Protein AF-A0A2E0XZ74-F1 (afdb_monomer)

Sequence (639 aa):
MSSKITFITVASTMIATASTYGLASNCGIVLTEYNAVGSDKWLANPNGSAYEGPGGENAVDPVTGEVVDNADTYFGRVQGNGGDWFEFVITVDNLDVRGWQIYWAELDETDANGVDYFWDGIGSGYGVDASIPHGIITFSESAAWSNLRAGTVLTISENPLDIAATDLSFDPCNGDWWINGNTLDSEYFTTVTNVTNDGEGPGNFDCGNDSMIIAVFDADGNMCMSWTGEGSDDWGGGGVNSREIMRLEQDPDSNTAAFDFYDDGKQSSFGSANRWSDAFTDCRTYGSIESVRADVIDECGCTAIILNEYNAVGNEDFLNGGDGVADEDGEFASDTYFGRQLANGGDWFEMVVIQDGLDMRGMILTWAESGEFSSTTGTIILSDDSSLANIPAGTIVTVIERPTAEGGLDSETDLTDGWINICTRDTSLVAETTSNDPDHVDFGDIKVNEDDWTLGISNWDGTPLMNPAGEGFVAYWRGGVSSENTCHLEMDIMGTHYSPNDAYDDSARGSTFGSVNRWRACPEDAWIEQTIDIDANCLAVVARGGCCIGSSCSLAIESACVSSGGSYLGDHTGCEDADCGPDCETGDVDCDGDADVDDLLLLLGAFGDCDDCSDCPTDFDGNCSTNVDDLLQLLSVYK

Nearest PDB structures (foldseek):
  4pb0-assembly1_H  TM=3.086E-01  e=6.483E-01  Mus musculus
  5ktz-assembly1_7  TM=3.548E-01  e=3.101E+00  Camelus dromedarius
  8tjt-assembly1_D  TM=2.833E-01  e=9.485E+00  Homo sapiens

Radius of gyration: 32.16 Å; Cα contacts (8 Å, |Δi|>4): 1604; chains: 1; bounding box: 58×80×130 Å

Foldseek 3Di:
DDDDDDDDDDPDPPPPPPDPDQFFLLVQKDWFKWQAADQQGKFPQPDPDDDDDAQDFQPANPVPRDTQLLAELFRRIDGSNFFTKTKMFRFDWQAAQAFKKKFKAQPQDPQLPDPQCADDDDDDPDSGDPPDGQKMKTFHPDPLRRTQGGGAMEMEEAGDPPDDQWASDADFLFLRRYTYHQQVPPVTIWMDHSGPPVPDDTRDDHTHQRLMWMWMAGNVRHTSAPTATNNDPQAPEDRAHNNWMKGAPEADHSRDHRHHRIYTGSHHHVRAWDWDADPVQSHIDTHDSCVRCVVVLQPADFQFKAWFKWQAADQAAWQQGDDQCAHPVRHFAAAPPLGIDGSNQFGKTKMFGQFFFDQQAQKKKFKDFALDLPDTFKIWTWHRDPLSTGQGGGAMEMEHLDDVVRRHHDWDSPCPVSYTYHHQPPCNTTVAMDGPPPVQGDRSGDHDHQRLMWIWMADNVRHTSHGIADRSHSSQRQRTAHNNWMWGFQEAAERTRGRCSVRIHTDSRYHHVRAFDWDADPPVRHIDTHHHHRDVSSHDDLAWEWWQDAQDTDTDRPVVSVVQVTDGPDGPHDPVPDPSAHRQPQQNLVNPPANEPVSLVVLVVQAFAAPDLSPDSQPRVSPRGSHPVSSVRNVVRHD

Solvent-accessible surface area (backbone atoms only — not comparable to full-atom values): 33911 Å² total; per-residue (Å²): 142,82,83,90,78,85,82,83,81,80,78,77,79,78,74,78,77,75,81,83,78,87,64,46,14,80,51,30,49,41,82,38,39,34,35,8,19,38,70,94,30,35,47,54,62,91,61,103,66,90,84,87,56,74,56,52,84,71,43,55,40,92,84,81,66,44,69,47,81,38,37,28,65,70,70,19,50,43,58,6,63,53,44,30,34,37,30,28,40,25,42,33,67,58,38,64,46,42,53,15,34,41,36,38,41,48,79,64,52,87,66,54,74,42,70,93,49,30,70,54,97,69,92,61,97,60,78,46,18,84,86,48,58,44,26,38,43,30,37,27,86,41,73,82,34,52,53,39,47,24,42,28,27,41,32,41,32,44,48,65,74,92,48,70,84,47,35,78,63,73,40,62,56,69,45,36,41,36,31,35,49,31,34,60,39,66,76,51,25,48,44,47,59,44,52,58,81,85,76,56,58,82,18,50,67,91,43,50,45,33,32,29,31,37,30,34,25,43,64,88,68,46,76,40,30,60,63,24,43,71,52,30,99,60,55,77,44,61,83,43,43,51,26,20,24,42,32,37,73,48,58,68,44,49,63,48,39,61,57,50,61,41,33,53,27,48,50,49,35,75,66,54,64,38,63,48,59,42,93,87,72,75,35,72,47,64,24,58,42,59,85,42,24,45,75,62,35,69,70,46,66,68,40,43,40,44,83,40,35,35,32,14,22,30,83,90,28,21,38,33,35,60,55,90,85,27,19,63,88,68,52,76,29,32,29,75,70,80,34,64,39,65,7,64,47,43,33,31,41,30,28,36,28,37,20,32,47,38,66,47,42,37,23,36,40,36,33,27,58,48,77,51,87,80,51,78,35,32,38,40,27,31,17,83,41,73,75,40,43,56,40,49,47,66,26,35,42,33,40,28,36,32,38,52,94,73,62,33,43,59,62,44,67,62,66,86,83,40,35,34,36,42,18,42,58,38,70,70,57,25,68,46,50,45,42,73,48,89,90,35,66,55,79,21,42,66,85,48,47,48,48,28,26,27,44,26,33,22,39,63,87,64,52,76,44,30,69,63,34,42,66,26,26,92,49,22,57,66,60,83,34,47,45,25,13,24,40,34,44,70,55,63,46,56,40,54,16,56,56,60,29,60,43,32,36,58,30,37,70,45,45,38,71,85,52,70,41,69,49,64,40,74,84,78,66,42,83,43,70,45,46,78,50,62,32,72,76,25,58,57,58,73,52,41,12,15,15,22,47,63,53,46,61,43,82,33,30,57,69,59,16,50,74,65,75,18,51,57,70,42,69,79,34,56,54,90,79,55,82,41,56,74,70,58,53,84,39,25,68,81,57,84,83,63,24,37,72,69,27,51,51,51,41,63,71,56,56,38,74,44,96,41,71,90,73,37,89,50,32,75,83,70,81,43,40,21,45,70,70,28,53,52,48,27,63,73,56,49,107

Structure (mmCIF, N/CA/C/O backbone):
data_AF-A0A2E0XZ74-F1
#
_entry.id   AF-A0A2E0XZ74-F1
#
loop_
_atom_site.group_PDB
_atom_site.id
_atom_site.type_symbol
_atom_site.label_atom_id
_atom_site.label_alt_id
_atom_site.label_comp_id
_atom_site.label_asym_id
_atom_site.label_entity_id
_atom_site.label_seq_id
_atom_site.pdbx_PDB_ins_code
_atom_site.Cartn_x
_atom_site.Cartn_y
_atom_site.Cartn_z
_atom_site.occupancy
_atom_site.B_iso_or_equiv
_atom_site.auth_seq_id
_atom_site.auth_comp_id
_atom_site.auth_asym_id
_atom_site.auth_atom_id
_atom_site.pdbx_PDB_model_num
ATOM 1 N N . MET A 1 1 ? 15.123 -49.744 -77.951 1.00 43.78 1 MET A N 1
ATOM 2 C CA . MET A 1 1 ? 15.818 -48.514 -77.521 1.00 43.78 1 MET A CA 1
ATOM 3 C C . MET A 1 1 ? 14.783 -47.560 -76.958 1.00 43.78 1 MET A C 1
ATOM 5 O O . MET A 1 1 ? 14.021 -47.004 -77.729 1.00 43.78 1 MET A O 1
ATOM 9 N N . SER A 1 2 ? 14.711 -47.429 -75.638 1.00 30.22 2 SER A N 1
ATOM 10 C CA . SER A 1 2 ? 14.367 -46.164 -74.984 1.00 30.22 2 SER A CA 1
ATOM 11 C C . SER A 1 2 ? 14.763 -46.310 -73.520 1.00 30.22 2 SER A C 1
ATOM 13 O O . SER A 1 2 ? 14.334 -47.249 -72.850 1.00 30.22 2 SER A O 1
ATOM 15 N N . SER A 1 3 ? 15.703 -45.472 -73.100 1.00 30.86 3 SER A N 1
ATOM 16 C CA . SER A 1 3 ? 16.341 -45.504 -71.789 1.00 30.86 3 SER A CA 1
ATOM 17 C C . SER A 1 3 ? 15.393 -44.936 -70.735 1.00 30.86 3 SER A C 1
ATOM 19 O O . SER A 1 3 ? 14.753 -43.915 -70.973 1.00 30.86 3 SER A O 1
ATOM 21 N N . LYS A 1 4 ? 15.310 -45.586 -69.571 1.00 30.27 4 LYS A N 1
ATOM 22 C CA . LYS A 1 4 ? 14.664 -45.028 -68.378 1.00 30.27 4 LYS A CA 1
ATOM 23 C C . LYS A 1 4 ? 15.595 -43.969 -67.779 1.00 30.27 4 LYS A C 1
ATOM 25 O O . LYS A 1 4 ? 16.722 -44.298 -67.422 1.00 30.27 4 LYS A O 1
ATOM 30 N N . ILE A 1 5 ? 15.119 -42.732 -67.661 1.00 30.50 5 ILE A N 1
ATOM 31 C CA . ILE A 1 5 ? 15.717 -41.690 -66.819 1.00 30.50 5 ILE A CA 1
ATOM 32 C C . ILE A 1 5 ? 14.722 -41.426 -65.690 1.00 30.50 5 ILE A C 1
ATOM 34 O O . ILE A 1 5 ? 13.576 -41.058 -65.938 1.00 30.50 5 ILE A O 1
ATOM 38 N N . THR A 1 6 ? 15.162 -41.683 -64.463 1.00 27.75 6 THR A N 1
ATOM 39 C CA . THR A 1 6 ? 14.443 -41.399 -63.220 1.00 27.75 6 THR A CA 1
ATOM 40 C C . THR A 1 6 ? 14.658 -39.926 -62.872 1.00 27.75 6 THR A C 1
ATOM 42 O O . THR A 1 6 ? 15.800 -39.516 -62.684 1.00 27.75 6 THR A O 1
ATOM 45 N N . PHE A 1 7 ? 13.588 -39.132 -62.796 1.00 27.78 7 PHE A N 1
ATOM 46 C CA . PHE A 1 7 ? 13.625 -37.791 -62.207 1.00 27.78 7 PHE A CA 1
ATOM 47 C C . PHE A 1 7 ? 13.365 -37.907 -60.701 1.00 27.78 7 PHE A C 1
ATOM 49 O O . PHE A 1 7 ? 12.350 -38.464 -60.288 1.00 27.78 7 PHE A O 1
ATOM 56 N N . ILE A 1 8 ? 14.305 -37.411 -59.896 1.00 29.05 8 ILE A N 1
ATOM 57 C CA . ILE A 1 8 ? 14.131 -37.172 -58.462 1.00 29.05 8 ILE A CA 1
ATOM 58 C C . ILE A 1 8 ? 13.397 -35.836 -58.333 1.00 29.05 8 ILE A C 1
ATOM 60 O O . ILE A 1 8 ? 13.936 -34.798 -58.714 1.00 29.05 8 ILE A O 1
ATOM 64 N N . THR A 1 9 ? 12.166 -35.864 -57.831 1.00 28.08 9 THR A N 1
ATOM 65 C CA . THR A 1 9 ? 11.427 -34.661 -57.440 1.00 28.08 9 THR A CA 1
ATOM 66 C C . THR A 1 9 ? 11.911 -34.255 -56.052 1.00 28.08 9 THR A C 1
ATOM 68 O O . THR A 1 9 ? 11.579 -34.916 -55.071 1.00 28.08 9 THR A O 1
ATOM 71 N N . VAL A 1 10 ? 12.722 -33.201 -55.959 1.00 30.86 10 VAL A N 1
ATOM 72 C CA . VAL A 1 10 ? 12.962 -32.512 -54.685 1.00 30.86 10 VAL A CA 1
ATOM 73 C C . VAL A 1 10 ? 11.744 -31.622 -54.459 1.00 30.86 10 VAL A C 1
ATOM 75 O O . VAL A 1 10 ? 11.538 -30.655 -55.189 1.00 30.86 10 VAL A O 1
ATOM 78 N N . ALA A 1 11 ? 10.888 -32.004 -53.515 1.00 28.03 11 ALA A N 1
ATOM 79 C CA . ALA A 1 11 ? 9.840 -31.130 -53.016 1.00 28.03 11 ALA A CA 1
ATOM 80 C C . ALA A 1 11 ? 10.516 -30.073 -52.137 1.00 28.03 11 ALA A C 1
ATOM 82 O O . ALA A 1 11 ? 10.949 -30.374 -51.029 1.00 28.03 11 ALA A O 1
ATOM 83 N N . SER A 1 12 ? 10.667 -28.858 -52.660 1.00 30.94 12 SER A N 1
ATOM 84 C CA . SER A 1 12 ? 11.005 -27.699 -51.841 1.00 30.94 12 SER A CA 1
ATOM 85 C C . SER A 1 12 ? 9.804 -27.403 -50.951 1.00 30.94 12 SER A C 1
ATOM 87 O O . SER A 1 12 ? 8.775 -26.928 -51.431 1.00 30.94 12 SER A O 1
ATOM 89 N N . THR A 1 13 ? 9.912 -27.733 -49.670 1.00 29.02 13 THR A N 1
ATOM 90 C CA . THR A 1 13 ? 8.972 -27.293 -48.642 1.00 29.02 13 THR A CA 1
ATOM 91 C C . THR A 1 13 ? 9.111 -25.776 -48.535 1.00 29.02 13 THR A C 1
ATOM 93 O O . THR A 1 13 ? 10.061 -25.281 -47.937 1.00 29.02 13 THR A O 1
ATOM 96 N N . MET A 1 14 ? 8.212 -25.021 -49.167 1.00 25.94 14 MET A N 1
ATOM 97 C CA . MET A 1 14 ? 7.979 -23.644 -48.746 1.00 25.94 14 MET A CA 1
ATOM 98 C C . MET A 1 14 ? 7.278 -23.729 -47.394 1.00 25.94 14 MET A C 1
ATOM 100 O O . MET A 1 14 ? 6.084 -24.014 -47.327 1.00 25.94 14 MET A O 1
ATOM 104 N N . ILE A 1 15 ? 8.049 -23.563 -46.323 1.00 29.41 15 ILE A N 1
ATOM 105 C CA . ILE A 1 15 ? 7.499 -23.180 -45.028 1.00 29.41 15 ILE A CA 1
ATOM 106 C C . ILE A 1 15 ? 7.040 -21.741 -45.232 1.00 29.41 15 ILE A C 1
ATOM 108 O O . ILE A 1 15 ? 7.859 -20.847 -45.422 1.00 29.41 15 ILE A O 1
ATOM 112 N N . ALA A 1 16 ? 5.727 -21.539 -45.306 1.00 27.50 16 ALA A N 1
ATOM 113 C CA . ALA A 1 16 ? 5.163 -20.217 -45.123 1.00 27.50 16 ALA A CA 1
ATOM 114 C C . ALA A 1 16 ? 5.455 -19.835 -43.669 1.00 27.50 16 ALA A C 1
ATOM 116 O O . ALA A 1 16 ? 4.819 -20.353 -42.755 1.00 27.50 16 ALA A O 1
ATOM 117 N N . THR A 1 17 ? 6.472 -19.006 -43.457 1.00 31.69 17 THR A N 1
ATOM 118 C CA . THR A 1 17 ? 6.654 -18.277 -42.207 1.00 31.69 17 THR A CA 1
ATOM 119 C C . THR A 1 17 ? 5.506 -17.280 -42.133 1.00 31.69 17 THR A C 1
ATOM 121 O O . THR A 1 17 ? 5.538 -16.236 -42.782 1.00 31.69 17 THR A O 1
ATOM 124 N N . ALA A 1 18 ? 4.436 -17.661 -41.438 1.00 29.11 18 ALA A N 1
ATOM 125 C CA . ALA A 1 18 ? 3.495 -16.685 -40.924 1.00 29.11 18 ALA A CA 1
ATOM 126 C C . ALA A 1 18 ? 4.281 -15.837 -39.922 1.00 29.11 18 ALA A C 1
ATOM 128 O O . ALA A 1 18 ? 4.832 -16.366 -38.961 1.00 29.11 18 ALA A O 1
ATOM 129 N N . SER A 1 19 ? 4.410 -14.555 -40.222 1.00 34.59 19 SER A N 1
ATOM 130 C CA . SER A 1 19 ? 4.908 -13.550 -39.303 1.00 34.59 19 SER A CA 1
ATOM 131 C C . SER A 1 19 ? 3.952 -13.455 -38.115 1.00 34.59 19 SER A C 1
ATOM 133 O O . SER A 1 19 ? 2.790 -13.089 -38.288 1.00 34.59 19 SER A O 1
ATOM 135 N N . THR A 1 20 ? 4.423 -13.847 -36.938 1.00 32.44 20 THR A N 1
ATOM 136 C CA . THR A 1 20 ? 3.738 -13.665 -35.658 1.00 32.44 20 THR A CA 1
ATOM 137 C C . THR A 1 20 ? 4.103 -12.282 -35.128 1.00 32.44 20 THR A C 1
ATOM 139 O O . THR A 1 20 ? 5.076 -12.147 -34.398 1.00 32.44 20 THR A O 1
ATOM 142 N N . TYR A 1 21 ? 3.378 -11.255 -35.565 1.00 39.06 21 TYR A N 1
ATOM 143 C CA . TYR A 1 21 ? 3.407 -9.932 -34.939 1.00 39.06 21 TYR A CA 1
ATOM 144 C C . TYR A 1 21 ? 2.223 -9.875 -33.967 1.00 39.06 21 TYR A C 1
ATOM 146 O O . TYR A 1 21 ? 1.112 -10.240 -34.361 1.00 39.06 21 TYR A O 1
ATOM 154 N N . GLY A 1 22 ? 2.484 -9.528 -32.705 1.00 45.59 22 GLY A N 1
ATOM 155 C CA . GLY A 1 22 ? 1.489 -9.506 -31.625 1.00 45.59 22 GLY A CA 1
ATOM 156 C C . GLY A 1 22 ? 1.336 -10.833 -30.873 1.00 45.59 22 GLY A C 1
ATOM 157 O O . GLY A 1 22 ? 0.233 -11.369 -30.788 1.00 45.59 22 GLY A O 1
ATOM 158 N N . LEU A 1 23 ? 2.430 -11.406 -30.363 1.00 45.72 23 LEU A N 1
ATOM 159 C CA . LEU A 1 23 ? 2.323 -12.419 -29.310 1.00 45.72 23 LEU A CA 1
ATOM 160 C C . LEU A 1 23 ? 2.395 -11.699 -27.961 1.00 45.72 23 LEU A C 1
ATOM 162 O O . LEU A 1 23 ? 3.275 -10.863 -27.779 1.00 45.72 23 LEU A O 1
ATOM 166 N N . ALA A 1 24 ? 1.470 -12.036 -27.061 1.00 49.72 24 ALA A N 1
ATOM 167 C CA . ALA A 1 24 ? 1.536 -11.740 -25.633 1.00 49.72 24 ALA A CA 1
ATOM 168 C C . ALA A 1 24 ? 2.969 -11.846 -25.083 1.00 49.72 24 ALA A C 1
ATOM 170 O O . ALA A 1 24 ? 3.711 -12.757 -25.485 1.00 49.72 24 ALA A O 1
ATOM 171 N N . SER A 1 25 ? 3.333 -10.962 -24.149 1.00 53.97 25 SER A N 1
ATOM 172 C CA . SER A 1 25 ? 4.570 -11.066 -23.375 1.00 53.97 25 SER A CA 1
ATOM 173 C C . SER A 1 25 ? 4.534 -12.327 -22.507 1.00 53.97 25 SER A C 1
ATOM 175 O O . SER A 1 25 ? 4.215 -12.303 -21.325 1.00 53.97 25 SER A O 1
ATOM 177 N N . ASN A 1 26 ? 4.951 -13.466 -23.059 1.00 62.97 26 ASN A N 1
ATOM 178 C CA . ASN A 1 26 ? 5.259 -14.645 -22.245 1.00 62.97 26 ASN A CA 1
ATOM 179 C C . ASN A 1 26 ? 6.627 -14.494 -21.538 1.00 62.97 26 ASN A C 1
ATOM 181 O O . ASN A 1 26 ? 7.275 -15.496 -21.239 1.00 62.97 26 ASN A O 1
ATOM 185 N N . CYS A 1 27 ? 7.105 -13.253 -21.355 1.00 75.94 27 CYS A N 1
ATOM 186 C CA . CYS A 1 27 ? 8.378 -12.939 -20.714 1.00 75.94 27 CYS A CA 1
ATOM 187 C C . CYS A 1 27 ? 8.262 -12.886 -19.183 1.00 75.94 27 CYS A C 1
ATOM 189 O O . CYS A 1 27 ? 9.272 -12.878 -18.493 1.00 75.94 27 CYS A O 1
ATOM 191 N N . GLY A 1 28 ? 7.047 -12.855 -18.628 1.00 90.31 28 GLY A N 1
ATOM 192 C CA . GLY A 1 28 ? 6.866 -12.676 -17.186 1.00 90.31 28 GLY A CA 1
ATOM 193 C C . GLY A 1 28 ? 7.231 -11.272 -16.694 1.00 90.31 28 GLY A C 1
ATOM 194 O O . GLY A 1 28 ? 7.284 -11.056 -15.492 1.00 90.31 28 GLY A O 1
ATOM 195 N N . ILE A 1 29 ? 7.479 -10.330 -17.608 1.00 92.06 29 ILE A N 1
ATOM 196 C CA . ILE A 1 29 ? 7.742 -8.916 -17.340 1.00 92.06 29 ILE A CA 1
ATOM 197 C C . ILE A 1 29 ? 7.029 -8.072 -18.401 1.00 92.06 29 ILE A C 1
ATOM 199 O O . ILE A 1 29 ? 6.978 -8.448 -19.581 1.00 92.06 29 ILE A O 1
ATOM 203 N N . VAL A 1 30 ? 6.447 -6.956 -17.977 1.00 92.69 30 VAL A N 1
ATOM 204 C CA . VAL A 1 30 ? 5.654 -6.049 -18.815 1.00 92.69 30 VAL A CA 1
ATOM 205 C C . VAL A 1 30 ? 6.081 -4.625 -18.513 1.00 92.69 30 VAL A C 1
ATOM 207 O O . VAL A 1 30 ? 6.052 -4.246 -17.351 1.00 92.69 30 VAL A O 1
ATOM 210 N N . LEU A 1 31 ? 6.466 -3.849 -19.532 1.00 93.69 31 LEU A N 1
ATOM 211 C CA . LEU A 1 31 ? 6.710 -2.412 -19.375 1.00 93.69 31 LEU A CA 1
ATOM 212 C C . LEU A 1 31 ? 5.389 -1.733 -19.018 1.00 93.69 31 LEU A C 1
ATOM 214 O O . LEU A 1 31 ? 4.409 -1.911 -19.742 1.00 93.69 31 LEU A O 1
ATOM 218 N N . THR A 1 32 ? 5.360 -0.963 -17.941 1.00 92.88 32 THR A N 1
ATOM 219 C CA . THR A 1 32 ? 4.158 -0.252 -17.504 1.00 92.88 32 THR A CA 1
ATOM 220 C C . THR A 1 32 ? 4.306 1.245 -17.645 1.00 92.88 32 THR A C 1
ATOM 222 O O . THR A 1 32 ? 3.355 1.866 -18.103 1.00 92.88 32 THR A O 1
ATOM 225 N N . GLU A 1 33 ? 5.463 1.823 -17.336 1.00 92.81 33 GLU A N 1
ATOM 226 C CA . GLU A 1 33 ? 5.630 3.278 -17.332 1.00 92.81 33 GLU A CA 1
ATOM 227 C C . GLU A 1 33 ? 7.045 3.694 -17.770 1.00 92.81 33 GLU A C 1
ATOM 229 O O . GLU A 1 33 ? 8.000 2.947 -17.556 1.00 92.81 33 GLU A O 1
ATOM 234 N N . TYR A 1 34 ? 7.198 4.863 -18.398 1.00 93.06 34 TYR A N 1
ATOM 235 C CA . TYR A 1 34 ? 8.497 5.545 -18.503 1.00 93.06 34 TYR A CA 1
ATOM 236 C C . TYR A 1 34 ? 8.353 7.061 -18.413 1.00 93.06 34 TYR A C 1
ATOM 238 O O . TYR A 1 34 ? 7.355 7.639 -18.858 1.00 93.06 34 TYR A O 1
ATOM 246 N N . ASN A 1 35 ? 9.388 7.709 -17.885 1.00 91.06 35 ASN A N 1
ATOM 247 C CA . ASN A 1 35 ? 9.448 9.157 -17.787 1.00 91.06 35 ASN A CA 1
ATOM 248 C C . ASN A 1 35 ? 9.849 9.809 -19.113 1.00 91.06 35 ASN A C 1
ATOM 250 O O . ASN A 1 35 ? 10.852 9.426 -19.696 1.00 91.06 35 ASN A O 1
ATOM 254 N N . ALA A 1 36 ? 9.123 10.835 -19.555 1.00 90.62 36 ALA A N 1
ATOM 255 C CA . ALA A 1 36 ? 9.559 11.697 -20.657 1.00 90.62 36 ALA A CA 1
ATOM 256 C C . ALA A 1 36 ? 9.679 13.169 -20.229 1.00 90.62 36 ALA A C 1
ATOM 258 O O . ALA A 1 36 ? 9.796 14.079 -21.056 1.00 90.62 36 ALA A O 1
ATOM 259 N N . VAL A 1 37 ? 9.611 13.460 -18.927 1.00 86.12 37 VAL A N 1
ATOM 260 C CA . VAL A 1 37 ? 9.684 14.827 -18.413 1.00 86.12 37 VAL A CA 1
ATOM 261 C C . VAL A 1 37 ? 11.121 15.324 -18.499 1.00 86.12 37 VAL A C 1
ATOM 263 O O . VAL A 1 37 ? 11.975 14.948 -17.708 1.00 86.12 37 VAL A O 1
ATOM 266 N N . GLY A 1 38 ? 11.378 16.268 -19.407 1.00 82.75 38 GLY A N 1
ATOM 267 C CA . GLY A 1 38 ? 12.727 16.816 -19.564 1.00 82.75 38 GLY A CA 1
ATOM 268 C C . GLY A 1 38 ? 13.255 17.467 -18.277 1.00 82.75 38 GLY A C 1
ATOM 269 O O . GLY A 1 38 ? 12.498 18.099 -17.540 1.00 82.75 38 GLY A O 1
ATOM 270 N N . SER A 1 39 ? 14.567 17.394 -18.052 1.00 80.62 39 SER A N 1
ATOM 271 C CA . SER A 1 39 ? 15.257 17.792 -16.807 1.00 80.62 39 SER A CA 1
ATOM 272 C C . SER A 1 39 ? 14.911 19.182 -16.238 1.00 80.62 39 SER A C 1
ATOM 274 O O . SER A 1 39 ? 14.812 19.356 -15.027 1.00 80.62 39 SER A O 1
ATOM 276 N N . ASP A 1 40 ? 14.663 20.180 -17.092 1.00 77.06 40 ASP A N 1
ATOM 277 C CA . ASP A 1 40 ? 14.274 21.544 -16.681 1.00 77.06 40 ASP A CA 1
ATOM 278 C C . ASP A 1 40 ? 12.742 21.761 -16.603 1.00 77.06 40 ASP A C 1
ATOM 280 O O . ASP A 1 40 ? 12.258 22.883 -16.391 1.00 77.06 40 ASP A O 1
ATOM 284 N N . LYS A 1 41 ? 11.950 20.712 -16.834 1.00 77.38 41 LYS A N 1
ATOM 285 C CA . LYS A 1 41 ? 10.484 20.740 -16.941 1.00 77.38 41 LYS A CA 1
ATOM 286 C C . LYS A 1 41 ? 9.841 20.028 -15.754 1.00 77.38 41 LYS A C 1
ATOM 288 O O . LYS A 1 41 ? 10.506 19.531 -14.857 1.00 77.38 41 LYS A O 1
ATOM 293 N N . TRP A 1 42 ? 8.517 20.075 -15.734 1.00 78.25 42 TRP A N 1
ATOM 294 C CA . TRP A 1 42 ? 7.681 19.497 -14.693 1.00 78.25 42 TRP A CA 1
ATOM 295 C C . TRP A 1 42 ? 6.574 18.702 -15.369 1.00 78.25 42 TRP A C 1
ATOM 297 O O . TRP A 1 42 ? 6.075 19.147 -16.416 1.00 78.25 42 TRP A O 1
ATOM 307 N N . LEU A 1 43 ? 6.171 17.601 -14.739 1.00 79.25 43 LEU A N 1
ATOM 308 C CA . LEU A 1 43 ? 5.038 16.795 -15.169 1.00 79.25 43 LEU A CA 1
ATOM 309 C C . LEU A 1 43 ? 3.788 17.676 -15.355 1.00 79.25 43 LEU A C 1
ATOM 311 O O . LEU A 1 43 ? 3.516 18.601 -14.575 1.00 79.25 43 LEU A O 1
ATOM 315 N N . ALA A 1 44 ? 3.102 17.449 -16.474 1.00 74.25 44 ALA A N 1
ATOM 316 C CA . ALA A 1 44 ? 1.865 18.088 -16.908 1.00 74.25 44 ALA A CA 1
ATOM 317 C C . ALA A 1 44 ? 1.848 19.628 -16.945 1.00 74.25 44 ALA A C 1
ATOM 319 O O . ALA A 1 44 ? 0.774 20.226 -16.942 1.00 74.25 44 ALA A O 1
ATOM 320 N N . ASN A 1 45 ? 2.999 20.313 -16.972 1.00 68.06 45 ASN A N 1
ATOM 321 C CA . ASN A 1 45 ? 3.040 21.774 -16.831 1.00 68.06 45 ASN A CA 1
ATOM 322 C C . ASN A 1 45 ? 2.726 22.546 -18.137 1.00 68.06 45 ASN A C 1
ATOM 324 O O . ASN A 1 45 ? 3.577 22.610 -19.032 1.00 68.06 45 ASN A O 1
ATOM 328 N N . PRO A 1 46 ? 1.599 23.274 -18.236 1.00 52.81 46 PRO A N 1
ATOM 329 C CA . PRO A 1 46 ? 1.218 23.941 -19.476 1.00 52.81 46 PRO A CA 1
ATOM 330 C C . PRO A 1 46 ? 1.971 25.256 -19.758 1.00 52.81 46 PRO A C 1
ATOM 332 O O . PRO A 1 46 ? 1.963 25.697 -20.908 1.00 52.81 46 PRO A O 1
ATOM 335 N N . ASN A 1 47 ? 2.650 25.900 -18.789 1.00 50.94 47 ASN A N 1
ATOM 336 C CA . ASN A 1 47 ? 3.344 27.184 -19.008 1.00 50.94 47 ASN A CA 1
ATOM 337 C C . ASN A 1 47 ? 4.587 27.386 -18.113 1.00 50.94 47 ASN A C 1
ATOM 339 O O . ASN A 1 47 ? 4.557 27.160 -16.913 1.00 50.94 47 ASN A O 1
ATOM 343 N N . GLY A 1 48 ? 5.683 27.889 -18.699 1.00 47.31 48 GLY A N 1
ATOM 344 C CA . GLY A 1 48 ? 7.035 27.983 -18.112 1.00 47.31 48 GLY A CA 1
ATOM 345 C C . GLY A 1 48 ? 7.264 28.935 -16.923 1.00 47.31 48 GLY A C 1
ATOM 346 O O . GLY A 1 48 ? 8.252 29.671 -16.927 1.00 47.31 48 GLY A O 1
ATOM 347 N N . SER A 1 49 ? 6.403 28.930 -15.907 1.00 50.16 49 SER A N 1
ATOM 348 C CA . SER A 1 49 ? 6.719 29.432 -14.565 1.00 50.16 49 SER A CA 1
ATOM 349 C C . SER A 1 49 ? 6.770 28.275 -13.568 1.00 50.16 49 SER A C 1
ATOM 351 O O . SER A 1 49 ? 5.885 27.425 -13.557 1.00 50.16 49 SER A O 1
ATOM 353 N N . ALA A 1 50 ? 7.834 28.248 -12.765 1.00 48.38 50 ALA A N 1
ATOM 354 C CA . ALA A 1 50 ? 8.068 27.264 -11.718 1.00 48.38 50 ALA A CA 1
ATOM 355 C C . ALA A 1 50 ? 7.011 27.377 -10.609 1.00 48.38 50 ALA A C 1
ATOM 357 O O . ALA A 1 50 ? 6.766 28.472 -10.098 1.00 48.38 50 ALA A O 1
ATOM 358 N N . TYR A 1 51 ? 6.428 26.241 -10.239 1.00 51.19 51 TYR A N 1
ATOM 359 C CA . TYR A 1 51 ? 5.771 26.046 -8.951 1.00 51.19 51 TYR A CA 1
ATOM 360 C C . TYR A 1 51 ? 6.732 25.178 -8.143 1.00 51.19 51 TYR A C 1
ATOM 362 O O . TYR A 1 51 ? 6.944 24.031 -8.522 1.00 51.19 51 TYR A O 1
ATOM 370 N N . GLU A 1 52 ? 7.382 25.751 -7.130 1.00 43.22 52 GLU A N 1
ATOM 371 C CA . GLU A 1 52 ? 8.250 25.019 -6.198 1.00 43.22 52 GLU A CA 1
ATOM 372 C C . GLU A 1 52 ? 7.454 24.720 -4.915 1.00 43.22 52 GLU A C 1
ATOM 374 O O . GLU A 1 52 ? 6.877 25.646 -4.338 1.00 43.22 52 GLU A O 1
ATOM 379 N N . GLY A 1 53 ? 7.438 23.459 -4.473 1.00 42.78 53 GLY A N 1
ATOM 380 C CA . GLY A 1 53 ? 6.859 23.004 -3.202 1.00 42.78 53 GLY A CA 1
ATOM 381 C C . GLY A 1 53 ? 6.755 21.469 -3.139 1.00 42.78 53 GLY A C 1
ATOM 382 O O . GLY A 1 53 ? 6.726 20.858 -4.208 1.00 42.78 53 GLY A O 1
ATOM 383 N N . PRO A 1 54 ? 6.717 20.852 -1.935 1.00 38.81 54 PRO A N 1
ATOM 384 C CA . PRO A 1 54 ? 6.306 19.454 -1.791 1.00 38.81 54 PRO A CA 1
ATOM 385 C C . PRO A 1 54 ? 4.940 19.262 -2.455 1.00 38.81 54 PRO A C 1
ATOM 387 O O . PRO A 1 54 ? 4.166 20.223 -2.517 1.00 38.81 54 PRO A O 1
ATOM 390 N N . GLY A 1 55 ? 4.694 18.066 -3.001 1.00 39.03 55 GLY A N 1
ATOM 391 C CA . GLY A 1 55 ? 3.414 17.703 -3.611 1.00 39.03 55 GLY A CA 1
ATOM 392 C C . GLY A 1 55 ? 2.281 18.156 -2.703 1.00 39.03 55 GLY A C 1
ATOM 393 O O . GLY A 1 55 ? 2.194 17.739 -1.560 1.00 39.03 55 GLY A O 1
ATOM 394 N N . GLY A 1 56 ? 1.521 19.127 -3.187 1.00 37.88 56 GLY A N 1
ATOM 395 C CA . GLY A 1 56 ? 0.438 19.741 -2.457 1.00 37.88 56 GLY A CA 1
ATOM 396 C C . GLY A 1 56 ? -0.713 19.839 -3.424 1.00 37.88 56 GLY A C 1
ATOM 397 O O . GLY A 1 56 ? -0.635 20.536 -4.444 1.00 37.88 56 GLY A O 1
ATOM 398 N N . GLU A 1 57 ? -1.757 19.106 -3.094 1.00 44.34 57 GLU A N 1
ATOM 399 C CA . GLU A 1 57 ? -3.108 19.278 -3.588 1.00 44.34 57 GLU A CA 1
ATOM 400 C C . GLU A 1 57 ? -3.417 20.784 -3.650 1.00 44.34 57 GLU A C 1
ATOM 402 O O . GLU A 1 57 ? -3.010 21.554 -2.773 1.00 44.34 57 GLU A O 1
ATOM 407 N N . ASN A 1 58 ? -4.118 21.237 -4.694 1.00 42.56 58 ASN A N 1
ATOM 408 C CA . ASN A 1 58 ? -4.466 22.649 -4.951 1.00 42.56 58 ASN A CA 1
ATOM 409 C C . ASN A 1 58 ? -3.434 23.519 -5.698 1.00 42.56 58 ASN A C 1
ATOM 411 O O . ASN A 1 58 ? -3.550 24.752 -5.695 1.00 42.56 58 ASN A O 1
ATOM 415 N N . ALA A 1 59 ? -2.463 22.945 -6.415 1.00 46.66 59 ALA A N 1
ATOM 416 C CA . ALA A 1 59 ? -1.680 23.727 -7.375 1.00 46.66 59 ALA A CA 1
ATOM 417 C C . ALA A 1 59 ? -2.594 24.224 -8.508 1.00 46.66 59 ALA A C 1
ATOM 419 O O . ALA A 1 59 ? -2.918 23.477 -9.410 1.00 46.66 59 ALA A O 1
ATOM 420 N N . VAL A 1 60 ? -3.045 25.477 -8.490 1.00 49.09 60 VAL A N 1
ATOM 421 C CA . VAL A 1 60 ? -3.955 25.985 -9.530 1.00 49.09 60 VAL A CA 1
ATOM 422 C C . VAL A 1 60 ? -3.172 26.490 -10.748 1.00 49.09 60 VAL A C 1
ATOM 424 O O . VAL A 1 60 ? -2.317 27.375 -10.618 1.00 49.09 60 VAL A O 1
ATOM 427 N N . ASP A 1 61 ? -3.491 25.988 -11.946 1.00 49.53 61 ASP A N 1
ATOM 428 C CA . ASP A 1 61 ? -2.983 26.530 -13.210 1.00 49.53 61 ASP A CA 1
ATOM 429 C C . ASP A 1 61 ? -3.357 28.026 -13.276 1.00 49.53 61 ASP A C 1
ATOM 431 O O . ASP A 1 61 ? -4.529 28.399 -13.207 1.00 49.53 61 ASP A O 1
ATOM 435 N N . PRO A 1 62 ? -2.388 28.940 -13.426 1.00 41.34 62 PRO A N 1
ATOM 436 C CA . PRO A 1 62 ? -2.621 30.379 -13.317 1.00 41.34 62 PRO A CA 1
ATOM 437 C C . PRO A 1 62 ? -3.321 30.957 -14.560 1.00 41.34 62 PRO A C 1
ATOM 439 O O . PRO A 1 62 ? -3.700 32.132 -14.575 1.00 41.34 62 PRO A O 1
ATOM 442 N N . VAL A 1 63 ? -3.412 30.170 -15.633 1.00 45.44 63 VAL A N 1
ATOM 443 C CA . VAL A 1 63 ? -4.014 30.490 -16.926 1.00 45.44 63 VAL A CA 1
ATOM 444 C C . VAL A 1 63 ? -5.403 29.871 -17.040 1.00 45.44 63 VAL A C 1
ATOM 446 O O . VAL A 1 63 ? -6.320 30.582 -17.461 1.00 45.44 63 VAL A O 1
ATOM 449 N N . THR A 1 64 ? -5.569 28.591 -16.695 1.00 48.16 64 THR A N 1
ATOM 450 C CA . THR A 1 64 ? -6.866 27.892 -16.793 1.00 48.16 64 THR A CA 1
ATOM 451 C C . THR A 1 64 ? -7.689 27.991 -15.510 1.00 48.16 64 THR A C 1
ATOM 453 O O . THR A 1 64 ? -8.915 28.035 -15.590 1.00 48.16 64 THR A O 1
ATOM 456 N N . GLY A 1 65 ? -7.043 28.139 -14.351 1.00 44.84 65 GLY A N 1
ATOM 457 C CA . GLY A 1 65 ? -7.697 28.128 -13.044 1.00 44.84 65 GLY A CA 1
ATOM 458 C C . GLY A 1 65 ? -8.047 26.725 -12.543 1.00 44.84 65 GLY A C 1
ATOM 459 O O . GLY A 1 65 ? -8.778 26.622 -11.564 1.00 44.84 65 GLY A O 1
ATOM 460 N N . GLU A 1 66 ? -7.566 25.672 -13.207 1.00 50.34 66 GLU A N 1
ATOM 461 C CA . GLU A 1 66 ? -7.801 24.274 -12.830 1.00 50.34 66 GLU A CA 1
ATOM 462 C C . GLU A 1 66 ? -6.864 23.852 -11.697 1.00 50.34 66 GLU A C 1
ATOM 464 O O . GLU A 1 66 ? -5.693 24.234 -11.697 1.00 50.34 66 GLU A O 1
ATOM 469 N N . VAL A 1 67 ? -7.368 23.064 -10.745 1.00 47.84 67 VAL A N 1
ATOM 470 C CA . VAL A 1 67 ? -6.527 22.368 -9.765 1.00 47.84 67 VAL A CA 1
ATOM 471 C C . VAL A 1 67 ? -5.702 21.325 -10.517 1.00 47.84 67 VAL A C 1
ATOM 473 O O . VAL A 1 67 ? -6.235 20.461 -11.205 1.00 47.84 67 VAL A O 1
ATOM 476 N N . VAL A 1 68 ? -4.386 21.460 -10.437 1.00 51.09 68 VAL A N 1
ATOM 477 C CA . VAL A 1 68 ? -3.392 20.613 -11.085 1.00 51.09 68 VAL A CA 1
ATOM 478 C C . VAL A 1 68 ? -2.988 19.547 -10.074 1.00 51.09 68 VAL A C 1
ATOM 480 O O . VAL A 1 68 ? -1.987 19.687 -9.378 1.00 51.09 68 VAL A O 1
ATOM 483 N N . ASP A 1 69 ? -3.773 18.477 -10.014 1.00 51.47 69 ASP A N 1
ATOM 484 C CA . ASP A 1 69 ? -3.474 17.245 -9.270 1.00 51.47 69 ASP A CA 1
ATOM 485 C C . ASP A 1 69 ? -2.468 16.353 -10.035 1.00 51.47 69 ASP A C 1
ATOM 487 O O . ASP A 1 69 ? -2.639 15.152 -10.218 1.00 51.47 69 ASP A O 1
ATOM 491 N N . ASN A 1 70 ? -1.439 16.984 -10.610 1.00 58.06 70 ASN A N 1
ATOM 492 C CA . ASN A 1 70 ? -0.439 16.329 -11.461 1.00 58.06 70 ASN A CA 1
ATOM 493 C C . ASN A 1 70 ? 0.908 16.262 -10.736 1.00 58.06 70 ASN A C 1
ATOM 495 O O . ASN A 1 70 ? 1.931 16.751 -11.234 1.00 58.06 70 ASN A O 1
ATOM 499 N N . ALA A 1 71 ? 0.860 15.748 -9.510 1.00 55.75 71 ALA A N 1
ATOM 500 C CA . ALA A 1 71 ? 2.020 15.315 -8.753 1.00 55.75 71 ALA A CA 1
ATOM 501 C C . ALA A 1 71 ? 2.276 13.822 -9.018 1.00 55.75 71 ALA A C 1
ATOM 503 O O . ALA A 1 71 ? 1.384 13.088 -9.440 1.00 55.75 71 ALA A O 1
ATOM 504 N N . ASP A 1 72 ? 3.517 13.409 -8.816 1.00 60.28 72 ASP A N 1
ATOM 505 C CA . ASP A 1 72 ? 3.917 12.015 -8.702 1.00 60.28 72 ASP A CA 1
ATOM 506 C C . ASP A 1 72 ? 3.627 11.540 -7.270 1.00 60.28 72 ASP A C 1
ATOM 508 O O . ASP A 1 72 ? 3.880 12.282 -6.317 1.00 60.28 72 ASP A O 1
ATOM 512 N N . THR A 1 73 ? 3.072 10.339 -7.108 1.00 58.72 73 THR A N 1
ATOM 513 C CA . THR A 1 73 ? 2.661 9.806 -5.794 1.00 58.72 73 THR A CA 1
ATOM 514 C C . THR A 1 73 ? 3.831 9.559 -4.844 1.00 58.72 73 THR A C 1
ATOM 516 O O . THR A 1 73 ? 3.630 9.519 -3.636 1.00 58.72 73 THR A O 1
ATOM 519 N N . TYR A 1 74 ? 5.051 9.427 -5.369 1.00 70.50 74 TYR A N 1
ATOM 520 C CA . TYR A 1 74 ? 6.266 9.225 -4.589 1.00 70.50 74 TYR A CA 1
ATOM 521 C C . TYR A 1 74 ? 7.046 10.535 -4.404 1.00 70.50 74 TYR A C 1
ATOM 523 O O . TYR A 1 74 ? 7.386 10.922 -3.286 1.00 70.50 74 TYR A O 1
ATOM 531 N N . PHE A 1 75 ? 7.329 11.260 -5.491 1.00 63.56 75 PHE A N 1
ATOM 532 C CA . PHE A 1 75 ? 8.144 12.484 -5.434 1.00 63.56 75 PHE A CA 1
ATOM 533 C C . PHE A 1 75 ? 7.362 13.746 -5.070 1.00 63.56 75 PHE A C 1
ATOM 535 O O . PHE A 1 75 ? 7.953 14.816 -4.869 1.00 63.56 75 PHE A O 1
ATOM 542 N N . GLY A 1 76 ? 6.033 13.683 -5.081 1.00 64.81 76 GLY A N 1
ATOM 543 C CA . GLY A 1 76 ? 5.219 14.877 -5.198 1.00 64.81 76 GLY A CA 1
ATOM 544 C C . GLY A 1 76 ? 5.543 15.595 -6.511 1.00 64.81 76 GLY A C 1
ATOM 545 O O . GLY A 1 76 ? 5.497 15.027 -7.598 1.00 64.81 76 GLY A O 1
ATOM 546 N N . ARG A 1 77 ? 5.887 16.882 -6.448 1.00 68.25 77 ARG A N 1
ATOM 547 C CA . ARG A 1 77 ? 6.243 17.655 -7.643 1.00 68.25 77 ARG A CA 1
ATOM 548 C C . ARG A 1 77 ? 7.751 17.869 -7.704 1.00 68.25 77 ARG A C 1
ATOM 550 O O . ARG A 1 77 ? 8.283 18.673 -6.941 1.00 68.25 77 ARG A O 1
ATOM 557 N N . VAL A 1 78 ? 8.426 17.236 -8.666 1.00 73.19 78 VAL A N 1
ATOM 558 C CA . VAL A 1 78 ? 9.878 17.383 -8.882 1.00 73.19 78 VAL A CA 1
ATOM 559 C C . VAL A 1 78 ? 10.223 17.711 -10.346 1.00 73.19 78 VAL A C 1
ATOM 561 O O . VAL A 1 78 ? 9.487 17.374 -11.277 1.00 73.19 78 VAL A O 1
ATOM 564 N N . GLN A 1 79 ? 11.321 18.446 -10.566 1.00 76.88 79 GLN A N 1
ATOM 565 C CA . GLN A 1 79 ? 11.812 18.749 -11.918 1.00 76.88 79 GLN A CA 1
ATOM 566 C C . GLN A 1 79 ? 12.380 17.500 -12.588 1.00 76.88 79 GLN A C 1
ATOM 568 O O . GLN A 1 79 ? 12.995 16.668 -11.925 1.00 76.88 79 GLN A O 1
ATOM 573 N N . GLY A 1 80 ? 12.158 17.376 -13.897 1.00 80.81 80 GLY A N 1
ATOM 574 C CA . GLY A 1 80 ? 12.542 16.189 -14.664 1.00 80.81 80 GLY A CA 1
ATOM 575 C C . GLY A 1 80 ? 11.837 14.905 -14.216 1.00 80.81 80 GLY A C 1
ATOM 576 O O . GLY A 1 80 ? 12.316 13.833 -14.533 1.00 80.81 80 GLY A O 1
ATOM 577 N N . ASN A 1 81 ? 10.784 15.022 -13.395 1.00 72.81 81 ASN A N 1
ATOM 578 C CA . ASN A 1 81 ? 10.144 13.973 -12.589 1.00 72.81 81 ASN A CA 1
ATOM 579 C C . ASN A 1 81 ? 11.070 12.883 -12.003 1.00 72.81 81 ASN A C 1
ATOM 581 O O . ASN A 1 81 ? 10.717 11.710 -11.976 1.00 72.81 81 ASN A O 1
ATOM 585 N N . GLY A 1 82 ? 12.251 13.280 -11.523 1.00 80.38 82 GLY A N 1
ATOM 586 C CA . GLY A 1 82 ? 13.187 12.384 -10.836 1.00 80.38 82 GLY A CA 1
ATOM 587 C C . GLY A 1 82 ? 14.396 11.955 -11.673 1.00 80.38 82 GLY A C 1
ATOM 588 O O . GLY A 1 82 ? 15.295 11.326 -11.128 1.00 80.38 82 GLY A O 1
ATOM 589 N N . GLY A 1 83 ? 14.483 12.360 -12.945 1.00 84.75 83 GLY A N 1
ATOM 590 C CA . GLY A 1 83 ? 15.526 11.909 -13.881 1.00 84.75 83 GLY A CA 1
ATOM 591 C C . GLY A 1 83 ? 15.050 10.717 -14.709 1.00 84.75 83 GLY A C 1
ATOM 592 O O . GLY A 1 83 ? 13.844 10.506 -14.813 1.00 84.75 83 GLY A O 1
ATOM 593 N N . ASP A 1 84 ? 15.963 9.938 -15.285 1.00 87.62 84 ASP A N 1
ATOM 594 C CA . ASP A 1 84 ? 15.557 8.869 -16.204 1.00 87.62 84 ASP A CA 1
ATOM 595 C C . ASP A 1 84 ? 15.194 7.582 -15.461 1.00 87.62 84 ASP A C 1
ATOM 597 O O . ASP A 1 84 ? 15.939 7.072 -14.608 1.00 87.62 84 ASP A O 1
ATOM 601 N N . TRP A 1 85 ? 13.995 7.084 -15.765 1.00 91.19 85 TRP A N 1
ATOM 602 C CA . TRP A 1 85 ? 13.450 5.858 -15.204 1.00 91.19 85 TRP A CA 1
ATOM 603 C C . TRP A 1 85 ? 12.348 5.255 -16.079 1.00 91.19 85 TRP A C 1
ATOM 605 O O . TRP A 1 85 ? 11.639 5.948 -16.815 1.00 91.19 85 TRP A O 1
ATOM 615 N N . PHE A 1 86 ? 12.193 3.939 -15.955 1.00 93.44 86 PHE A N 1
ATOM 616 C CA . PHE A 1 86 ? 11.070 3.176 -16.492 1.00 93.44 86 PHE A CA 1
ATOM 617 C C . PHE A 1 86 ? 10.733 1.997 -15.578 1.00 93.44 86 PHE A C 1
ATOM 619 O O . PHE A 1 86 ? 11.566 1.541 -14.787 1.00 93.44 86 PHE A O 1
ATOM 626 N N . GLU A 1 87 ? 9.510 1.495 -15.702 1.00 94.31 87 GLU A N 1
ATOM 627 C CA . GLU A 1 87 ? 8.927 0.529 -14.775 1.00 94.31 87 GLU A CA 1
ATOM 628 C C . GLU A 1 87 ? 8.362 -0.690 -15.465 1.00 94.31 87 GLU A C 1
ATOM 630 O O . GLU A 1 87 ? 7.844 -0.634 -16.585 1.00 94.31 87 GLU A O 1
ATOM 635 N N . PHE A 1 88 ? 8.425 -1.800 -14.741 1.00 95.38 88 PHE A N 1
ATOM 636 C CA . PHE A 1 88 ? 7.809 -3.040 -15.148 1.00 95.38 88 PHE A CA 1
ATOM 637 C C . PHE A 1 88 ? 6.966 -3.649 -14.042 1.00 95.38 88 PHE A C 1
ATOM 639 O O . PHE A 1 88 ? 7.296 -3.544 -12.864 1.00 95.38 88 PHE A O 1
ATOM 646 N N . VAL A 1 89 ? 5.968 -4.429 -14.445 1.00 94.88 89 VAL A N 1
ATOM 647 C CA . VAL A 1 89 ? 5.303 -5.395 -13.569 1.00 94.88 89 VAL A CA 1
ATOM 648 C C . VAL A 1 89 ? 5.780 -6.802 -13.903 1.00 94.88 89 VAL A C 1
ATOM 650 O O . VAL A 1 89 ? 5.802 -7.217 -15.068 1.00 94.88 89 VAL A O 1
ATOM 653 N N . ILE A 1 90 ? 6.158 -7.547 -12.865 1.00 95.62 90 ILE A N 1
ATOM 654 C CA . ILE A 1 90 ? 6.477 -8.972 -12.964 1.00 95.62 90 ILE A CA 1
ATOM 655 C C . ILE A 1 90 ? 5.169 -9.765 -13.001 1.00 95.62 90 ILE A C 1
ATOM 657 O O . ILE A 1 90 ? 4.370 -9.696 -12.076 1.00 95.62 90 ILE A O 1
ATOM 661 N N . THR A 1 91 ? 4.934 -10.535 -14.061 1.00 93.31 91 THR A N 1
ATOM 662 C CA . THR A 1 91 ? 3.661 -11.245 -14.303 1.00 93.31 91 THR A CA 1
ATOM 663 C C . THR A 1 91 ? 3.738 -12.756 -14.095 1.00 93.31 91 THR A C 1
ATOM 665 O O . THR A 1 91 ? 2.741 -13.459 -14.260 1.00 93.31 91 THR A O 1
ATOM 668 N N . VAL A 1 92 ? 4.914 -13.276 -13.729 1.00 92.06 92 VAL A N 1
ATOM 669 C CA . VAL A 1 92 ? 5.149 -14.697 -13.436 1.00 92.06 92 VAL A CA 1
ATOM 670 C C . VAL A 1 92 ? 5.928 -14.829 -12.137 1.00 92.06 92 VAL A C 1
ATOM 672 O O . VAL A 1 92 ? 6.919 -14.133 -11.933 1.00 92.06 92 VAL A O 1
ATOM 675 N N . ASP A 1 93 ? 5.502 -15.753 -11.277 1.00 94.19 93 ASP A N 1
ATOM 676 C CA . ASP A 1 93 ? 6.138 -15.942 -9.980 1.00 94.19 93 ASP A CA 1
ATOM 677 C C . ASP A 1 93 ? 7.495 -16.651 -10.090 1.00 94.19 93 ASP A C 1
ATOM 679 O O . ASP A 1 93 ? 7.681 -17.555 -10.912 1.00 94.19 93 ASP A O 1
ATOM 683 N N . ASN A 1 94 ? 8.425 -16.277 -9.210 1.00 94.50 94 ASN A N 1
ATOM 684 C CA . ASN A 1 94 ? 9.800 -16.783 -9.159 1.00 94.50 94 ASN A CA 1
ATOM 685 C C . ASN A 1 94 ? 10.568 -16.585 -10.483 1.00 94.50 94 ASN A C 1
ATOM 687 O O . ASN A 1 94 ? 11.270 -17.487 -10.955 1.00 94.50 94 ASN A O 1
ATOM 691 N N . LEU A 1 95 ? 10.426 -15.409 -11.101 1.00 95.31 95 LEU A N 1
ATOM 692 C CA . LEU A 1 95 ? 11.121 -15.059 -12.335 1.00 95.31 95 LEU A CA 1
ATOM 693 C C . LEU A 1 95 ? 12.621 -14.835 -12.079 1.00 95.31 95 LEU A C 1
ATOM 695 O O . LEU A 1 95 ? 13.019 -14.061 -11.208 1.00 95.31 95 LEU A O 1
ATOM 699 N N . ASP A 1 96 ? 13.456 -15.501 -12.877 1.00 96.81 96 ASP A N 1
ATOM 700 C CA . ASP A 1 96 ? 14.913 -15.353 -12.862 1.00 96.81 96 ASP A CA 1
ATOM 701 C C . ASP A 1 96 ? 15.363 -14.512 -14.059 1.00 96.81 96 ASP A C 1
ATOM 703 O O . ASP A 1 96 ? 15.334 -14.977 -15.203 1.00 96.81 96 ASP A O 1
ATOM 707 N N . VAL A 1 97 ? 15.785 -13.279 -13.779 1.00 97.25 97 VAL A N 1
ATOM 708 C CA . VAL A 1 97 ? 16.209 -12.295 -14.785 1.00 97.25 97 VAL A CA 1
ATOM 709 C C . VAL A 1 97 ? 17.726 -12.109 -14.831 1.00 97.25 97 VAL A C 1
ATOM 711 O O . VAL A 1 97 ? 18.230 -11.188 -15.472 1.00 97.25 97 VAL A O 1
ATOM 714 N N . ARG A 1 98 ? 18.505 -12.981 -14.180 1.00 98.19 98 ARG A N 1
ATOM 715 C CA . ARG A 1 98 ? 19.974 -12.893 -14.236 1.00 98.19 98 ARG A CA 1
ATOM 716 C C . ARG A 1 98 ? 20.475 -13.003 -15.672 1.00 98.19 98 ARG A C 1
ATOM 718 O O . ARG A 1 98 ? 20.102 -13.917 -16.407 1.00 98.19 98 ARG A O 1
ATOM 725 N N . GLY A 1 99 ? 21.333 -12.064 -16.067 1.00 96.38 99 GLY A N 1
ATOM 726 C CA . GLY A 1 99 ? 21.882 -11.992 -17.420 1.00 96.38 99 GLY A CA 1
ATOM 727 C C . GLY A 1 99 ? 20.892 -11.522 -18.490 1.00 96.38 99 GLY A C 1
ATOM 728 O O . GLY A 1 99 ? 21.278 -11.448 -19.657 1.00 96.38 99 GLY A O 1
ATOM 729 N N . TRP A 1 100 ? 19.649 -11.191 -18.123 1.00 96.56 100 TRP A N 1
ATOM 730 C CA . TRP A 1 100 ? 18.702 -10.562 -19.038 1.00 96.56 100 TRP A CA 1
ATOM 731 C C . TRP A 1 100 ? 19.152 -9.147 -19.376 1.00 96.56 100 TRP A C 1
ATOM 733 O O . TRP A 1 100 ? 19.941 -8.521 -18.656 1.00 96.56 100 TRP A O 1
ATOM 743 N N . GLN A 1 101 ? 18.642 -8.642 -20.492 1.00 94.19 101 GLN A N 1
ATOM 744 C CA . GLN A 1 101 ? 19.032 -7.352 -21.027 1.00 94.19 101 GLN A CA 1
ATOM 745 C C . GLN A 1 101 ? 17.813 -6.518 -21.401 1.00 94.19 101 GLN A C 1
ATOM 747 O O . GLN A 1 101 ? 16.943 -6.975 -22.141 1.00 94.19 101 GLN A O 1
ATOM 752 N N . ILE A 1 102 ? 17.807 -5.272 -20.944 1.00 93.38 102 ILE A N 1
ATOM 753 C CA . ILE A 1 102 ? 16.888 -4.227 -21.383 1.00 93.38 102 ILE A CA 1
ATOM 754 C C . ILE A 1 102 ? 17.610 -3.400 -22.441 1.00 93.38 102 ILE A C 1
ATOM 756 O O . ILE A 1 102 ? 18.723 -2.922 -22.218 1.00 93.38 102 ILE A O 1
ATOM 760 N N . TYR A 1 103 ? 16.983 -3.267 -23.600 1.00 90.38 103 TYR A N 1
ATOM 761 C CA . TYR A 1 103 ? 17.446 -2.446 -24.709 1.00 90.38 103 TYR A CA 1
ATOM 762 C C . TYR A 1 103 ? 16.542 -1.220 -24.779 1.00 90.38 103 TYR A C 1
ATOM 764 O O . TYR A 1 103 ? 15.324 -1.385 -24.775 1.00 90.38 103 TYR A O 1
ATOM 772 N N . TRP A 1 104 ? 17.125 -0.030 -24.891 1.00 87.94 104 TRP A N 1
ATOM 773 C CA . TRP A 1 104 ? 16.388 1.225 -25.055 1.00 87.94 104 TRP A CA 1
ATOM 774 C C . TRP A 1 104 ? 16.942 2.035 -26.235 1.00 87.94 104 TRP A C 1
ATOM 776 O O . TRP A 1 104 ? 18.116 1.887 -26.608 1.00 87.94 104 TRP A O 1
ATOM 786 N N . ALA A 1 105 ? 16.076 2.836 -26.858 1.00 83.19 105 ALA A N 1
ATOM 787 C CA . ALA A 1 105 ? 16.429 3.787 -27.910 1.00 83.19 105 ALA A CA 1
ATOM 788 C C . ALA A 1 105 ? 15.384 4.900 -28.049 1.00 83.19 105 ALA A C 1
ATOM 790 O O . ALA A 1 105 ? 14.197 4.645 -27.852 1.00 83.19 105 ALA A O 1
ATOM 791 N N . GLU A 1 106 ? 15.823 6.075 -28.492 1.00 80.12 106 GLU A N 1
ATOM 792 C CA . GLU A 1 106 ? 14.981 7.211 -28.880 1.00 80.12 106 GLU A CA 1
ATOM 793 C C . GLU A 1 106 ? 15.119 7.472 -30.385 1.00 80.12 106 GLU A C 1
ATOM 795 O O . GLU A 1 106 ? 16.128 7.973 -30.878 1.00 80.12 106 GLU A O 1
ATOM 800 N N . LEU A 1 107 ? 14.131 7.053 -31.178 1.00 76.19 107 LEU A N 1
ATOM 801 C CA . LEU A 1 107 ? 14.297 6.974 -32.636 1.00 76.19 107 LEU A CA 1
ATOM 802 C C . LEU A 1 107 ? 14.394 8.330 -33.350 1.00 76.19 107 LEU A C 1
ATOM 804 O O . LEU A 1 107 ? 14.873 8.374 -34.488 1.00 76.19 107 LEU A O 1
ATOM 808 N N . ASP A 1 108 ? 13.902 9.401 -32.730 1.00 72.50 108 ASP A N 1
ATOM 809 C CA . ASP A 1 108 ? 13.891 10.750 -33.303 1.00 72.50 108 ASP A CA 1
ATOM 810 C C . ASP A 1 108 ? 14.923 11.691 -32.658 1.00 72.50 108 ASP A C 1
ATOM 812 O O . ASP A 1 108 ? 15.014 12.859 -33.062 1.00 72.50 108 ASP A O 1
ATOM 816 N N . GLU A 1 109 ? 15.735 11.194 -31.720 1.00 68.12 109 GLU A N 1
ATOM 817 C CA . GLU A 1 109 ? 16.734 11.996 -31.021 1.00 68.12 109 GLU A CA 1
ATOM 818 C C . GLU A 1 109 ? 17.814 12.487 -32.003 1.00 68.12 109 GLU A C 1
ATOM 820 O O . GLU A 1 109 ? 18.471 11.725 -32.720 1.00 68.12 109 GLU A O 1
ATOM 825 N N . THR A 1 110 ? 17.981 13.809 -32.107 1.00 56.72 110 THR A N 1
ATOM 826 C CA . THR A 1 110 ? 18.871 14.409 -33.127 1.00 56.72 110 THR A CA 1
ATOM 827 C C . THR A 1 110 ? 20.281 14.694 -32.626 1.00 56.72 110 THR A C 1
ATOM 829 O O . THR A 1 110 ? 21.150 15.109 -33.412 1.00 56.72 110 THR A O 1
ATOM 832 N N . ASP A 1 111 ? 20.498 14.524 -31.329 1.00 50.34 111 ASP A N 1
ATOM 833 C CA . ASP A 1 111 ? 21.720 14.828 -30.614 1.00 50.34 111 ASP A CA 1
ATOM 834 C C . ASP A 1 111 ? 22.411 13.591 -30.024 1.00 50.34 111 ASP A C 1
ATOM 836 O O . ASP A 1 111 ? 23.636 13.656 -29.857 1.00 50.34 111 ASP A O 1
ATOM 840 N N . ALA A 1 112 ? 21.760 12.426 -29.960 1.00 50.38 112 ALA A N 1
ATOM 841 C CA . ALA A 1 112 ? 22.433 11.128 -29.986 1.00 50.38 112 ALA A CA 1
ATOM 842 C C . ALA A 1 112 ? 23.555 11.120 -31.047 1.00 50.38 112 ALA A C 1
ATOM 844 O O . ALA A 1 112 ? 23.355 11.205 -32.261 1.00 50.38 112 ALA A O 1
ATOM 845 N N . ASN A 1 113 ? 24.809 11.077 -30.592 1.00 45.91 113 ASN A N 1
ATOM 846 C CA . ASN A 1 113 ? 25.976 11.003 -31.475 1.00 45.91 113 ASN A CA 1
ATOM 847 C C . ASN A 1 113 ? 26.396 9.554 -31.767 1.00 45.91 113 ASN A C 1
ATOM 849 O O . ASN A 1 113 ? 27.379 9.326 -32.493 1.00 45.91 113 ASN A O 1
ATOM 853 N N . GLY A 1 114 ? 25.648 8.599 -31.209 1.00 45.69 114 GLY A N 1
ATOM 854 C CA . GLY A 1 114 ? 25.560 7.233 -31.680 1.00 45.69 114 GLY A CA 1
ATOM 855 C C . GLY A 1 114 ? 25.163 7.216 -33.151 1.00 45.69 114 GLY A C 1
ATOM 856 O O . GLY A 1 114 ? 24.601 8.163 -33.696 1.00 45.69 114 GLY A O 1
ATOM 857 N N . VAL A 1 115 ? 25.541 6.156 -33.855 1.00 44.38 115 VAL A N 1
ATOM 858 C CA . VAL A 1 115 ? 24.912 5.937 -35.149 1.00 44.38 115 VAL A CA 1
ATOM 859 C C . VAL A 1 115 ? 23.641 5.172 -34.856 1.00 44.38 115 VAL A C 1
ATOM 861 O O . VAL A 1 115 ? 23.757 4.102 -34.260 1.00 44.38 115 VAL A O 1
ATOM 864 N N . ASP A 1 116 ? 22.498 5.667 -35.329 1.00 46.62 116 ASP A N 1
ATOM 865 C CA . ASP A 1 116 ? 21.249 4.904 -35.466 1.00 46.62 116 ASP A CA 1
ATOM 866 C C . ASP A 1 116 ? 21.468 3.784 -36.490 1.00 46.62 116 ASP A C 1
ATOM 868 O O . ASP A 1 116 ? 20.933 3.769 -37.605 1.00 46.62 116 ASP A O 1
ATOM 872 N N . TYR A 1 117 ? 22.408 2.886 -36.194 1.00 42.38 117 TYR A N 1
ATOM 873 C CA . TYR A 1 117 ? 22.634 1.722 -37.005 1.00 42.38 117 TYR A CA 1
ATOM 874 C C . TYR A 1 117 ? 21.667 0.720 -36.539 1.00 42.38 117 TYR A C 1
ATOM 876 O O . TYR A 1 117 ? 21.790 0.120 -35.476 1.00 42.38 117 TYR A O 1
ATOM 884 N N . PHE A 1 118 ? 20.720 0.571 -37.433 1.00 41.72 118 PHE A N 1
ATOM 885 C CA . PHE A 1 118 ? 19.646 -0.274 -37.182 1.00 41.72 118 PHE A CA 1
ATOM 886 C C . PHE A 1 118 ? 19.488 -1.121 -38.561 1.00 41.72 118 PHE A C 1
ATOM 888 O O . PHE A 1 118 ? 18.821 -0.725 -39.499 1.00 41.72 118 PHE A O 1
ATOM 895 N N . TRP A 1 119 ? 20.233 -2.235 -38.838 1.00 34.81 119 TRP A N 1
ATOM 896 C CA . TRP A 1 119 ? 19.858 -3.477 -39.574 1.00 34.81 119 TRP A CA 1
ATOM 897 C C . TRP A 1 119 ? 20.654 -4.796 -39.245 1.00 34.81 119 TRP A C 1
ATOM 899 O O . TRP A 1 119 ? 21.794 -4.951 -39.682 1.00 34.81 119 TRP A O 1
ATOM 909 N N . ASP A 1 120 ? 20.003 -5.822 -38.661 1.00 36.50 120 ASP A N 1
ATOM 910 C CA . ASP A 1 120 ? 20.438 -7.243 -38.637 1.00 36.50 120 ASP A CA 1
ATOM 911 C C . ASP A 1 120 ? 19.223 -8.181 -38.432 1.00 36.50 120 ASP A C 1
ATOM 913 O O . ASP A 1 120 ? 18.834 -8.550 -37.329 1.00 36.50 120 ASP A O 1
ATOM 917 N N . GLY A 1 121 ? 18.612 -8.595 -39.545 1.00 37.72 121 GLY A N 1
ATOM 918 C CA . GLY A 1 121 ? 18.284 -10.011 -39.754 1.00 37.72 121 GLY A CA 1
ATOM 919 C C . GLY A 1 121 ? 17.066 -10.647 -39.070 1.00 37.72 121 GLY A C 1
ATOM 920 O O . GLY A 1 121 ? 16.724 -11.765 -39.469 1.00 37.72 121 GLY A O 1
ATOM 921 N N . ILE A 1 122 ? 16.369 -9.990 -38.140 1.00 40.53 122 ILE A N 1
ATOM 922 C CA . ILE A 1 122 ? 15.109 -10.492 -37.555 1.00 40.53 122 ILE A CA 1
ATOM 923 C C . ILE A 1 122 ? 14.012 -9.456 -37.813 1.00 40.53 122 ILE A C 1
ATOM 925 O O . ILE A 1 122 ? 14.092 -8.321 -37.370 1.00 40.53 122 ILE A O 1
ATOM 929 N N . GLY A 1 123 ? 13.036 -9.818 -38.647 1.00 41.84 123 GLY A N 1
ATOM 930 C CA . GLY A 1 123 ? 12.127 -8.861 -39.272 1.00 41.84 123 GLY A CA 1
ATOM 931 C C . GLY A 1 123 ? 11.189 -8.134 -38.307 1.00 41.84 123 GLY A C 1
ATOM 932 O O . GLY A 1 123 ? 10.297 -8.752 -37.736 1.00 41.84 123 GLY A O 1
ATOM 933 N N . SER A 1 124 ? 11.285 -6.811 -38.297 1.00 40.00 124 SER A N 1
ATOM 934 C CA . SER A 1 124 ? 10.189 -5.848 -38.140 1.00 40.00 124 SER A CA 1
ATOM 935 C C . SER A 1 124 ? 10.363 -4.774 -39.227 1.00 40.00 124 SER A C 1
ATOM 937 O O . SER A 1 124 ? 11.408 -4.706 -39.877 1.00 40.00 124 SER A O 1
ATOM 939 N N . GLY A 1 125 ? 9.304 -4.029 -39.548 1.00 41.44 125 GLY A N 1
ATOM 940 C CA . GLY A 1 125 ? 9.259 -3.086 -40.675 1.00 41.44 125 GLY A CA 1
ATOM 941 C C . GLY A 1 125 ? 10.160 -1.865 -40.509 1.00 41.44 125 GLY A C 1
ATOM 942 O O . GLY A 1 125 ? 10.365 -1.123 -41.472 1.00 41.44 125 GLY A O 1
ATOM 943 N N . TYR A 1 126 ? 10.751 -1.709 -39.334 1.00 45.47 126 TYR A N 1
ATOM 944 C CA . TYR A 1 126 ? 11.780 -0.737 -39.048 1.00 45.47 126 TYR A CA 1
ATOM 945 C C . TYR A 1 126 ? 13.140 -1.245 -39.499 1.00 45.47 126 TYR A C 1
ATOM 947 O O . TYR A 1 126 ? 13.533 -2.378 -39.232 1.00 45.47 126 TYR A O 1
ATOM 955 N N . GLY A 1 127 ? 13.871 -0.424 -40.249 1.00 40.44 127 GLY A N 1
ATOM 956 C CA . GLY A 1 127 ? 15.259 -0.727 -40.561 1.00 40.44 127 GLY A CA 1
ATOM 957 C C . GLY A 1 127 ? 16.053 -0.633 -39.271 1.00 40.44 127 GLY A C 1
ATOM 958 O O . GLY A 1 127 ? 16.496 0.474 -38.989 1.00 40.44 127 GLY A O 1
ATOM 959 N N . VAL A 1 128 ? 16.155 -1.759 -38.526 1.00 41.59 128 VAL A N 1
ATOM 960 C CA . VAL A 1 128 ? 16.797 -1.887 -37.205 1.00 41.59 128 VAL A CA 1
ATOM 961 C C . VAL A 1 128 ? 17.819 -3.072 -37.010 1.00 41.59 128 VAL A C 1
ATOM 963 O O . VAL A 1 128 ? 17.608 -4.163 -37.520 1.00 41.59 128 VAL A O 1
ATOM 966 N N . ASP A 1 129 ? 18.993 -2.836 -36.378 1.00 41.19 129 ASP A N 1
ATOM 967 C CA . ASP A 1 129 ? 20.329 -3.529 -36.220 1.00 41.19 129 ASP A CA 1
ATOM 968 C C . ASP A 1 129 ? 20.368 -3.885 -34.771 1.00 41.19 129 ASP A C 1
ATOM 970 O O . ASP A 1 129 ? 20.609 -3.048 -33.907 1.00 41.19 129 ASP A O 1
ATOM 974 N N . ALA A 1 130 ? 20.175 -5.152 -34.489 1.00 40.50 130 ALA A N 1
ATOM 975 C CA . ALA A 1 130 ? 20.302 -5.613 -33.129 1.00 40.50 130 ALA A CA 1
ATOM 976 C C . ALA A 1 130 ? 21.742 -5.457 -32.579 1.00 40.50 130 ALA A C 1
ATOM 978 O O . ALA A 1 130 ? 21.974 -5.804 -31.426 1.00 40.50 130 ALA A O 1
ATOM 979 N N . SER A 1 131 ? 22.726 -4.971 -33.360 1.00 41.06 131 SER A N 1
ATOM 980 C CA . SER A 1 131 ? 24.122 -4.871 -32.920 1.00 41.06 131 SER A CA 1
ATOM 981 C C . SER A 1 131 ? 24.547 -3.564 -32.232 1.00 41.06 131 SER A C 1
ATOM 983 O O . SER A 1 131 ? 25.626 -3.585 -31.632 1.00 41.06 131 SER A O 1
ATOM 985 N N . ILE A 1 132 ? 23.763 -2.468 -32.258 1.00 50.88 132 ILE A N 1
ATOM 986 C CA . ILE A 1 132 ? 24.047 -1.244 -31.468 1.00 50.88 132 ILE A CA 1
ATOM 987 C C . ILE A 1 132 ? 22.747 -0.501 -31.063 1.00 50.88 132 ILE A C 1
ATOM 989 O O . ILE A 1 132 ? 22.377 0.473 -31.715 1.00 50.88 132 ILE A O 1
ATOM 993 N N . PRO A 1 133 ? 22.062 -0.909 -29.985 1.00 56.91 133 PRO A N 1
ATOM 994 C CA . PRO A 1 133 ? 21.078 -0.044 -29.319 1.00 56.91 133 PRO A CA 1
ATOM 995 C C . PRO A 1 133 ? 21.730 1.242 -28.778 1.00 56.91 133 PRO A C 1
ATOM 997 O O . PRO A 1 133 ? 22.950 1.264 -28.560 1.00 56.91 133 PRO A O 1
ATOM 1000 N N . HIS A 1 134 ? 20.928 2.297 -28.561 1.00 73.88 134 HIS A N 1
ATOM 1001 C CA . HIS A 1 134 ? 21.391 3.518 -27.883 1.00 73.88 134 HIS A CA 1
ATOM 1002 C C . HIS A 1 134 ? 21.949 3.172 -26.510 1.00 73.88 134 HIS A C 1
ATOM 1004 O O . HIS A 1 134 ? 23.099 3.512 -26.221 1.00 73.88 134 HIS A O 1
ATOM 1010 N N . GLY A 1 135 ? 21.236 2.318 -25.768 1.00 82.44 135 GLY A N 1
ATOM 1011 C CA . GLY A 1 135 ? 21.839 1.623 -24.647 1.00 82.44 135 GLY A CA 1
ATOM 1012 C C . GLY A 1 135 ? 21.276 0.246 -24.311 1.00 82.44 135 GLY A C 1
ATOM 1013 O O . GLY A 1 135 ? 20.238 -0.204 -24.796 1.00 82.44 135 GLY A O 1
ATOM 1014 N N . ILE A 1 136 ? 22.057 -0.459 -23.495 1.00 87.94 136 ILE A N 1
ATOM 1015 C CA . ILE A 1 136 ? 21.756 -1.772 -22.927 1.00 87.94 136 ILE A CA 1
ATOM 1016 C C . ILE A 1 136 ? 21.955 -1.673 -21.427 1.00 87.94 136 ILE A C 1
ATOM 1018 O O . ILE A 1 136 ? 23.034 -1.276 -20.985 1.00 87.94 136 ILE A O 1
ATOM 1022 N N . ILE A 1 137 ? 20.976 -2.130 -20.660 1.00 93.31 137 ILE A N 1
ATOM 1023 C CA . ILE A 1 137 ? 21.094 -2.389 -19.227 1.00 93.31 137 ILE A CA 1
ATOM 1024 C C . ILE A 1 137 ? 21.041 -3.905 -19.044 1.00 93.31 137 ILE A C 1
ATOM 1026 O O . ILE A 1 137 ? 20.109 -4.563 -19.491 1.00 93.31 137 ILE A O 1
ATOM 1030 N N . THR A 1 138 ? 22.080 -4.489 -18.452 1.00 95.50 138 THR A N 1
ATOM 1031 C CA . THR A 1 138 ? 22.178 -5.936 -18.210 1.00 95.50 138 THR A CA 1
ATOM 1032 C C . THR A 1 138 ? 22.103 -6.214 -16.715 1.00 95.50 138 THR A C 1
ATOM 1034 O O . THR A 1 138 ? 22.941 -5.706 -15.963 1.00 95.50 138 THR A O 1
ATOM 1037 N N . PHE A 1 139 ? 21.148 -7.053 -16.308 1.00 97.62 139 PHE A N 1
ATOM 1038 C CA . PHE A 1 139 ? 21.041 -7.563 -14.941 1.00 97.62 139 PHE A CA 1
ATOM 1039 C C . PHE A 1 139 ? 22.251 -8.443 -14.611 1.00 97.62 139 PHE A C 1
ATOM 1041 O O . PHE A 1 139 ? 22.643 -9.314 -15.394 1.00 97.62 139 PHE A O 1
ATOM 1048 N N . SER A 1 140 ? 22.861 -8.224 -13.449 1.00 97.75 140 SER A N 1
ATOM 1049 C CA . SER A 1 140 ? 24.011 -9.010 -13.003 1.00 97.75 140 SER A CA 1
ATOM 1050 C C . SER A 1 140 ? 23.617 -10.438 -12.594 1.00 97.75 140 SER A C 1
ATOM 1052 O O . SER A 1 140 ? 22.453 -10.827 -12.581 1.00 97.75 140 SER A O 1
ATOM 1054 N N . GLU A 1 141 ? 24.606 -11.239 -12.202 1.00 97.75 141 GLU A N 1
ATOM 1055 C CA . GLU A 1 141 ? 24.393 -12.582 -11.639 1.00 97.75 141 GLU A CA 1
ATOM 1056 C C . GLU A 1 141 ? 23.978 -12.556 -10.152 1.00 97.75 141 GLU A C 1
ATOM 1058 O O . GLU A 1 141 ? 24.042 -13.584 -9.468 1.00 97.75 141 GLU A O 1
ATOM 1063 N N . SER A 1 142 ? 23.611 -11.385 -9.620 1.00 97.50 142 SER A N 1
ATOM 1064 C CA . SER A 1 142 ? 23.183 -11.228 -8.229 1.00 97.50 142 SER A CA 1
ATOM 1065 C C . SER A 1 142 ? 21.993 -12.132 -7.904 1.00 97.50 142 SER A C 1
ATOM 1067 O O . SER A 1 142 ? 21.097 -12.346 -8.719 1.00 97.50 142 SER A O 1
ATOM 1069 N N . ALA A 1 143 ? 21.964 -12.656 -6.677 1.00 95.69 143 ALA A N 1
ATOM 1070 C CA . ALA A 1 143 ? 20.844 -13.464 -6.201 1.00 95.69 143 ALA A CA 1
ATOM 1071 C C . ALA A 1 143 ? 19.537 -12.655 -6.101 1.00 95.69 143 ALA A C 1
ATOM 1073 O O . ALA A 1 143 ? 18.467 -13.256 -6.183 1.00 95.69 143 ALA A O 1
ATOM 1074 N N . ALA A 1 144 ? 19.624 -11.322 -5.999 1.00 95.00 144 ALA A N 1
ATOM 1075 C CA . ALA A 1 144 ? 18.464 -10.430 -6.029 1.00 95.00 144 ALA A CA 1
ATOM 1076 C C . ALA A 1 144 ? 17.604 -10.622 -7.293 1.00 95.00 144 ALA A C 1
ATOM 1078 O O . ALA A 1 144 ? 16.387 -10.535 -7.235 1.00 95.00 144 ALA A O 1
ATOM 1079 N N . TRP A 1 145 ? 18.232 -10.991 -8.413 1.00 97.12 145 TRP A N 1
ATOM 1080 C CA . TRP A 1 145 ? 17.573 -11.177 -9.707 1.00 97.12 145 TRP A CA 1
ATOM 1081 C C . TRP A 1 145 ? 17.105 -12.606 -9.978 1.00 97.12 145 TRP A C 1
ATOM 1083 O O . TRP A 1 145 ? 16.626 -12.897 -11.068 1.00 97.12 145 TRP A O 1
ATOM 1093 N N . SER A 1 146 ? 17.268 -13.516 -9.016 1.00 96.12 146 SER A N 1
ATOM 1094 C CA . SER A 1 146 ? 17.018 -14.946 -9.236 1.00 96.12 146 SER A CA 1
ATOM 1095 C C . SER A 1 146 ? 15.605 -15.418 -8.898 1.00 96.12 146 SER A C 1
ATOM 1097 O O . SER A 1 146 ? 15.295 -16.577 -9.167 1.00 96.12 146 SER A O 1
ATOM 1099 N N . ASN A 1 147 ? 14.798 -14.566 -8.257 1.00 94.69 147 ASN A N 1
ATOM 1100 C CA . ASN A 1 147 ? 13.500 -14.951 -7.709 1.00 94.69 147 ASN A CA 1
ATOM 1101 C C . ASN A 1 147 ? 12.540 -13.760 -7.553 1.00 94.69 147 ASN A C 1
ATOM 1103 O O . ASN A 1 147 ? 12.025 -13.518 -6.459 1.00 94.69 147 ASN A O 1
ATOM 1107 N N . LEU A 1 148 ? 12.328 -12.997 -8.625 1.00 96.50 148 LEU A N 1
ATOM 1108 C CA . LEU A 1 148 ? 11.339 -11.919 -8.616 1.00 96.50 148 LEU A CA 1
ATOM 1109 C C . LEU A 1 148 ? 9.933 -12.516 -8.494 1.00 96.50 148 LEU A C 1
ATOM 1111 O O . LEU A 1 148 ? 9.608 -13.488 -9.181 1.00 96.50 148 LEU A O 1
ATOM 1115 N N . ARG A 1 149 ? 9.123 -11.979 -7.581 1.00 95.69 149 ARG A N 1
ATOM 1116 C CA . ARG A 1 149 ? 7.780 -12.497 -7.305 1.00 95.69 149 ARG A CA 1
ATOM 1117 C C . ARG A 1 149 ? 6.761 -11.880 -8.263 1.00 95.69 149 ARG A C 1
ATOM 1119 O O . ARG A 1 149 ? 6.960 -10.779 -8.771 1.00 95.69 149 ARG A O 1
ATOM 1126 N N . ALA A 1 150 ? 5.672 -12.595 -8.527 1.00 93.94 150 ALA A N 1
ATOM 1127 C CA . ALA A 1 150 ? 4.585 -12.056 -9.342 1.00 93.94 150 ALA A CA 1
ATOM 1128 C C . ALA A 1 150 ? 3.944 -10.841 -8.648 1.00 93.94 150 ALA A C 1
ATOM 1130 O O . ALA A 1 150 ? 3.716 -10.862 -7.443 1.00 93.94 150 ALA A O 1
ATOM 1131 N N . GLY A 1 151 ? 3.666 -9.783 -9.407 1.00 91.44 151 GLY A N 1
ATOM 1132 C CA . GLY A 1 151 ? 3.066 -8.542 -8.923 1.00 91.44 151 GLY A CA 1
ATOM 1133 C C . GLY A 1 151 ? 4.056 -7.540 -8.326 1.00 91.44 151 GLY A C 1
ATOM 1134 O O . GLY A 1 151 ? 3.624 -6.494 -7.836 1.00 91.44 151 GLY A O 1
ATOM 1135 N N . THR A 1 152 ? 5.362 -7.836 -8.373 1.00 94.38 152 THR A N 1
ATOM 1136 C CA . THR A 1 152 ? 6.420 -6.863 -8.075 1.00 94.38 152 THR A CA 1
ATOM 1137 C C . THR A 1 152 ? 6.417 -5.743 -9.118 1.00 94.38 152 THR A C 1
ATOM 1139 O O . THR A 1 152 ? 6.444 -6.027 -10.321 1.00 94.38 152 THR A O 1
ATOM 1142 N N . VAL A 1 153 ? 6.439 -4.490 -8.657 1.00 92.56 153 VAL A N 1
ATOM 1143 C CA . VAL A 1 153 ? 6.752 -3.313 -9.480 1.00 92.56 153 VAL A CA 1
ATOM 1144 C C . VAL A 1 153 ? 8.267 -3.117 -9.442 1.00 92.56 153 VAL A C 1
ATOM 1146 O O . VAL A 1 153 ? 8.844 -2.893 -8.381 1.00 92.56 153 VAL A O 1
ATOM 1149 N N . LEU A 1 154 ? 8.923 -3.276 -10.589 1.00 95.31 154 LEU A N 1
ATOM 1150 C CA . LEU A 1 154 ? 10.365 -3.110 -10.751 1.00 95.31 154 LEU A CA 1
ATOM 1151 C C . LEU A 1 154 ? 10.645 -1.796 -11.474 1.00 95.31 154 LEU A C 1
ATOM 1153 O O . LEU A 1 154 ? 10.426 -1.696 -12.682 1.00 95.31 154 LEU A O 1
ATOM 1157 N N . THR A 1 155 ? 11.210 -0.837 -10.752 1.00 93.75 155 THR A N 1
ATOM 1158 C CA . THR A 1 155 ? 11.708 0.419 -11.318 1.00 93.75 155 THR A CA 1
ATOM 1159 C C . THR A 1 155 ? 13.190 0.290 -11.644 1.00 93.75 155 THR A C 1
ATOM 1161 O O . THR A 1 155 ? 13.977 -0.231 -10.849 1.00 93.75 155 THR A O 1
ATOM 1164 N N . ILE A 1 156 ? 13.588 0.775 -12.817 1.00 94.06 156 ILE A N 1
ATOM 1165 C CA . ILE A 1 156 ? 14.988 0.935 -13.212 1.00 94.06 156 ILE A CA 1
ATOM 1166 C C . ILE A 1 156 ? 15.255 2.433 -13.330 1.00 94.06 156 ILE A C 1
ATOM 1168 O O . ILE A 1 156 ? 14.566 3.103 -14.091 1.00 94.06 156 ILE A O 1
ATOM 1172 N N . SER A 1 157 ? 16.231 2.955 -12.582 1.00 90.38 157 SER A N 1
ATOM 1173 C CA . SER A 1 157 ? 16.501 4.401 -12.487 1.00 90.38 157 SER A CA 1
ATOM 1174 C C . SER A 1 157 ? 17.991 4.735 -12.574 1.00 90.38 157 SER A C 1
ATOM 1176 O O . SER A 1 157 ? 18.830 3.942 -12.143 1.00 90.38 157 SER A O 1
ATOM 1178 N N . GLU A 1 158 ? 18.346 5.918 -13.087 1.00 81.06 158 GLU A N 1
ATOM 1179 C CA . GLU A 1 158 ? 19.743 6.390 -13.079 1.00 81.06 158 GLU A CA 1
ATOM 1180 C C . GLU A 1 158 ? 20.081 7.341 -11.921 1.00 81.06 158 GLU A C 1
ATOM 1182 O O . GLU A 1 158 ? 21.125 7.184 -11.283 1.00 81.06 158 GLU A O 1
ATOM 1187 N N . ASN A 1 159 ? 19.212 8.304 -11.602 1.00 69.25 159 ASN A N 1
ATOM 1188 C CA . ASN A 1 159 ? 19.547 9.465 -10.777 1.00 69.25 159 ASN A CA 1
ATOM 1189 C C . ASN A 1 159 ? 18.738 9.465 -9.472 1.00 69.25 159 ASN A C 1
ATOM 1191 O O . ASN A 1 159 ? 17.606 9.940 -9.447 1.00 69.25 159 ASN A O 1
ATOM 1195 N N . PRO A 1 160 ? 19.289 8.978 -8.348 1.00 56.94 160 PRO A N 1
ATOM 1196 C CA . PRO A 1 160 ? 18.574 9.026 -7.090 1.00 56.94 160 PRO A CA 1
ATOM 1197 C C . PRO A 1 160 ? 18.731 10.433 -6.503 1.00 56.94 160 PRO A C 1
ATOM 1199 O O . PRO A 1 160 ? 19.636 10.700 -5.706 1.00 56.94 160 PRO A O 1
ATOM 1202 N N . LEU A 1 161 ? 17.864 11.362 -6.902 1.00 53.03 161 LEU A N 1
ATOM 1203 C CA . LEU A 1 161 ? 17.514 12.468 -6.018 1.00 53.03 161 LEU A CA 1
ATOM 1204 C C . LEU A 1 161 ?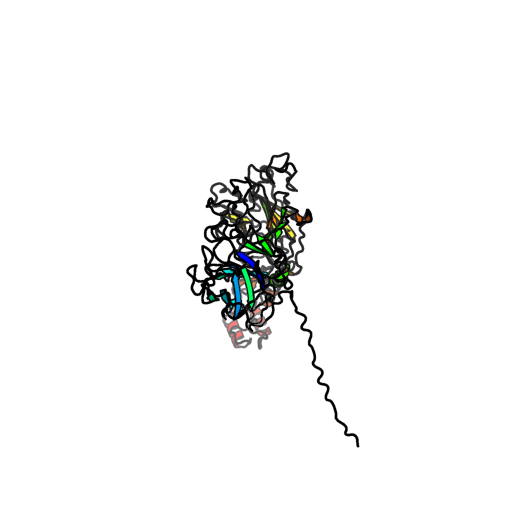 16.509 11.914 -5.002 1.00 53.03 161 LEU A C 1
ATOM 1206 O O . LEU A 1 161 ? 15.407 11.533 -5.367 1.00 53.03 161 LEU A O 1
ATOM 1210 N N . ASP A 1 162 ? 16.937 11.812 -3.744 1.00 52.84 162 ASP A N 1
ATOM 1211 C CA . ASP A 1 162 ? 16.136 11.430 -2.568 1.00 52.84 162 ASP A CA 1
ATOM 1212 C C . ASP A 1 162 ? 15.466 10.032 -2.554 1.00 52.84 162 ASP A C 1
ATOM 1214 O O . ASP A 1 162 ? 14.869 9.670 -1.544 1.00 52.84 162 ASP A O 1
ATOM 1218 N N . ILE A 1 163 ? 15.670 9.181 -3.567 1.00 57.69 163 ILE A N 1
ATOM 1219 C CA . ILE A 1 163 ? 15.362 7.735 -3.502 1.00 57.69 163 ILE A CA 1
ATOM 1220 C C . ILE A 1 163 ? 16.540 6.995 -2.850 1.00 57.69 163 ILE A C 1
ATOM 1222 O O . ILE A 1 163 ? 17.706 7.337 -3.085 1.00 57.69 163 ILE A O 1
ATOM 1226 N N . ALA A 1 164 ? 16.282 5.938 -2.073 1.00 55.50 164 ALA A N 1
ATOM 1227 C CA . ALA A 1 164 ? 17.336 5.001 -1.683 1.00 55.50 164 ALA A CA 1
ATOM 1228 C C . ALA A 1 164 ? 18.091 4.507 -2.941 1.00 55.50 164 ALA A C 1
ATOM 1230 O O . ALA A 1 164 ? 17.482 4.118 -3.935 1.00 55.50 164 ALA A O 1
ATOM 1231 N N . ALA A 1 165 ? 19.426 4.588 -2.927 1.00 72.38 165 ALA A N 1
ATOM 1232 C CA . ALA A 1 165 ? 20.305 4.405 -4.089 1.00 72.38 165 ALA A CA 1
ATOM 1233 C C . ALA A 1 165 ? 20.410 2.940 -4.581 1.00 72.38 165 ALA A C 1
ATOM 1235 O O . ALA A 1 165 ? 21.498 2.385 -4.654 1.00 72.38 165 ALA A O 1
ATOM 1236 N N . THR A 1 166 ? 19.293 2.345 -4.989 1.00 87.38 166 THR A N 1
ATOM 1237 C CA . THR A 1 166 ? 18.974 0.908 -5.028 1.00 87.38 166 THR A CA 1
ATOM 1238 C C . THR A 1 166 ? 18.223 0.502 -3.769 1.00 87.38 166 THR A C 1
ATOM 1240 O O . THR A 1 166 ? 18.789 0.486 -2.674 1.00 87.38 166 THR A O 1
ATOM 1243 N N . ASP A 1 167 ? 16.954 0.157 -3.961 1.00 88.25 167 ASP A N 1
ATOM 1244 C CA . ASP A 1 167 ? 16.094 -0.454 -2.964 1.00 88.25 167 ASP A CA 1
ATOM 1245 C C . ASP A 1 167 ? 15.660 -1.831 -3.456 1.00 88.25 167 ASP A C 1
ATOM 1247 O O . ASP A 1 167 ? 15.076 -1.978 -4.526 1.00 88.25 167 ASP A O 1
ATOM 1251 N N . LEU A 1 168 ? 16.011 -2.850 -2.685 1.00 91.06 168 LEU A N 1
ATOM 1252 C CA . LEU A 1 168 ? 15.642 -4.234 -2.955 1.00 91.06 168 LEU A CA 1
ATOM 1253 C C . LEU A 1 168 ? 14.898 -4.824 -1.754 1.00 91.06 168 LEU A C 1
ATOM 1255 O O . LEU A 1 168 ? 14.867 -6.052 -1.615 1.00 91.06 168 LEU A O 1
ATOM 1259 N N . SER A 1 169 ? 14.377 -3.980 -0.846 1.00 87.88 169 SER A N 1
ATOM 1260 C CA . SER A 1 169 ? 13.380 -4.453 0.107 1.00 87.88 169 SER A CA 1
ATOM 1261 C C . SER A 1 169 ? 12.181 -4.970 -0.667 1.00 87.88 169 SER A C 1
ATOM 1263 O O . SER A 1 169 ? 11.860 -4.493 -1.746 1.00 87.88 169 SER A O 1
ATOM 1265 N N . PHE A 1 170 ? 11.608 -6.050 -0.169 1.00 88.12 170 PHE A N 1
ATOM 1266 C CA . PHE A 1 170 ? 10.437 -6.646 -0.773 1.00 88.12 170 PHE A CA 1
ATOM 1267 C C . PHE A 1 170 ? 9.740 -7.438 0.322 1.00 88.12 170 PHE A C 1
ATOM 1269 O O . PHE A 1 170 ? 10.298 -8.411 0.846 1.00 88.12 170 PHE A O 1
ATOM 1276 N N . ASP A 1 171 ? 8.552 -6.989 0.700 1.00 83.19 171 ASP A N 1
ATOM 1277 C CA . ASP A 1 171 ? 7.766 -7.550 1.793 1.00 83.19 171 ASP A CA 1
ATOM 1278 C C . ASP A 1 171 ? 6.267 -7.496 1.444 1.00 83.19 171 ASP A C 1
ATOM 1280 O O . ASP A 1 171 ? 5.513 -6.658 1.957 1.00 83.19 171 ASP A O 1
ATOM 1284 N N . PRO A 1 172 ? 5.816 -8.387 0.540 1.00 81.88 172 PRO A N 1
ATOM 1285 C CA . PRO A 1 172 ? 4.477 -8.333 -0.044 1.00 81.88 172 PRO A CA 1
ATOM 1286 C C . PRO A 1 172 ? 3.379 -8.545 0.998 1.00 81.88 172 PRO A C 1
ATOM 1288 O O . PRO A 1 172 ? 2.302 -7.963 0.890 1.00 81.88 172 PRO A O 1
ATOM 1291 N N . CYS A 1 173 ? 3.668 -9.314 2.054 1.00 76.38 173 CYS A N 1
ATOM 1292 C CA . CYS A 1 173 ? 2.748 -9.531 3.170 1.00 76.38 173 CYS A CA 1
ATOM 1293 C C . CYS A 1 173 ? 2.462 -8.243 3.959 1.00 76.38 173 CYS A C 1
ATOM 1295 O O . CYS A 1 173 ? 1.509 -8.184 4.731 1.00 76.38 173 CYS A O 1
ATOM 1297 N N . ASN A 1 174 ? 3.297 -7.221 3.777 1.00 71.81 174 ASN A N 1
ATOM 1298 C CA . ASN A 1 174 ? 3.331 -6.009 4.579 1.00 71.81 174 ASN A CA 1
ATOM 1299 C C . ASN A 1 174 ? 3.133 -4.726 3.764 1.00 71.81 174 ASN A C 1
ATOM 1301 O O . ASN A 1 174 ? 3.326 -3.646 4.321 1.00 71.81 174 ASN A O 1
ATOM 1305 N N . GLY A 1 175 ? 2.737 -4.813 2.491 1.00 73.56 175 GLY A N 1
ATOM 1306 C CA . GLY A 1 175 ? 2.536 -3.621 1.657 1.00 73.56 175 GLY A CA 1
ATOM 1307 C C . GLY A 1 175 ? 3.601 -3.410 0.587 1.00 73.56 175 GLY A C 1
ATOM 1308 O O . GLY A 1 175 ? 3.320 -2.756 -0.413 1.00 73.56 175 GLY A O 1
ATOM 1309 N N . ASP A 1 176 ? 4.804 -3.949 0.792 1.00 79.06 176 ASP A N 1
ATOM 1310 C CA . ASP A 1 176 ? 5.980 -3.618 -0.010 1.00 79.06 176 ASP A CA 1
ATOM 1311 C C . ASP A 1 176 ? 6.115 -4.553 -1.216 1.00 79.06 176 ASP A C 1
ATOM 1313 O O . ASP A 1 176 ? 6.639 -5.668 -1.131 1.00 79.06 176 ASP A O 1
ATOM 1317 N N . TRP A 1 177 ? 5.610 -4.075 -2.349 1.00 87.56 177 TRP A N 1
ATOM 1318 C CA . TRP A 1 177 ? 5.662 -4.758 -3.639 1.00 87.56 177 TRP A CA 1
ATOM 1319 C C . TRP A 1 177 ? 6.658 -4.132 -4.612 1.00 87.56 177 TRP A C 1
ATOM 1321 O O . TRP A 1 177 ? 6.701 -4.532 -5.779 1.00 87.56 177 TRP A O 1
ATOM 1331 N N . TRP A 1 178 ? 7.419 -3.141 -4.165 1.00 89.19 178 TRP A N 1
ATOM 1332 C CA . TRP A 1 178 ? 8.229 -2.305 -5.028 1.00 89.19 178 TRP A CA 1
ATOM 1333 C C . TRP A 1 178 ? 9.711 -2.600 -4.833 1.00 89.19 178 TRP A C 1
ATOM 1335 O O . TRP A 1 178 ? 10.187 -2.761 -3.720 1.00 89.19 178 TRP A O 1
ATOM 1345 N N . ILE A 1 179 ? 10.451 -2.664 -5.935 1.00 92.62 179 ILE A N 1
ATOM 1346 C CA . ILE A 1 179 ? 11.912 -2.658 -5.918 1.00 92.62 179 ILE A CA 1
ATOM 1347 C C . ILE A 1 179 ? 12.418 -1.619 -6.916 1.00 92.62 179 ILE A C 1
ATOM 1349 O O . ILE A 1 179 ? 11.923 -1.520 -8.040 1.00 92.62 179 ILE A O 1
ATOM 1353 N N . ASN A 1 180 ? 13.459 -0.886 -6.536 1.00 91.81 180 ASN A N 1
ATOM 1354 C CA . ASN A 1 180 ? 14.134 0.088 -7.384 1.00 91.81 180 ASN A CA 1
ATOM 1355 C C . ASN A 1 180 ? 15.588 -0.323 -7.616 1.00 91.81 180 ASN A C 1
ATOM 1357 O O . ASN A 1 180 ? 16.421 -0.283 -6.711 1.00 91.81 180 ASN A O 1
ATOM 1361 N N . GLY A 1 181 ? 15.921 -0.677 -8.850 1.00 93.38 181 GLY A N 1
ATOM 1362 C CA . GLY A 1 181 ? 17.287 -0.945 -9.270 1.00 93.38 181 GLY A CA 1
ATOM 1363 C C . GLY A 1 181 ? 17.952 0.304 -9.839 1.00 93.38 181 GLY A C 1
ATOM 1364 O O . GLY A 1 181 ? 17.612 0.726 -10.943 1.00 93.38 181 GLY A O 1
ATOM 1365 N N . ASN A 1 182 ? 18.951 0.855 -9.144 1.00 91.44 182 ASN A N 1
ATOM 1366 C CA . ASN A 1 182 ? 19.709 1.981 -9.682 1.00 91.44 182 ASN A CA 1
ATOM 1367 C C . ASN A 1 182 ? 20.835 1.496 -10.614 1.00 91.44 182 ASN A C 1
ATOM 1369 O O . ASN A 1 182 ? 21.710 0.728 -10.206 1.00 91.44 182 ASN A O 1
ATOM 1373 N N . THR A 1 183 ? 20.866 1.972 -11.857 1.00 91.62 183 THR A N 1
ATOM 1374 C CA . THR A 1 183 ? 21.821 1.519 -12.882 1.00 91.62 183 THR A CA 1
ATOM 1375 C C . THR A 1 183 ? 23.267 1.952 -12.631 1.00 91.62 183 THR A C 1
ATOM 1377 O O . THR A 1 183 ? 24.184 1.345 -13.196 1.00 91.62 183 THR A O 1
ATOM 1380 N N . LEU A 1 184 ? 23.512 2.936 -11.755 1.00 88.50 184 LEU A N 1
ATOM 1381 C CA . LEU A 1 184 ? 24.856 3.280 -11.272 1.00 88.50 184 LEU A CA 1
ATOM 1382 C C . LEU A 1 184 ? 25.401 2.242 -10.279 1.00 88.50 184 LEU A C 1
ATOM 1384 O O . LEU A 1 184 ? 26.619 2.204 -10.049 1.00 88.50 184 LEU A O 1
ATOM 1388 N N . ASP A 1 185 ? 24.553 1.384 -9.700 1.00 91.25 185 ASP A N 1
ATOM 1389 C CA . ASP A 1 185 ? 25.006 0.300 -8.835 1.00 91.25 185 ASP A CA 1
ATOM 1390 C C . ASP A 1 185 ? 25.532 -0.890 -9.653 1.00 91.25 185 ASP A C 1
ATOM 1392 O O . ASP A 1 185 ? 24.819 -1.805 -10.078 1.00 91.25 185 ASP A O 1
ATOM 1396 N N . SER A 1 186 ? 26.853 -0.886 -9.834 1.00 90.69 186 SER A N 1
ATOM 1397 C CA . SER A 1 186 ? 27.582 -1.923 -10.568 1.00 90.69 186 SER A CA 1
ATOM 1398 C C . SER A 1 186 ? 27.526 -3.329 -9.949 1.00 90.69 186 SER A C 1
ATOM 1400 O O . SER A 1 186 ? 28.002 -4.280 -10.577 1.00 90.69 186 SER A O 1
ATOM 1402 N N . GLU A 1 187 ? 27.008 -3.488 -8.723 1.00 93.44 187 GLU A N 1
ATOM 1403 C CA . GLU A 1 187 ? 26.715 -4.813 -8.161 1.00 93.44 187 GLU A CA 1
ATOM 1404 C C . GLU A 1 187 ? 25.540 -5.477 -8.890 1.00 93.44 187 GLU A C 1
ATOM 1406 O O . GLU A 1 187 ? 25.555 -6.690 -9.139 1.00 93.44 187 GLU A O 1
ATOM 1411 N N . TYR A 1 188 ? 24.551 -4.678 -9.286 1.00 94.81 188 TYR A N 1
ATOM 1412 C CA . TYR A 1 188 ? 23.283 -5.161 -9.816 1.00 94.81 188 TYR A CA 1
ATOM 1413 C C . TYR A 1 188 ? 23.145 -4.988 -11.322 1.00 94.81 188 TYR A C 1
ATOM 1415 O O . TYR A 1 188 ? 22.484 -5.818 -11.952 1.00 94.81 188 TYR A O 1
ATOM 1423 N N . PHE A 1 189 ? 23.817 -3.992 -11.901 1.00 94.62 189 PHE A N 1
ATOM 1424 C CA . PHE A 1 189 ? 23.717 -3.686 -13.323 1.00 94.62 189 PHE A CA 1
ATOM 1425 C C . PHE A 1 189 ? 25.073 -3.496 -13.994 1.00 94.62 189 PHE A C 1
ATOM 1427 O O . PHE A 1 189 ? 26.068 -3.075 -13.404 1.00 94.62 189 PHE A O 1
ATOM 1434 N N . THR A 1 190 ? 25.100 -3.769 -15.293 1.00 91.94 190 THR A N 1
ATOM 1435 C CA . THR A 1 190 ? 26.119 -3.223 -16.191 1.00 91.94 190 THR A CA 1
ATOM 1436 C C . THR A 1 190 ? 25.421 -2.551 -17.353 1.00 91.94 190 THR A C 1
ATOM 1438 O O . THR A 1 190 ? 24.476 -3.120 -17.899 1.00 91.94 190 THR A O 1
ATOM 1441 N N . THR A 1 191 ? 25.879 -1.362 -17.740 1.00 88.12 191 THR A N 1
ATOM 1442 C CA . THR A 1 191 ? 25.277 -0.641 -18.860 1.00 88.12 191 THR A CA 1
ATOM 1443 C C . THR A 1 191 ? 26.269 -0.366 -19.980 1.00 88.12 191 THR A C 1
ATOM 1445 O O . THR A 1 191 ? 27.489 -0.277 -19.784 1.00 88.12 191 THR A O 1
ATOM 1448 N N . VAL A 1 192 ? 25.724 -0.258 -21.184 1.00 81.94 192 VAL A N 1
ATOM 1449 C CA . VAL A 1 192 ? 26.391 0.266 -22.370 1.00 81.94 192 VAL A CA 1
ATOM 1450 C C . VAL A 1 192 ? 25.501 1.382 -22.885 1.00 81.94 192 VAL A C 1
ATOM 1452 O O . VAL A 1 192 ? 24.333 1.127 -23.120 1.00 81.94 192 VAL A O 1
ATOM 1455 N N . THR A 1 193 ? 26.049 2.575 -23.078 1.00 78.56 193 THR A N 1
ATOM 1456 C CA . THR A 1 193 ? 25.375 3.689 -23.757 1.00 78.56 193 THR A CA 1
ATOM 1457 C C . THR A 1 193 ? 26.293 4.221 -24.852 1.00 78.56 193 THR A C 1
ATOM 1459 O O . THR A 1 193 ? 27.528 4.207 -24.717 1.00 78.56 193 THR A O 1
ATOM 1462 N N . ASN A 1 194 ? 25.707 4.614 -25.977 1.00 70.31 194 ASN A N 1
ATOM 1463 C CA . ASN A 1 194 ? 26.382 5.353 -27.035 1.00 70.31 194 ASN A CA 1
ATOM 1464 C C . ASN A 1 194 ? 25.873 6.800 -27.168 1.00 70.31 194 ASN A C 1
ATOM 1466 O O . ASN A 1 194 ? 26.405 7.525 -28.015 1.00 70.31 194 ASN A O 1
ATOM 1470 N N . VAL A 1 195 ? 24.921 7.205 -26.321 1.00 68.88 195 VAL A N 1
ATOM 1471 C CA . VAL A 1 195 ? 24.514 8.594 -26.102 1.00 68.88 195 VAL A CA 1
ATOM 1472 C C . VAL A 1 195 ? 25.607 9.258 -25.259 1.00 68.88 195 VAL A C 1
ATOM 1474 O O . VAL A 1 195 ? 26.233 8.637 -24.400 1.00 68.88 195 VAL A O 1
ATOM 1477 N N . THR A 1 196 ? 26.001 10.488 -25.597 1.00 61.16 196 THR A N 1
ATOM 1478 C CA . THR A 1 196 ? 27.135 11.149 -24.909 1.00 61.16 196 THR A CA 1
ATOM 1479 C C . THR A 1 196 ? 26.925 12.635 -24.636 1.00 61.16 196 THR A C 1
ATOM 1481 O O . THR A 1 196 ? 27.853 13.300 -24.157 1.00 61.16 196 THR A O 1
ATOM 1484 N N . ASN A 1 197 ? 25.749 13.176 -24.956 1.00 57.44 197 ASN A N 1
ATOM 1485 C CA . ASN A 1 197 ? 25.488 14.603 -24.806 1.00 57.44 197 ASN A CA 1
ATOM 1486 C C . ASN A 1 197 ? 25.031 14.990 -23.392 1.00 57.44 197 ASN A C 1
ATOM 1488 O O . ASN A 1 197 ? 25.270 16.136 -23.004 1.00 57.44 197 ASN A O 1
ATOM 1492 N N . ASP A 1 198 ? 24.599 14.019 -22.585 1.00 58.38 198 ASP A N 1
ATOM 1493 C CA . ASP A 1 198 ? 24.056 14.232 -21.231 1.00 58.38 198 ASP A CA 1
ATOM 1494 C C . ASP A 1 198 ? 25.058 13.925 -20.110 1.00 58.38 198 ASP A C 1
ATOM 1496 O O . ASP A 1 198 ? 24.731 13.723 -18.946 1.00 58.38 198 ASP A O 1
ATOM 1500 N N . GLY A 1 199 ? 26.356 13.965 -20.434 1.00 57.06 199 GLY A N 1
ATOM 1501 C CA . GLY A 1 199 ? 27.427 13.750 -19.453 1.00 57.06 199 GLY A CA 1
ATOM 1502 C C . GLY A 1 199 ? 27.694 12.277 -19.127 1.00 57.06 199 GLY A C 1
ATOM 1503 O O . GLY A 1 199 ? 28.349 11.985 -18.125 1.00 57.06 199 GLY A O 1
ATOM 1504 N N . GLU A 1 200 ? 27.242 11.376 -19.997 1.00 63.47 200 GLU A N 1
ATOM 1505 C CA . GLU A 1 200 ? 27.125 9.948 -19.723 1.00 63.47 200 GLU A CA 1
ATOM 1506 C C . GLU A 1 200 ? 28.441 9.153 -19.622 1.00 63.47 200 GLU A C 1
ATOM 1508 O O . GLU A 1 200 ? 29.443 9.385 -20.316 1.00 63.47 200 GLU A O 1
ATOM 1513 N N . GLY A 1 201 ? 28.393 8.145 -18.749 1.00 65.56 201 GLY A N 1
ATOM 1514 C CA . GLY A 1 201 ? 29.336 7.040 -18.601 1.00 65.56 201 GLY A CA 1
ATOM 1515 C C . GLY A 1 201 ? 28.580 5.769 -18.178 1.00 65.56 201 GLY A C 1
ATOM 1516 O O . GLY A 1 201 ? 27.356 5.796 -18.097 1.00 65.56 201 GLY A O 1
ATOM 1517 N N . PRO A 1 202 ? 29.270 4.642 -17.912 1.00 70.69 202 PRO A N 1
ATOM 1518 C CA . PRO A 1 202 ? 28.605 3.430 -17.436 1.00 70.69 202 PRO A CA 1
ATOM 1519 C C . PRO A 1 202 ? 27.722 3.716 -16.215 1.00 70.69 202 PRO A C 1
ATOM 1521 O O . PRO A 1 202 ? 28.213 4.257 -15.224 1.00 70.69 202 PRO A O 1
ATOM 1524 N N . GLY A 1 203 ? 26.460 3.319 -16.317 1.00 76.25 203 GLY A N 1
ATOM 1525 C CA . GLY A 1 203 ? 25.397 3.497 -15.334 1.00 76.25 203 GLY A CA 1
ATOM 1526 C C . GLY A 1 203 ? 24.328 4.541 -15.685 1.00 76.25 203 GLY A C 1
ATOM 1527 O O . GLY A 1 203 ? 23.292 4.509 -15.039 1.00 76.25 203 GLY A O 1
ATOM 1528 N N . ASN A 1 204 ? 24.516 5.374 -16.714 1.00 80.31 204 ASN A N 1
ATOM 1529 C CA . ASN A 1 204 ? 23.489 6.320 -17.190 1.00 80.31 204 ASN A CA 1
ATOM 1530 C C . ASN A 1 204 ? 22.706 5.764 -18.391 1.00 80.31 204 ASN A C 1
ATOM 1532 O O . ASN A 1 204 ? 23.226 4.894 -19.114 1.00 80.31 204 ASN A O 1
ATOM 1536 N N . PHE A 1 205 ? 21.484 6.261 -18.578 1.00 83.44 205 PHE A N 1
ATOM 1537 C CA . PHE A 1 205 ? 20.636 6.038 -19.750 1.00 83.44 205 PHE A CA 1
ATOM 1538 C C . PHE A 1 205 ? 19.639 7.188 -19.902 1.00 83.44 205 PHE A C 1
ATOM 1540 O O . PHE A 1 205 ? 19.241 7.758 -18.899 1.00 83.44 205 PHE A O 1
ATOM 1547 N N . ASP A 1 206 ? 19.182 7.448 -21.126 1.00 81.12 206 ASP A N 1
ATOM 1548 C CA . ASP A 1 206 ? 18.201 8.505 -21.387 1.00 81.12 206 ASP A CA 1
ATOM 1549 C C . ASP A 1 206 ? 16.771 7.944 -21.455 1.00 81.12 206 ASP A C 1
ATOM 1551 O O . ASP A 1 206 ? 16.549 6.801 -21.888 1.00 81.12 206 ASP A O 1
ATOM 1555 N N . CYS A 1 207 ? 15.804 8.742 -21.009 1.00 84.25 207 CYS A N 1
ATOM 1556 C CA . CYS A 1 207 ? 14.372 8.519 -21.176 1.00 84.25 207 CYS A CA 1
ATOM 1557 C C . CYS A 1 207 ? 13.688 9.829 -21.558 1.00 84.25 207 CYS A C 1
ATOM 1559 O O . CYS A 1 207 ? 13.639 10.788 -20.785 1.00 84.25 207 CYS A O 1
ATOM 1561 N N . GLY A 1 208 ? 13.082 9.855 -22.739 1.00 83.50 208 GLY A N 1
ATOM 1562 C CA . GLY A 1 208 ? 12.551 11.093 -23.270 1.00 83.50 208 GLY A CA 1
ATOM 1563 C C . GLY A 1 208 ? 11.339 10.928 -24.169 1.00 83.50 208 GLY A C 1
ATOM 1564 O O . GLY A 1 208 ? 10.626 9.923 -24.191 1.00 83.50 208 GLY A O 1
ATOM 1565 N N . ASN A 1 209 ? 11.059 12.031 -24.853 1.00 82.62 209 ASN A N 1
ATOM 1566 C CA . ASN A 1 209 ? 9.884 12.234 -25.695 1.00 82.62 209 ASN A CA 1
ATOM 1567 C C . ASN A 1 209 ? 10.211 12.096 -27.192 1.00 82.62 209 ASN A C 1
ATOM 1569 O O . ASN A 1 209 ? 9.479 12.624 -28.040 1.00 82.62 209 ASN A O 1
ATOM 1573 N N . ASP A 1 210 ? 11.379 11.539 -27.511 1.00 81.12 210 ASP A N 1
ATOM 1574 C CA . ASP A 1 210 ? 11.938 11.532 -28.858 1.00 81.12 210 ASP A CA 1
ATOM 1575 C C . ASP A 1 210 ? 11.775 10.143 -29.496 1.00 81.12 210 ASP A C 1
ATOM 1577 O O . ASP A 1 210 ? 12.703 9.543 -30.044 1.00 81.12 210 ASP A O 1
ATOM 1581 N N . SER A 1 211 ? 10.533 9.644 -29.482 1.00 84.00 211 SER A N 1
ATOM 1582 C CA . SER A 1 211 ? 10.159 8.340 -30.039 1.00 84.00 211 SER A CA 1
ATOM 1583 C C . SER A 1 211 ? 10.816 7.171 -29.301 1.00 84.00 211 SER A C 1
ATOM 1585 O O . SER A 1 211 ? 11.430 6.295 -29.923 1.00 84.00 211 SER A O 1
ATOM 1587 N N . MET A 1 212 ? 10.682 7.161 -27.971 1.00 86.88 212 MET A N 1
ATOM 1588 C CA . MET A 1 212 ? 11.275 6.140 -27.110 1.00 86.88 212 MET A CA 1
ATOM 1589 C C . MET A 1 212 ? 10.695 4.740 -27.372 1.00 86.88 212 MET A C 1
ATOM 1591 O O . MET A 1 212 ? 9.488 4.558 -27.574 1.00 86.88 212 MET A O 1
ATOM 1595 N N . ILE A 1 213 ? 11.573 3.733 -27.355 1.00 87.31 213 ILE A N 1
ATOM 1596 C CA . ILE A 1 213 ? 11.237 2.308 -27.406 1.00 87.31 213 ILE A CA 1
ATOM 1597 C C . ILE A 1 213 ? 12.108 1.486 -26.451 1.00 87.31 213 ILE A C 1
ATOM 1599 O O . ILE A 1 213 ? 13.311 1.714 -26.323 1.00 87.31 213 ILE A O 1
ATOM 1603 N N . ILE A 1 214 ? 11.508 0.465 -25.839 1.00 90.25 214 ILE A N 1
ATOM 1604 C CA . ILE A 1 214 ? 12.163 -0.473 -24.921 1.00 90.25 214 ILE A CA 1
ATOM 1605 C C . ILE A 1 214 ? 11.848 -1.912 -25.346 1.00 90.25 214 ILE A C 1
ATOM 1607 O O . ILE A 1 214 ? 10.715 -2.233 -25.700 1.00 90.25 214 ILE A O 1
ATOM 1611 N N . ALA A 1 215 ? 12.840 -2.800 -25.296 1.00 88.81 215 ALA A N 1
ATOM 1612 C CA . ALA A 1 215 ? 12.669 -4.245 -25.468 1.00 88.81 215 ALA A CA 1
ATOM 1613 C C . ALA A 1 215 ? 13.443 -5.022 -24.397 1.00 88.81 215 ALA A C 1
ATOM 1615 O O . ALA A 1 215 ? 14.464 -4.554 -23.892 1.00 88.81 215 ALA A O 1
ATOM 1616 N N . VAL A 1 216 ? 12.990 -6.242 -24.091 1.00 91.19 216 VAL A N 1
ATOM 1617 C CA . VAL A 1 216 ? 13.656 -7.137 -23.130 1.00 91.19 216 VAL A CA 1
ATOM 1618 C C . VAL A 1 216 ? 14.069 -8.433 -23.816 1.00 91.19 216 VAL A C 1
ATOM 1620 O O . VAL A 1 216 ? 13.291 -9.057 -24.548 1.00 91.19 216 VAL A O 1
ATOM 1623 N N . PHE A 1 217 ? 15.309 -8.838 -23.555 1.00 90.31 217 PHE A N 1
ATOM 1624 C CA . PHE A 1 217 ? 15.907 -10.085 -24.007 1.00 90.31 217 PHE A CA 1
ATOM 1625 C C . PHE A 1 217 ? 16.260 -10.961 -22.807 1.00 90.31 217 PHE A C 1
ATOM 1627 O O . PHE A 1 217 ? 16.838 -10.483 -21.829 1.00 90.31 217 PHE A O 1
ATOM 1634 N N . ASP A 1 218 ? 15.945 -12.250 -22.909 1.00 91.38 218 ASP A N 1
ATOM 1635 C CA . ASP A 1 218 ? 16.336 -13.242 -21.911 1.00 91.38 218 ASP A CA 1
ATOM 1636 C C . ASP A 1 218 ? 17.855 -13.511 -21.927 1.00 91.38 218 A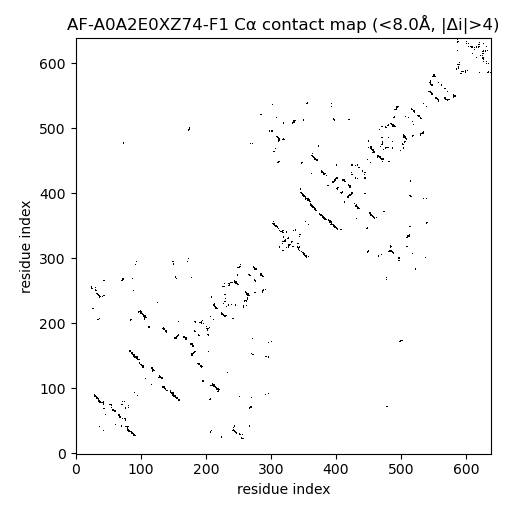SP A C 1
ATOM 1638 O O . ASP A 1 218 ? 18.594 -13.054 -22.806 1.00 91.38 218 ASP A O 1
ATOM 1642 N N . ALA A 1 219 ? 18.335 -14.298 -20.961 1.00 92.69 219 ALA A N 1
ATOM 1643 C CA . ALA A 1 219 ? 19.752 -14.658 -20.836 1.00 92.69 219 ALA A CA 1
ATOM 1644 C C . ALA A 1 219 ? 20.320 -15.444 -22.040 1.00 92.69 219 ALA A C 1
ATOM 1646 O O . ALA A 1 219 ? 21.537 -15.484 -22.240 1.00 92.69 219 ALA A O 1
ATOM 1647 N N . ASP A 1 220 ? 19.460 -16.081 -22.842 1.00 89.38 220 ASP A N 1
ATOM 1648 C CA . ASP A 1 220 ? 19.841 -16.791 -24.067 1.00 89.38 220 ASP A CA 1
ATOM 1649 C C . ASP A 1 220 ? 19.886 -15.850 -25.292 1.00 89.38 220 ASP A C 1
ATOM 1651 O O . ASP A 1 220 ? 20.297 -16.263 -26.384 1.00 89.38 220 ASP A O 1
ATOM 1655 N N . GLY A 1 221 ? 19.506 -14.579 -25.116 1.00 84.06 221 GLY A N 1
ATOM 1656 C CA . GLY A 1 221 ? 19.435 -13.562 -26.160 1.00 84.06 221 GLY A CA 1
ATOM 1657 C C . GLY A 1 221 ? 18.165 -13.646 -27.008 1.00 84.06 221 GLY A C 1
ATOM 1658 O O . GLY A 1 221 ? 18.143 -13.112 -28.121 1.00 84.06 221 GLY A O 1
ATOM 1659 N N . ASN A 1 222 ? 17.116 -14.324 -26.536 1.00 83.69 222 ASN A N 1
ATOM 1660 C CA . ASN A 1 222 ? 15.815 -14.292 -27.196 1.00 83.69 222 ASN A CA 1
ATOM 1661 C C . ASN A 1 222 ? 15.046 -13.053 -26.741 1.00 83.69 222 ASN A C 1
ATOM 1663 O O . ASN A 1 222 ? 14.899 -12.802 -25.549 1.00 83.69 222 ASN A O 1
ATOM 1667 N N . MET A 1 223 ? 14.499 -12.309 -27.701 1.00 83.56 223 MET A N 1
ATOM 1668 C CA . MET A 1 223 ? 13.560 -11.232 -27.406 1.00 83.56 223 MET A CA 1
ATOM 1669 C C . MET A 1 223 ? 12.285 -11.835 -26.817 1.00 83.56 223 MET A C 1
ATOM 1671 O O . MET A 1 223 ? 11.620 -12.643 -27.472 1.00 83.56 223 MET A O 1
ATOM 1675 N N . CYS A 1 224 ? 11.962 -11.447 -25.592 1.00 80.69 224 CYS A N 1
ATOM 1676 C CA . CYS A 1 224 ? 10.812 -11.958 -24.858 1.00 80.69 224 CYS A CA 1
ATOM 1677 C C . CYS A 1 224 ? 9.729 -10.873 -24.697 1.00 80.69 224 CYS A C 1
ATOM 1679 O O . CYS A 1 224 ? 8.544 -11.190 -24.782 1.00 80.69 224 CYS A O 1
ATOM 1681 N N . MET A 1 225 ? 10.129 -9.599 -24.575 1.00 87.00 225 MET A N 1
ATOM 1682 C CA . MET A 1 225 ? 9.263 -8.430 -24.726 1.00 87.00 225 MET A CA 1
ATOM 1683 C C . MET A 1 225 ? 9.646 -7.726 -26.027 1.00 87.00 225 MET A C 1
ATOM 1685 O O . MET A 1 225 ? 10.817 -7.412 -26.247 1.00 87.00 225 MET A O 1
ATOM 1689 N N . SER A 1 226 ? 8.664 -7.529 -26.909 1.00 83.94 226 SER A N 1
ATOM 1690 C CA . SER A 1 226 ? 8.872 -6.786 -28.160 1.00 83.94 226 SER A CA 1
ATOM 1691 C C . SER A 1 226 ? 9.118 -5.302 -27.880 1.00 83.94 226 SER A C 1
ATOM 1693 O O . SER A 1 226 ? 8.918 -4.849 -26.761 1.00 83.94 226 SER A O 1
ATOM 1695 N N . TRP A 1 227 ? 9.541 -4.554 -28.898 1.00 85.25 227 TRP A N 1
ATOM 1696 C CA . TRP A 1 227 ? 9.696 -3.103 -28.805 1.00 85.25 227 TRP A CA 1
ATOM 1697 C C . TRP A 1 227 ? 8.371 -2.426 -28.431 1.00 85.25 227 TRP A C 1
ATOM 1699 O O . TRP A 1 227 ? 7.443 -2.417 -29.242 1.00 85.25 227 TRP A O 1
ATOM 1709 N N . THR A 1 228 ? 8.323 -1.865 -27.226 1.00 87.88 228 THR A N 1
ATOM 1710 C CA . THR A 1 228 ? 7.188 -1.147 -26.633 1.00 87.88 228 THR A CA 1
ATOM 1711 C C . THR A 1 228 ? 7.566 0.318 -26.433 1.00 87.88 228 THR A C 1
ATOM 1713 O O . THR A 1 228 ? 8.699 0.601 -26.052 1.00 87.88 228 THR A O 1
ATOM 1716 N N . GLY A 1 229 ? 6.635 1.241 -26.671 1.00 87.94 229 GLY A N 1
ATOM 1717 C CA . GLY A 1 229 ? 6.836 2.688 -26.518 1.00 87.94 229 GLY A CA 1
ATOM 1718 C C . GLY A 1 229 ? 6.308 3.477 -27.715 1.00 87.94 229 GLY A C 1
ATOM 1719 O O . GLY A 1 229 ? 5.875 2.883 -28.714 1.00 87.94 229 GLY A O 1
ATOM 1720 N N . GLU A 1 230 ? 6.339 4.807 -27.625 1.00 86.31 230 GLU A N 1
ATOM 1721 C CA . GLU A 1 230 ? 5.732 5.693 -28.628 1.00 86.31 230 GLU A CA 1
ATOM 1722 C C . GLU A 1 230 ? 6.383 5.574 -30.020 1.00 86.31 230 GLU A C 1
ATOM 1724 O O . GLU A 1 230 ? 5.729 5.793 -31.040 1.00 86.31 230 GLU A O 1
ATOM 1729 N N . GLY A 1 231 ? 7.655 5.157 -30.079 1.00 83.50 231 GLY A N 1
ATOM 1730 C CA . GLY A 1 231 ? 8.373 4.919 -31.335 1.00 83.50 231 GLY A CA 1
ATOM 1731 C C . GLY A 1 231 ? 8.056 3.574 -32.012 1.00 83.50 231 GLY A C 1
ATOM 1732 O O . GLY A 1 231 ? 8.654 3.242 -33.037 1.00 83.50 231 GLY A O 1
ATOM 1733 N N . SER A 1 232 ? 7.158 2.753 -31.455 1.00 82.38 232 SER A N 1
ATOM 1734 C CA . SER A 1 232 ? 6.835 1.414 -31.981 1.00 82.38 232 SER A CA 1
ATOM 1735 C C . SER A 1 232 ? 5.886 1.429 -33.208 1.00 82.38 232 SER A C 1
ATOM 1737 O O . SER A 1 232 ? 5.226 2.418 -33.501 1.00 82.38 232 SER A O 1
ATOM 1739 N N . ASP A 1 233 ? 5.858 0.341 -34.004 1.00 71.25 233 ASP A N 1
ATOM 1740 C CA . ASP A 1 233 ? 5.192 0.210 -35.344 1.00 71.25 233 ASP A CA 1
ATOM 1741 C C . ASP A 1 233 ? 3.676 0.345 -35.240 1.00 71.25 233 ASP A C 1
ATOM 1743 O O . ASP A 1 233 ? 3.021 0.870 -36.143 1.00 71.25 233 ASP A O 1
ATOM 1747 N N . ASP A 1 234 ? 3.142 -0.114 -34.117 1.00 71.06 234 ASP A N 1
ATOM 1748 C CA . ASP A 1 234 ? 1.717 -0.223 -33.862 1.00 71.06 234 ASP A CA 1
ATOM 1749 C C . ASP A 1 234 ? 1.311 0.593 -32.616 1.00 71.06 234 ASP A C 1
ATOM 1751 O O . ASP A 1 234 ? 0.295 0.287 -31.994 1.00 71.06 234 ASP A O 1
ATOM 1755 N N . TRP A 1 235 ? 2.078 1.640 -32.264 1.00 77.56 235 TRP A N 1
ATOM 1756 C CA . TRP A 1 235 ? 1.708 2.587 -31.207 1.00 77.56 235 TRP A CA 1
ATOM 1757 C C . TRP A 1 235 ? 0.320 3.186 -31.481 1.00 77.56 235 TRP A C 1
ATOM 1759 O O . TRP A 1 235 ? 0.073 3.800 -32.526 1.00 77.56 235 TRP A O 1
ATOM 1769 N N . GLY A 1 236 ? -0.604 2.951 -30.548 1.00 67.62 236 GLY A N 1
ATOM 1770 C CA . GLY A 1 236 ? -2.001 3.372 -30.646 1.00 67.62 236 GLY A CA 1
ATOM 1771 C C . GLY A 1 236 ? -2.339 4.659 -29.890 1.00 67.62 236 GLY A C 1
ATOM 1772 O O . GLY A 1 236 ? -3.402 5.224 -30.164 1.00 67.62 236 GLY A O 1
ATOM 1773 N N . GLY A 1 237 ? -1.467 5.097 -28.975 1.00 73.81 237 GLY A N 1
ATOM 1774 C CA . GLY A 1 237 ? -1.677 6.240 -28.082 1.00 73.81 237 GLY A CA 1
ATOM 1775 C C . GLY A 1 237 ? -1.373 7.610 -28.701 1.00 73.81 237 GLY A C 1
ATOM 1776 O O . GLY A 1 237 ? -1.029 7.739 -29.886 1.00 73.81 237 GLY A O 1
ATOM 1777 N N . GLY A 1 238 ? -1.519 8.658 -27.890 1.00 76.25 238 GLY A N 1
ATOM 1778 C CA . GLY A 1 238 ? -1.060 10.015 -28.178 1.00 76.25 238 GLY A CA 1
ATOM 1779 C C . GLY A 1 238 ? 0.463 10.109 -28.306 1.00 76.25 238 GLY A C 1
ATOM 1780 O O . GLY A 1 238 ? 1.188 9.155 -28.055 1.00 76.25 238 GLY A O 1
ATOM 1781 N N . GLY A 1 239 ? 0.970 11.249 -28.780 1.00 83.12 239 GLY A N 1
ATOM 1782 C CA . GLY A 1 239 ? 2.419 11.483 -28.762 1.00 83.12 239 GLY A CA 1
ATOM 1783 C C . GLY A 1 239 ? 2.833 11.912 -27.362 1.00 83.12 239 GLY A C 1
ATOM 1784 O O . GLY A 1 239 ? 2.238 12.863 -26.854 1.00 83.12 239 GLY A O 1
ATOM 1785 N N . VAL A 1 240 ? 3.843 11.264 -26.786 1.00 88.31 240 VAL A N 1
ATOM 1786 C CA . VAL A 1 240 ? 4.359 11.593 -25.459 1.00 88.31 240 VAL A CA 1
ATOM 1787 C C . VAL A 1 240 ? 5.253 12.814 -25.620 1.00 88.31 240 VAL A C 1
ATOM 1789 O O . VAL A 1 240 ? 6.199 12.820 -26.401 1.00 88.31 240 VAL A O 1
ATOM 1792 N N . ASN A 1 241 ? 4.935 13.916 -24.944 1.00 85.38 241 ASN A N 1
ATOM 1793 C CA . ASN A 1 241 ? 5.781 15.105 -24.983 1.00 85.38 241 ASN A CA 1
ATOM 1794 C C . ASN A 1 241 ? 6.672 15.213 -23.745 1.00 85.38 241 ASN A C 1
ATOM 1796 O O . ASN A 1 241 ? 6.481 14.545 -22.741 1.00 85.38 241 ASN A O 1
ATOM 1800 N N . SER A 1 242 ? 7.612 16.157 -23.794 1.00 85.94 242 SER A N 1
ATOM 1801 C CA . SER A 1 242 ? 8.608 16.434 -22.746 1.00 85.94 242 SER A CA 1
ATOM 1802 C C . SER A 1 242 ? 8.094 16.823 -21.334 1.00 85.94 242 SER A C 1
ATOM 1804 O O . SER A 1 242 ? 8.809 17.474 -20.564 1.00 85.94 242 SER A O 1
ATOM 1806 N N . ARG A 1 243 ? 6.807 16.625 -21.056 1.00 83.38 243 ARG A N 1
ATOM 1807 C CA . ARG A 1 243 ? 6.083 16.947 -19.815 1.00 83.38 243 ARG A CA 1
ATOM 1808 C C . ARG A 1 243 ? 5.084 15.853 -19.451 1.00 83.38 243 ARG A C 1
ATOM 1810 O O . ARG A 1 243 ? 4.220 16.092 -18.613 1.00 83.38 243 ARG A O 1
ATOM 1817 N N . GLU A 1 244 ? 5.151 14.730 -20.134 1.00 86.88 244 GLU A N 1
ATOM 1818 C CA . GLU A 1 244 ? 4.278 13.587 -19.955 1.00 86.88 244 GLU A CA 1
ATOM 1819 C C . GLU A 1 244 ? 5.139 12.388 -19.574 1.00 86.88 244 GLU A C 1
ATOM 1821 O O . GLU A 1 244 ? 6.371 12.437 -19.618 1.00 86.88 244 GLU A O 1
ATOM 1826 N N . ILE A 1 245 ? 4.461 11.336 -19.163 1.00 89.12 245 ILE A N 1
ATOM 1827 C CA . ILE A 1 245 ? 5.002 9.989 -19.075 1.00 89.12 245 ILE A CA 1
ATOM 1828 C C . ILE A 1 245 ? 4.304 9.137 -20.132 1.00 89.12 245 ILE A C 1
ATOM 1830 O O . ILE A 1 245 ? 3.273 9.536 -20.680 1.00 89.12 245 ILE A O 1
ATOM 1834 N N . MET A 1 246 ? 4.849 7.968 -20.424 1.00 91.94 246 MET A N 1
ATOM 1835 C CA . MET A 1 246 ? 4.111 6.911 -21.110 1.00 91.94 246 MET A CA 1
ATOM 1836 C C . MET A 1 246 ? 3.597 5.942 -20.063 1.00 91.94 246 MET A C 1
ATOM 1838 O O . MET A 1 246 ? 4.385 5.548 -19.211 1.00 91.94 246 MET A O 1
ATOM 1842 N N . ARG A 1 247 ? 2.335 5.517 -20.144 1.00 90.38 247 ARG A N 1
ATOM 1843 C CA . ARG A 1 247 ? 1.771 4.506 -19.238 1.00 90.38 247 ARG A CA 1
ATOM 1844 C C . ARG A 1 247 ? 0.943 3.459 -19.967 1.00 90.38 247 ARG A C 1
ATOM 1846 O O . ARG A 1 247 ? 0.330 3.736 -20.992 1.00 90.38 247 ARG A O 1
ATOM 1853 N N . LEU A 1 248 ? 0.863 2.270 -19.382 1.00 91.31 248 LEU A N 1
ATOM 1854 C CA . LEU A 1 248 ? -0.138 1.248 -19.668 1.00 91.31 248 LEU A CA 1
ATOM 1855 C C . LEU A 1 248 ? -1.459 1.561 -18.943 1.00 91.31 248 LEU A C 1
ATOM 1857 O O . LEU A 1 248 ? -1.477 1.643 -17.717 1.00 91.31 248 LEU A O 1
ATOM 1861 N N . GLU A 1 249 ? -2.552 1.667 -19.693 1.00 88.81 249 GLU A N 1
ATOM 1862 C CA . GLU A 1 249 ? -3.931 1.899 -19.239 1.00 88.81 249 GLU A CA 1
ATOM 1863 C C . GLU A 1 249 ? -4.772 0.604 -19.249 1.00 88.81 249 GLU A C 1
ATOM 1865 O O . GLU A 1 249 ? -5.875 0.536 -19.799 1.00 88.81 249 GLU A O 1
ATOM 1870 N N . GLN A 1 250 ? -4.224 -0.466 -18.669 1.00 88.19 250 GLN A N 1
ATOM 1871 C CA . GLN A 1 250 ? -4.934 -1.721 -18.395 1.00 88.19 250 GLN A CA 1
ATOM 1872 C C . GLN A 1 250 ? -4.275 -2.488 -17.242 1.00 88.19 250 GLN A C 1
ATOM 1874 O O . GLN A 1 250 ? -3.130 -2.212 -16.885 1.00 88.19 250 GLN A O 1
ATOM 1879 N N . ASP A 1 251 ? -4.971 -3.503 -16.729 1.00 88.69 251 ASP A N 1
ATOM 1880 C CA . ASP A 1 251 ? -4.407 -4.505 -15.822 1.00 88.69 251 ASP A CA 1
ATOM 1881 C C . ASP A 1 251 ? -3.250 -5.243 -16.523 1.00 88.69 251 ASP A C 1
ATOM 1883 O O . ASP A 1 251 ? -3.470 -5.872 -17.569 1.00 88.69 251 ASP A O 1
ATOM 1887 N N . PRO A 1 252 ? -2.012 -5.176 -16.005 1.00 90.25 252 PRO A N 1
ATOM 1888 C CA . PRO A 1 252 ? -0.907 -5.916 -16.588 1.00 90.25 252 PRO A CA 1
ATOM 1889 C C . PRO A 1 252 ? -1.026 -7.398 -16.221 1.00 90.25 252 PRO A C 1
ATOM 1891 O O . PRO A 1 252 ? -1.164 -7.766 -15.056 1.00 90.25 252 PRO A O 1
ATOM 1894 N N . ASP A 1 253 ? -0.922 -8.272 -17.218 1.00 89.00 253 ASP A N 1
ATOM 1895 C CA . ASP A 1 253 ? -0.947 -9.720 -17.040 1.00 89.00 253 ASP A CA 1
ATOM 1896 C C . ASP A 1 253 ? 0.032 -10.421 -18.001 1.00 89.00 253 ASP A C 1
ATOM 1898 O O . ASP A 1 253 ? 0.743 -9.809 -18.799 1.00 89.00 253 ASP A O 1
ATOM 1902 N N . SER A 1 254 ? 0.087 -11.753 -17.938 1.00 86.25 254 SER A N 1
ATOM 1903 C CA . SER A 1 254 ? 0.917 -12.559 -18.853 1.00 86.25 254 SER A CA 1
ATOM 1904 C C . SER A 1 254 ? 0.517 -12.467 -20.339 1.00 86.25 254 SER A C 1
ATOM 1906 O O . SER A 1 254 ? 1.228 -12.980 -21.207 1.00 86.25 254 SER A O 1
ATOM 1908 N N . ASN A 1 255 ? -0.632 -11.863 -20.649 1.00 86.56 255 ASN A N 1
ATOM 1909 C CA . ASN A 1 255 ? -1.122 -11.652 -22.006 1.00 86.56 255 ASN A CA 1
ATOM 1910 C C . ASN A 1 255 ? -0.841 -10.244 -22.529 1.00 86.56 255 ASN A C 1
ATOM 1912 O O . ASN A 1 255 ? -0.937 -10.058 -23.747 1.00 86.56 255 ASN A O 1
ATOM 1916 N N . THR A 1 256 ? -0.461 -9.303 -21.662 1.00 87.94 256 THR A N 1
ATOM 1917 C CA . THR A 1 256 ? -0.140 -7.936 -22.060 1.00 87.94 256 THR A CA 1
ATOM 1918 C C . THR A 1 256 ? 0.919 -7.922 -23.162 1.00 87.94 256 THR A C 1
ATOM 1920 O O . THR A 1 256 ? 1.970 -8.569 -23.080 1.00 87.94 256 THR A O 1
ATOM 1923 N N . ALA A 1 257 ? 0.622 -7.206 -24.239 1.00 83.19 257 ALA A N 1
ATOM 1924 C CA . ALA A 1 257 ? 1.452 -7.075 -25.422 1.00 83.19 257 ALA A CA 1
ATOM 1925 C C . ALA A 1 257 ? 1.967 -5.640 -25.586 1.00 83.19 257 ALA A C 1
ATOM 1927 O O . ALA A 1 257 ? 1.375 -4.685 -25.099 1.00 83.19 257 ALA A O 1
ATOM 1928 N N . ALA A 1 258 ? 3.039 -5.488 -26.368 1.00 75.69 258 ALA A N 1
ATOM 1929 C CA . ALA A 1 258 ? 3.718 -4.215 -26.645 1.00 75.69 258 ALA A CA 1
ATOM 1930 C C . ALA A 1 258 ? 2.852 -3.120 -27.310 1.00 75.69 258 ALA A C 1
ATOM 1932 O O . ALA A 1 258 ? 3.316 -1.998 -27.487 1.00 75.69 258 ALA A O 1
ATOM 1933 N N . PHE A 1 259 ? 1.622 -3.448 -27.713 1.00 77.12 259 PHE A N 1
ATOM 1934 C CA . PHE A 1 259 ? 0.707 -2.566 -28.450 1.00 77.12 259 PHE A CA 1
ATOM 1935 C C . PHE A 1 259 ? -0.691 -2.536 -27.829 1.00 77.12 259 PHE A C 1
ATOM 1937 O O . PHE A 1 259 ? -1.665 -2.225 -28.518 1.00 77.12 259 PHE A O 1
ATOM 1944 N N . ASP A 1 260 ? -0.807 -2.949 -26.567 1.00 85.56 260 ASP A N 1
ATOM 1945 C CA . ASP A 1 260 ? -2.059 -2.814 -25.831 1.00 85.56 260 ASP A CA 1
ATOM 1946 C C . ASP A 1 260 ? -2.3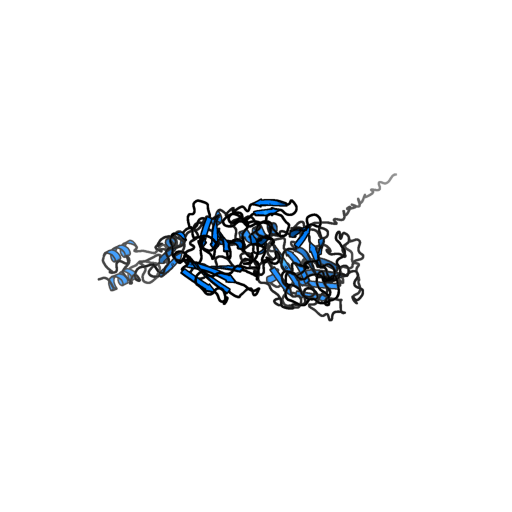22 -1.334 -25.496 1.00 85.56 260 ASP A C 1
ATOM 1948 O O . ASP A 1 260 ? -1.828 -0.437 -26.179 1.00 85.56 260 ASP A O 1
ATOM 1952 N N . PHE A 1 261 ? -3.157 -1.062 -24.494 1.00 87.50 261 PHE A N 1
ATOM 1953 C CA . PHE A 1 261 ? -3.661 0.268 -24.155 1.00 87.50 261 PHE A CA 1
ATOM 1954 C C . PHE A 1 261 ? -2.591 1.173 -23.528 1.00 87.50 261 PHE A C 1
ATOM 1956 O O . PHE A 1 261 ? -2.754 1.631 -22.411 1.00 87.50 261 PHE A O 1
ATOM 1963 N N . TYR A 1 262 ? -1.479 1.410 -24.214 1.00 89.69 262 TYR A N 1
ATOM 1964 C CA . TYR A 1 262 ? -0.511 2.418 -23.814 1.00 89.69 262 TYR A CA 1
ATOM 1965 C C . TYR A 1 262 ? -0.934 3.804 -24.310 1.00 89.69 262 TYR A C 1
ATOM 1967 O O . TYR A 1 262 ? -1.365 3.941 -25.460 1.00 89.69 262 TYR A O 1
ATOM 1975 N N . ASP A 1 263 ? -0.773 4.819 -23.463 1.00 88.75 263 ASP A N 1
ATOM 1976 C CA . ASP A 1 263 ? -1.076 6.214 -23.790 1.00 88.75 263 ASP A CA 1
ATOM 1977 C C . ASP A 1 263 ? -0.127 7.195 -23.079 1.00 88.75 263 ASP A C 1
ATOM 1979 O O . ASP A 1 263 ? 0.655 6.807 -22.200 1.00 88.75 263 ASP A O 1
ATOM 1983 N N . ASP A 1 264 ? -0.177 8.469 -23.475 1.00 85.94 264 ASP A N 1
ATOM 1984 C CA . ASP A 1 264 ? 0.500 9.545 -22.754 1.00 85.94 264 ASP A CA 1
ATOM 1985 C C . ASP A 1 264 ? -0.225 9.886 -21.441 1.00 85.94 264 ASP A C 1
ATOM 1987 O O . ASP A 1 264 ? -1.453 9.888 -21.340 1.00 85.94 264 ASP A O 1
ATOM 1991 N N . GLY A 1 265 ? 0.551 10.184 -20.401 1.00 80.38 265 GLY A N 1
ATOM 1992 C CA . GLY A 1 265 ? 0.050 10.455 -19.062 1.00 80.38 265 GLY A CA 1
ATOM 1993 C C . GLY A 1 265 ? 0.563 11.768 -18.491 1.00 80.38 265 GLY A C 1
ATOM 1994 O O . GLY A 1 265 ? 1.688 12.205 -18.726 1.00 80.38 265 GLY A O 1
ATOM 1995 N N . LYS A 1 266 ? -0.289 12.406 -17.690 1.00 78.12 266 LYS A N 1
ATOM 1996 C CA . LYS A 1 266 ? 0.015 13.635 -16.935 1.00 78.12 266 LYS A CA 1
ATOM 1997 C C . LYS A 1 266 ? 0.215 13.382 -15.443 1.00 78.12 266 LYS A C 1
ATOM 1999 O O . LYS A 1 266 ? 0.399 14.327 -14.687 1.00 78.12 266 LYS A O 1
ATOM 2004 N N . GLN A 1 267 ? 0.153 12.123 -15.044 1.00 75.00 267 GLN A N 1
ATOM 2005 C CA . GLN A 1 267 ? 0.309 11.636 -13.684 1.00 75.00 267 GLN A CA 1
ATOM 2006 C C . GLN A 1 267 ? 1.240 10.437 -13.763 1.00 75.00 267 GLN A C 1
ATOM 2008 O O . GLN A 1 267 ? 1.108 9.652 -14.701 1.00 75.00 267 GLN A O 1
ATOM 2013 N N . SER A 1 268 ? 2.170 10.367 -12.820 1.00 80.56 268 SER A N 1
ATOM 2014 C CA . SER A 1 268 ? 3.186 9.326 -12.715 1.00 80.56 268 SER A CA 1
ATOM 2015 C C . SER A 1 268 ? 2.916 8.505 -11.465 1.00 80.56 268 SER A C 1
ATOM 2017 O O . SER A 1 268 ? 2.496 9.071 -10.448 1.00 80.56 268 SER A O 1
ATOM 2019 N N . SER A 1 269 ? 3.129 7.196 -11.554 1.00 78.88 269 SER A N 1
ATOM 2020 C CA . SER A 1 269 ? 2.885 6.249 -10.461 1.00 78.88 269 SER A CA 1
ATOM 2021 C C . SER A 1 269 ? 4.143 5.750 -9.759 1.00 78.88 269 SER A C 1
ATOM 2023 O O . SER A 1 269 ? 3.984 4.955 -8.839 1.00 78.88 269 SER A O 1
ATOM 2025 N N . PHE A 1 270 ? 5.336 6.199 -10.168 1.00 83.12 270 PHE A N 1
ATOM 2026 C CA . PHE A 1 270 ? 6.659 5.781 -9.677 1.00 83.12 270 PHE A CA 1
ATOM 2027 C C . PHE A 1 270 ? 6.639 4.831 -8.461 1.00 83.12 270 PHE A C 1
ATOM 2029 O O . PHE A 1 270 ? 6.396 5.226 -7.318 1.00 83.12 270 PHE A O 1
ATOM 2036 N N . GLY A 1 271 ? 6.892 3.555 -8.730 1.00 82.31 271 GLY A N 1
ATOM 2037 C CA . GLY A 1 271 ? 6.925 2.450 -7.782 1.00 82.31 271 GLY A CA 1
ATOM 2038 C C . GLY A 1 271 ? 5.573 1.801 -7.498 1.00 82.31 271 GLY A C 1
ATOM 2039 O O . GLY A 1 271 ? 5.495 0.886 -6.678 1.00 82.31 271 GLY A O 1
ATOM 2040 N N . SER A 1 272 ? 4.513 2.225 -8.189 1.00 78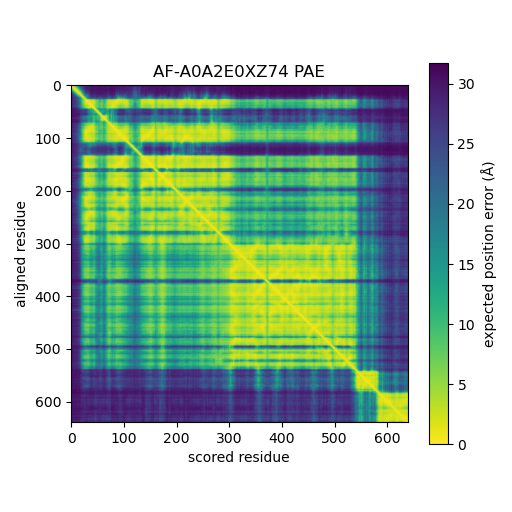.75 272 SER A N 1
ATOM 2041 C CA . SER A 1 272 ? 3.137 1.764 -7.977 1.00 78.75 272 SER A CA 1
ATOM 2042 C C . SER A 1 272 ? 2.439 1.372 -9.281 1.00 78.75 272 SER A C 1
ATOM 2044 O O . SER A 1 272 ? 2.973 1.500 -10.377 1.00 78.75 272 SER A O 1
ATOM 2046 N N . ALA A 1 273 ? 1.214 0.856 -9.166 1.00 82.69 273 ALA A N 1
ATOM 2047 C CA . ALA A 1 273 ? 0.381 0.589 -10.329 1.00 82.69 273 ALA A CA 1
ATOM 2048 C C . ALA A 1 273 ? -0.030 1.889 -11.044 1.00 82.69 273 ALA A C 1
ATOM 2050 O O . ALA A 1 273 ? -0.415 2.873 -10.404 1.00 82.69 273 ALA A O 1
ATOM 2051 N N . ASN A 1 274 ? -0.022 1.846 -12.377 1.00 83.06 274 ASN A N 1
ATOM 2052 C CA . ASN A 1 274 ? -0.409 2.968 -13.225 1.00 83.06 274 ASN A CA 1
ATOM 2053 C C . ASN A 1 274 ? -1.828 3.464 -12.956 1.00 83.06 274 ASN A C 1
ATOM 2055 O O . ASN A 1 274 ? -2.747 2.681 -12.698 1.00 83.06 274 ASN A O 1
ATOM 2059 N N . ARG A 1 275 ? -2.012 4.775 -13.141 1.00 78.06 275 ARG A N 1
ATOM 2060 C CA . ARG A 1 275 ? -3.281 5.494 -12.971 1.00 78.06 275 ARG A CA 1
ATOM 2061 C C . ARG A 1 275 ? -3.647 6.283 -14.209 1.00 78.06 275 ARG A C 1
ATOM 2063 O O . ARG A 1 275 ? -2.788 6.899 -14.845 1.00 78.06 275 ARG A O 1
ATOM 2070 N N . TRP A 1 276 ? -4.937 6.326 -14.505 1.00 77.38 276 TRP A N 1
ATOM 2071 C CA . TRP A 1 276 ? -5.485 7.163 -15.563 1.00 77.38 276 TRP A CA 1
ATOM 2072 C C . TRP A 1 276 ? -6.929 7.552 -15.265 1.00 77.38 276 TRP A C 1
ATOM 2074 O O . TRP A 1 276 ? -7.574 6.997 -14.381 1.00 77.38 276 TRP A O 1
ATOM 2084 N N . SER A 1 277 ? -7.450 8.536 -15.991 1.00 71.06 277 SER A N 1
ATOM 2085 C CA . SER A 1 277 ? -8.872 8.862 -15.963 1.00 71.06 277 SER A CA 1
ATOM 2086 C C . SER A 1 277 ? -9.533 8.396 -17.253 1.00 71.06 277 SER A C 1
ATOM 2088 O O . SER A 1 277 ? -9.003 8.591 -18.347 1.00 71.06 277 SER A O 1
ATOM 2090 N N . ASP A 1 278 ? -10.716 7.792 -17.142 1.00 63.84 278 ASP A N 1
ATOM 2091 C CA . ASP A 1 278 ? -11.542 7.527 -18.316 1.00 63.84 278 ASP A CA 1
ATOM 2092 C C . ASP A 1 278 ? -11.978 8.872 -18.921 1.00 63.84 278 ASP A C 1
ATOM 2094 O O . ASP A 1 278 ? -12.697 9.657 -18.296 1.00 63.84 278 ASP A O 1
ATOM 2098 N N . ALA A 1 279 ? -11.558 9.128 -20.163 1.00 56.16 279 ALA A N 1
ATOM 2099 C CA . ALA A 1 279 ? -11.798 10.382 -20.879 1.00 56.16 279 ALA A CA 1
ATOM 2100 C C . ALA A 1 279 ? -13.288 10.710 -21.136 1.00 56.16 279 ALA A C 1
ATOM 2102 O O . ALA A 1 279 ? -13.606 11.784 -21.658 1.00 56.16 279 ALA A O 1
ATOM 2103 N N . PHE A 1 280 ? -14.210 9.786 -20.855 1.00 56.97 280 PHE A N 1
ATOM 2104 C CA . PHE A 1 280 ? -15.651 9.954 -21.026 1.00 56.97 280 PHE A CA 1
ATOM 2105 C C . PHE A 1 280 ? -16.400 10.139 -19.702 1.00 56.97 280 PHE A C 1
ATOM 2107 O O . PHE A 1 280 ? -17.444 10.799 -19.701 1.00 56.97 280 PHE A O 1
ATOM 2114 N N . THR A 1 281 ? -15.908 9.560 -18.603 1.00 56.62 281 THR A N 1
ATOM 2115 C CA . THR A 1 281 ? -16.575 9.618 -17.290 1.00 56.62 281 THR A CA 1
ATOM 2116 C C . THR A 1 281 ? -15.824 10.427 -16.236 1.00 56.62 281 THR A C 1
ATOM 2118 O O . THR A 1 281 ? -16.360 10.571 -15.141 1.00 56.62 281 THR A O 1
ATOM 2121 N N . ASP A 1 282 ? -14.619 10.932 -16.539 1.00 56.34 282 ASP A N 1
ATOM 2122 C CA . ASP A 1 282 ? -13.690 11.574 -15.586 1.00 56.34 282 ASP A CA 1
ATOM 2123 C C . ASP A 1 282 ? -13.407 10.699 -14.348 1.00 56.34 282 ASP A C 1
ATOM 2125 O O . ASP A 1 282 ? -12.987 11.170 -13.295 1.00 56.34 282 ASP A O 1
ATOM 2129 N N . CYS A 1 283 ? -13.651 9.395 -14.477 1.00 64.62 283 CYS A N 1
ATOM 2130 C CA . CYS A 1 283 ? -13.496 8.435 -13.401 1.00 64.62 283 CYS A CA 1
ATOM 2131 C C . CYS A 1 283 ? -12.037 7.992 -13.358 1.00 64.62 283 CYS A C 1
ATOM 2133 O O . CYS A 1 283 ? -11.512 7.543 -14.380 1.00 64.62 283 CYS A O 1
ATOM 2135 N N . ARG A 1 284 ? -11.384 8.145 -12.202 1.00 63.41 284 ARG A N 1
ATOM 2136 C CA . ARG A 1 284 ? -10.033 7.626 -11.981 1.00 63.41 284 ARG A CA 1
ATOM 2137 C C . ARG A 1 284 ? -10.097 6.098 -11.951 1.00 63.41 284 ARG A C 1
ATOM 2139 O O . ARG A 1 284 ? -10.941 5.515 -11.281 1.00 63.41 284 ARG A O 1
ATOM 2146 N N . THR A 1 285 ? -9.225 5.465 -12.715 1.00 68.69 285 THR A N 1
ATOM 2147 C CA . THR A 1 285 ? -9.046 4.017 -12.795 1.00 68.69 285 THR A CA 1
ATOM 2148 C C . THR A 1 285 ? -7.554 3.711 -12.720 1.00 68.69 285 THR A C 1
ATOM 2150 O O . THR A 1 285 ? -6.706 4.591 -12.894 1.00 68.69 285 THR A O 1
ATOM 2153 N N . TYR A 1 286 ? -7.228 2.461 -12.434 1.00 73.69 286 TYR A N 1
ATOM 2154 C CA . TYR A 1 286 ? -5.859 2.007 -12.268 1.00 73.69 286 TYR A CA 1
ATOM 2155 C C . TYR A 1 286 ? -5.679 0.602 -12.829 1.00 73.69 286 TYR A C 1
ATOM 2157 O O . TYR A 1 286 ? -6.654 -0.119 -13.040 1.00 73.69 286 TYR A O 1
ATOM 2165 N N . GLY A 1 287 ? -4.426 0.225 -13.080 1.00 77.62 287 GLY A N 1
ATOM 2166 C CA . GLY A 1 287 ? -4.081 -1.126 -13.508 1.00 77.62 287 GLY A CA 1
ATOM 2167 C C . GLY A 1 287 ? -4.101 -2.048 -12.301 1.00 77.62 287 GLY A C 1
ATOM 2168 O O . GLY A 1 287 ? -3.176 -2.013 -11.492 1.00 77.62 287 GLY A O 1
ATOM 2169 N N . SER A 1 288 ? -5.142 -2.865 -12.153 1.00 79.25 288 SER A N 1
ATOM 2170 C CA . SER A 1 288 ? -5.199 -3.833 -11.063 1.00 79.25 288 SER A CA 1
ATOM 2171 C C . SER A 1 288 ? -4.142 -4.915 -11.266 1.00 79.25 288 SER A C 1
ATOM 2173 O O . SER A 1 288 ? -4.077 -5.585 -12.297 1.00 79.25 288 SER A O 1
ATOM 2175 N N . ILE A 1 289 ? -3.320 -5.106 -10.238 1.00 81.81 289 ILE A N 1
ATOM 2176 C CA . ILE A 1 289 ? -2.286 -6.146 -10.168 1.00 81.81 289 ILE A CA 1
ATOM 2177 C C . ILE A 1 289 ? -2.633 -7.250 -9.170 1.00 81.81 289 ILE A C 1
ATOM 2179 O O . ILE A 1 289 ? -1.865 -8.194 -8.992 1.00 81.81 289 ILE A O 1
ATOM 2183 N N . GLU A 1 290 ? -3.822 -7.190 -8.569 1.00 77.69 290 GLU A N 1
ATOM 2184 C CA . GLU A 1 290 ? -4.315 -8.167 -7.592 1.00 77.69 290 GLU A CA 1
ATOM 2185 C C . GLU A 1 290 ? -4.315 -9.588 -8.159 1.00 77.69 290 GLU A C 1
ATOM 2187 O O . GLU A 1 290 ? -3.836 -10.524 -7.522 1.00 77.69 290 GLU A O 1
ATOM 2192 N N . SER A 1 291 ? -4.785 -9.746 -9.401 1.00 81.75 291 SER A N 1
ATOM 2193 C CA . SER A 1 291 ? -4.856 -11.059 -10.051 1.00 81.75 291 SER A CA 1
ATOM 2194 C C . SER A 1 291 ? -3.483 -11.712 -10.232 1.00 81.75 291 SER A C 1
ATOM 2196 O O . SER A 1 291 ? -3.372 -12.936 -10.204 1.00 81.75 291 SER A O 1
ATOM 2198 N N . VAL A 1 292 ? -2.436 -10.898 -10.385 1.00 87.62 292 VAL A N 1
ATOM 2199 C CA . VAL A 1 292 ? -1.048 -11.345 -10.526 1.00 87.62 292 VAL A CA 1
ATOM 2200 C C . VAL A 1 292 ? -0.409 -11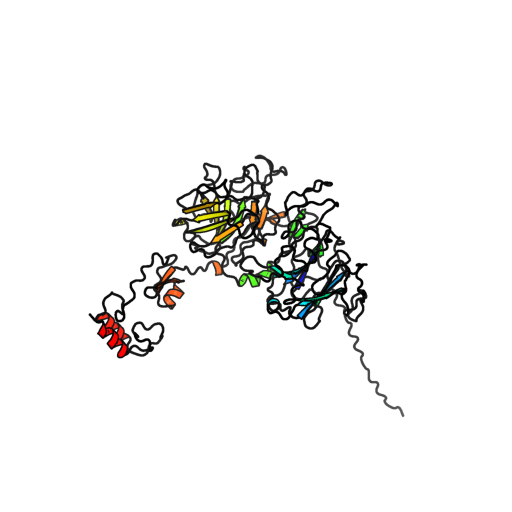.597 -9.155 1.00 87.62 292 VAL A C 1
ATOM 2202 O O . VAL A 1 292 ? 0.445 -12.472 -9.033 1.00 87.62 292 VAL A O 1
ATOM 2205 N N . ARG A 1 293 ? -0.842 -10.872 -8.117 1.00 87.56 293 ARG A N 1
ATOM 2206 C CA . ARG A 1 293 ? -0.361 -11.009 -6.732 1.00 87.56 293 ARG A CA 1
ATOM 2207 C C . ARG A 1 293 ? -1.007 -12.159 -5.958 1.00 87.56 293 ARG A C 1
ATOM 2209 O O . ARG A 1 293 ? -0.420 -12.597 -4.974 1.00 87.56 293 ARG A O 1
ATOM 2216 N N . ALA A 1 294 ? -2.172 -12.648 -6.385 1.00 80.12 294 ALA A N 1
ATOM 2217 C CA . ALA A 1 294 ? -3.008 -13.590 -5.632 1.00 80.12 294 ALA A CA 1
ATOM 2218 C C . ALA A 1 294 ? -2.234 -14.787 -5.046 1.00 80.12 294 ALA A C 1
ATOM 2220 O O . ALA A 1 294 ? -2.249 -14.992 -3.837 1.00 80.12 294 ALA A O 1
ATOM 2221 N N . ASP A 1 295 ? -1.477 -15.515 -5.875 1.00 83.31 295 ASP A N 1
ATOM 2222 C CA . ASP A 1 295 ? -0.715 -16.689 -5.419 1.00 83.31 295 ASP A CA 1
ATOM 2223 C C . ASP A 1 295 ? 0.393 -16.324 -4.407 1.00 83.31 295 ASP A C 1
ATOM 2225 O O . ASP A 1 295 ? 0.726 -17.128 -3.540 1.00 83.31 295 ASP A O 1
ATOM 2229 N N . VAL A 1 296 ? 0.978 -15.123 -4.507 1.00 86.81 296 VAL A N 1
ATOM 2230 C CA . VAL A 1 296 ? 2.018 -14.639 -3.580 1.00 86.81 296 VAL A CA 1
ATOM 2231 C C . VAL A 1 296 ? 1.389 -14.195 -2.256 1.00 86.81 296 VAL A C 1
ATOM 2233 O O . VAL A 1 296 ? 1.954 -14.453 -1.196 1.00 86.81 296 VAL A O 1
ATOM 2236 N N . ILE A 1 297 ? 0.209 -13.570 -2.303 1.00 78.88 297 ILE A N 1
ATOM 2237 C CA . ILE A 1 297 ? -0.563 -13.175 -1.115 1.00 78.88 297 ILE A CA 1
ATOM 2238 C C . ILE A 1 297 ? -1.015 -14.413 -0.326 1.00 78.88 297 ILE A C 1
ATOM 2240 O O . ILE A 1 297 ? -0.923 -14.414 0.901 1.00 78.88 297 ILE A O 1
ATOM 2244 N N . ASP A 1 298 ? -1.412 -15.491 -1.008 1.00 77.94 298 ASP A N 1
ATOM 2245 C CA . ASP A 1 298 ? -1.798 -16.772 -0.390 1.00 77.94 298 ASP A CA 1
ATOM 2246 C C . ASP A 1 298 ? -0.673 -17.416 0.454 1.00 77.94 298 ASP A C 1
ATOM 2248 O O . ASP A 1 298 ? -0.937 -18.282 1.292 1.00 77.94 298 ASP A O 1
ATOM 2252 N N . GLU A 1 299 ? 0.592 -17.024 0.254 1.00 81.81 299 GLU A N 1
ATOM 2253 C CA . GLU A 1 299 ? 1.730 -17.524 1.041 1.00 81.81 299 GLU A CA 1
ATOM 2254 C C . GLU A 1 299 ? 1.903 -16.828 2.396 1.00 81.81 299 GLU A C 1
ATOM 2256 O O . GLU A 1 299 ? 2.669 -17.306 3.243 1.00 81.81 299 GLU A O 1
ATOM 2261 N N . CYS A 1 300 ? 1.244 -15.692 2.602 1.00 76.69 300 CYS A N 1
ATOM 2262 C CA . CYS A 1 300 ? 1.414 -14.885 3.800 1.00 76.69 300 CYS A CA 1
ATOM 2263 C C . CYS A 1 300 ? 0.628 -15.463 5.015 1.00 76.69 300 CYS A C 1
ATOM 2265 O O . CYS A 1 300 ? 0.052 -16.544 4.944 1.00 76.69 300 CYS A O 1
ATOM 2267 N N . GLY A 1 301 ? 0.697 -14.829 6.199 1.00 70.94 301 GLY A N 1
ATOM 2268 C CA . GLY A 1 301 ? 0.083 -15.307 7.466 1.00 70.94 301 GLY A CA 1
ATOM 2269 C C . GLY A 1 301 ? -0.977 -14.337 8.016 1.00 70.94 301 GLY A C 1
ATOM 2270 O O . GLY A 1 301 ? -0.919 -13.156 7.686 1.00 70.94 301 GLY A O 1
ATOM 2271 N N . CYS A 1 302 ? -2.036 -14.818 8.700 1.00 74.56 302 CYS A N 1
ATOM 2272 C CA . CYS A 1 302 ? -3.321 -14.081 8.812 1.00 74.56 302 CYS A CA 1
ATOM 2273 C C . CYS A 1 302 ? -3.131 -12.704 9.428 1.00 74.56 302 CYS A C 1
ATOM 2275 O O . CYS A 1 302 ? -2.605 -12.603 10.534 1.00 74.56 302 CYS A O 1
ATOM 2277 N N . THR A 1 303 ? -3.595 -11.667 8.730 1.00 77.75 303 THR A N 1
ATOM 2278 C CA . THR A 1 303 ? -3.760 -10.361 9.357 1.00 77.75 303 THR A CA 1
ATOM 2279 C C . THR A 1 303 ? -4.816 -10.493 10.445 1.00 77.75 303 THR A C 1
ATOM 2281 O O . THR A 1 303 ? -5.824 -11.174 10.257 1.00 77.75 303 THR A O 1
ATOM 2284 N N . ALA A 1 304 ? -4.573 -9.884 11.602 1.00 84.88 304 ALA A N 1
ATOM 2285 C CA . ALA A 1 304 ? -5.526 -9.930 12.703 1.00 84.88 304 ALA A CA 1
ATOM 2286 C C . ALA A 1 304 ? -6.694 -8.962 12.482 1.00 84.88 304 ALA A C 1
ATOM 2288 O O . ALA A 1 304 ? -7.851 -9.284 12.762 1.00 84.88 304 ALA A O 1
ATOM 2289 N N . ILE A 1 305 ? -6.369 -7.780 11.970 1.00 88.56 305 ILE A N 1
ATOM 2290 C CA . ILE A 1 305 ? -7.249 -6.627 11.835 1.00 88.56 305 ILE A CA 1
ATOM 2291 C C . ILE A 1 305 ? -6.700 -5.717 10.729 1.00 88.56 305 ILE A C 1
ATOM 2293 O O . ILE A 1 305 ? -5.483 -5.625 10.573 1.00 88.56 305 ILE A O 1
ATOM 2297 N N . ILE A 1 306 ? -7.577 -5.068 9.970 1.00 89.00 306 ILE A N 1
ATOM 2298 C CA . ILE A 1 306 ? -7.212 -4.087 8.936 1.00 89.00 306 ILE A CA 1
ATOM 2299 C C . ILE A 1 306 ? -7.952 -2.773 9.164 1.00 89.00 306 ILE A C 1
ATOM 2301 O O . ILE A 1 306 ? -9.064 -2.789 9.685 1.00 89.00 306 ILE A O 1
ATOM 2305 N N . LEU A 1 307 ? -7.358 -1.651 8.760 1.00 92.31 307 LEU A N 1
ATOM 2306 C CA . LEU A 1 307 ? -8.068 -0.384 8.614 1.00 92.31 307 LEU A CA 1
ATOM 2307 C C . LEU A 1 307 ? -9.132 -0.545 7.505 1.00 92.31 307 LEU A C 1
ATOM 2309 O O . LEU A 1 307 ? -8.986 -1.355 6.591 1.00 92.31 307 LEU A O 1
ATOM 2313 N N . ASN A 1 308 ? -10.254 0.150 7.643 1.00 92.81 308 ASN A N 1
ATOM 2314 C CA . ASN A 1 308 ? -11.373 0.073 6.707 1.00 92.81 308 ASN A CA 1
ATOM 2315 C C . ASN A 1 308 ? -11.771 1.456 6.207 1.00 92.81 308 ASN A C 1
ATOM 2317 O O . ASN A 1 308 ? -11.899 1.656 5.005 1.00 92.81 308 ASN A O 1
ATOM 2321 N N . GLU A 1 309 ? -11.933 2.415 7.109 1.00 94.56 309 GLU A N 1
ATOM 2322 C CA . GLU A 1 309 ? -12.307 3.783 6.760 1.00 94.56 309 GLU A CA 1
ATOM 2323 C C . GLU A 1 309 ? -11.765 4.746 7.818 1.00 94.56 309 GLU A C 1
ATOM 2325 O O . GLU A 1 309 ? -11.660 4.386 8.989 1.00 94.56 309 GLU A O 1
ATOM 2330 N N . TYR A 1 310 ? -11.421 5.971 7.440 1.00 95.38 310 TYR A N 1
ATOM 2331 C CA . TYR A 1 310 ? -11.204 7.053 8.391 1.00 95.38 310 TYR A CA 1
ATOM 2332 C C . TYR A 1 310 ? -11.749 8.377 7.872 1.00 95.38 310 TYR A C 1
ATOM 2334 O O . TYR A 1 310 ? -11.914 8.598 6.669 1.00 95.38 310 TYR A O 1
ATOM 2342 N N . ASN A 1 311 ? -12.032 9.275 8.808 1.00 95.69 311 ASN A N 1
ATOM 2343 C CA . ASN A 1 311 ? -12.608 10.569 8.506 1.00 95.69 311 ASN A CA 1
ATOM 2344 C C . ASN A 1 311 ? -11.558 11.675 8.474 1.00 95.69 311 ASN A C 1
ATOM 2346 O O . ASN A 1 311 ? -11.075 12.084 9.525 1.00 95.69 311 ASN A O 1
ATOM 2350 N N . ALA A 1 312 ? -11.270 12.193 7.280 1.00 93.94 312 ALA A N 1
ATOM 2351 C CA . ALA A 1 312 ? -10.439 13.379 7.093 1.00 93.94 312 ALA A CA 1
ATOM 2352 C C . ALA A 1 312 ? -11.262 14.681 7.072 1.00 93.94 312 ALA A C 1
ATOM 2354 O O . ALA A 1 312 ? -10.696 15.762 6.947 1.00 93.94 312 ALA A O 1
ATOM 2355 N N . VAL A 1 313 ? -12.598 14.619 7.197 1.00 94.00 313 VAL A N 1
ATOM 2356 C CA . VAL A 1 313 ? -13.437 15.819 7.094 1.00 94.00 313 VAL A CA 1
ATOM 2357 C C . VAL A 1 313 ? -13.108 16.813 8.211 1.00 94.00 313 VAL A C 1
ATOM 2359 O O . VAL A 1 313 ? -13.349 16.556 9.395 1.00 94.00 313 VAL A O 1
ATOM 2362 N N . GLY A 1 314 ? -12.646 17.996 7.813 1.00 91.81 314 GLY A N 1
ATOM 2363 C CA . GLY A 1 314 ? -12.202 19.067 8.685 1.00 91.81 314 GLY A CA 1
ATOM 2364 C C . GLY A 1 314 ? -13.282 19.558 9.650 1.00 91.81 314 GLY A C 1
ATOM 2365 O O . GLY A 1 314 ? -14.489 19.508 9.400 1.00 91.81 314 GLY A O 1
ATOM 2366 N N . ASN A 1 315 ? -12.842 20.112 10.781 1.00 91.56 315 ASN A N 1
ATOM 2367 C CA . ASN A 1 315 ? -13.725 20.539 11.875 1.00 91.56 315 ASN A CA 1
ATOM 2368 C C . ASN A 1 315 ? -14.778 21.603 11.484 1.00 91.56 315 ASN A C 1
ATOM 2370 O O . ASN A 1 315 ? -15.787 21.760 12.182 1.00 91.56 315 ASN A O 1
ATOM 2374 N N . GLU A 1 316 ? -14.538 22.366 10.415 1.00 92.25 316 GLU A N 1
ATOM 2375 C CA . GLU A 1 316 ? -15.454 23.395 9.899 1.00 92.25 316 GLU A CA 1
ATOM 2376 C C . GLU A 1 316 ? -16.153 22.984 8.594 1.00 92.25 316 GLU A C 1
ATOM 2378 O O . GLU A 1 316 ? -17.023 23.719 8.117 1.00 92.25 316 GLU A O 1
ATOM 2383 N N . ASP A 1 317 ? -15.834 21.798 8.080 1.00 94.12 317 ASP A N 1
ATOM 2384 C CA . ASP A 1 317 ? -16.221 21.340 6.755 1.00 94.12 317 ASP A CA 1
ATOM 2385 C C . ASP A 1 317 ? -17.325 20.280 6.825 1.00 94.12 317 ASP A C 1
ATOM 2387 O O . ASP A 1 317 ? -17.716 19.775 7.887 1.00 94.12 317 ASP A O 1
ATOM 2391 N N . PHE A 1 318 ? -17.884 19.981 5.660 1.00 94.12 318 PHE A N 1
ATOM 2392 C CA . PHE A 1 318 ? -18.806 18.875 5.453 1.00 94.12 318 PHE A CA 1
ATOM 2393 C C . PHE A 1 318 ? -18.194 17.931 4.421 1.00 94.12 318 PHE A C 1
ATOM 2395 O O . PHE A 1 318 ? -17.406 18.355 3.583 1.00 94.12 318 PHE A O 1
ATOM 2402 N N . LEU A 1 319 ? -18.622 16.671 4.438 1.00 93.75 319 LEU A N 1
ATOM 2403 C CA . LEU A 1 319 ? -18.284 15.712 3.391 1.00 93.75 319 LEU A CA 1
ATOM 2404 C C . LEU A 1 319 ? -18.663 16.281 2.002 1.00 93.75 319 LEU A C 1
ATOM 2406 O O . LEU A 1 319 ? -19.815 16.699 1.822 1.00 93.75 319 LEU A O 1
ATOM 2410 N N . ASN A 1 320 ? -17.717 16.321 1.059 1.00 92.12 320 ASN A N 1
ATOM 2411 C CA . ASN A 1 320 ? -17.781 17.012 -0.244 1.00 92.12 320 ASN A CA 1
ATOM 2412 C C . ASN A 1 320 ? -18.049 18.528 -0.171 1.00 92.12 320 ASN A C 1
ATOM 2414 O O . ASN A 1 320 ? -18.805 19.068 -0.986 1.00 92.12 320 ASN A O 1
ATOM 2418 N N . GLY A 1 321 ? -17.539 19.212 0.853 1.00 92.50 321 GLY A N 1
ATOM 2419 C CA . GLY A 1 321 ? -17.646 20.666 0.992 1.00 92.50 321 GLY A CA 1
ATOM 2420 C C . GLY A 1 321 ? -19.086 21.147 1.172 1.00 92.50 321 GLY A C 1
ATOM 2421 O O . GLY A 1 321 ? -19.944 20.412 1.660 1.00 92.50 321 GLY A O 1
ATOM 2422 N N . GLY A 1 322 ? -19.402 22.386 0.787 1.00 92.31 322 GLY A N 1
ATOM 2423 C CA . GLY A 1 322 ? -20.762 22.936 0.838 1.00 92.31 322 GLY A CA 1
ATOM 2424 C C . GLY A 1 322 ? -21.270 23.341 2.234 1.00 92.31 322 GLY A C 1
ATOM 2425 O O . GLY A 1 322 ? -20.569 23.954 3.038 1.00 92.31 322 GLY A O 1
ATOM 2426 N N . ASP A 1 323 ? -22.557 23.089 2.513 1.00 93.19 323 ASP A N 1
ATOM 2427 C CA . ASP A 1 323 ? -23.208 23.456 3.780 1.00 93.19 323 ASP A CA 1
ATOM 2428 C C . ASP A 1 323 ? -24.126 22.355 4.337 1.00 93.19 323 ASP A C 1
ATOM 2430 O O . ASP A 1 323 ? -24.301 21.292 3.750 1.00 93.19 323 ASP A O 1
ATOM 2434 N N . GLY A 1 324 ? -24.775 22.601 5.480 1.00 90.88 324 GLY A N 1
ATOM 2435 C CA . GLY A 1 324 ? -25.660 21.618 6.122 1.00 90.88 324 GLY A CA 1
ATOM 2436 C C . GLY A 1 324 ? -26.934 21.247 5.344 1.00 90.88 324 GLY A C 1
ATOM 2437 O O . GLY A 1 324 ? -27.788 20.545 5.887 1.00 90.88 324 GLY A O 1
ATOM 2438 N N . VAL A 1 325 ? -27.122 21.749 4.121 1.00 91.12 325 VAL A N 1
ATOM 2439 C CA . VAL A 1 325 ? -28.271 21.461 3.252 1.00 91.12 325 VAL A CA 1
ATOM 2440 C C . VAL A 1 325 ? -27.854 20.735 1.972 1.00 91.12 325 VAL A C 1
ATOM 2442 O O . VAL A 1 325 ? -28.622 19.883 1.521 1.00 91.12 325 VAL A O 1
ATOM 2445 N N . ALA A 1 326 ? -26.695 21.060 1.397 1.00 91.56 326 ALA A N 1
ATOM 2446 C CA . ALA A 1 326 ? -26.172 20.439 0.178 1.00 91.56 326 ALA A CA 1
ATOM 2447 C C . ALA A 1 326 ? -24.637 20.411 0.183 1.00 91.56 326 ALA A C 1
ATOM 2449 O O . ALA A 1 326 ? -24.009 21.215 0.875 1.00 91.56 326 ALA A O 1
ATOM 2450 N N . ASP A 1 327 ? -24.053 19.488 -0.575 1.00 91.31 327 ASP A N 1
ATOM 2451 C CA . ASP A 1 327 ? -22.613 19.489 -0.865 1.00 91.31 327 ASP A CA 1
ATOM 2452 C C . ASP A 1 327 ? -22.226 20.573 -1.891 1.00 91.31 327 ASP A C 1
ATOM 2454 O O . ASP A 1 327 ? -23.089 21.319 -2.378 1.00 91.31 327 ASP A O 1
ATOM 2458 N N . GLU A 1 328 ? -20.927 20.698 -2.175 1.00 89.25 328 GLU A N 1
ATOM 2459 C CA . GLU A 1 328 ? -20.367 21.704 -3.091 1.00 89.25 328 GLU A CA 1
ATOM 2460 C C . GLU A 1 328 ? -20.905 21.546 -4.530 1.00 89.25 328 GLU A C 1
ATOM 2462 O O . GLU A 1 328 ? -21.111 22.538 -5.240 1.00 89.25 328 GLU A O 1
ATOM 2467 N N . ASP A 1 329 ? -21.262 20.320 -4.928 1.00 85.88 329 ASP A N 1
ATOM 2468 C CA . ASP A 1 329 ? -21.882 20.001 -6.222 1.00 85.88 329 ASP A CA 1
ATOM 2469 C C . ASP A 1 329 ? -23.393 20.316 -6.273 1.00 85.88 329 ASP A C 1
ATOM 2471 O O . ASP A 1 329 ? -24.026 20.303 -7.339 1.00 85.88 329 ASP A O 1
ATOM 2475 N N . GLY A 1 330 ? -24.000 20.652 -5.131 1.00 82.88 330 GLY A N 1
ATOM 2476 C CA . GLY A 1 330 ? -25.437 20.882 -4.985 1.00 82.88 330 GLY A CA 1
ATOM 2477 C C . GLY A 1 330 ? -26.270 19.596 -4.883 1.00 82.88 330 GLY A C 1
ATOM 2478 O O . GLY A 1 330 ? -27.502 19.657 -5.017 1.00 82.88 330 GLY A O 1
ATOM 2479 N N . GLU A 1 331 ? -25.616 18.459 -4.657 1.00 85.94 331 GLU A N 1
ATOM 2480 C CA . GLU A 1 331 ? -26.178 17.152 -4.332 1.00 85.94 331 GLU A CA 1
ATOM 2481 C C . GLU A 1 331 ? -26.216 16.921 -2.802 1.00 85.94 331 GLU A C 1
ATOM 2483 O O . GLU A 1 331 ? -26.506 17.842 -2.026 1.00 85.94 331 GLU A O 1
ATOM 2488 N N . PHE A 1 332 ? -26.079 15.664 -2.364 1.00 87.75 332 PHE A N 1
ATOM 2489 C CA . PHE A 1 332 ? -26.173 15.278 -0.959 1.00 87.75 332 PHE A CA 1
ATOM 2490 C C . PHE A 1 332 ? -25.192 14.150 -0.609 1.00 87.75 332 PHE A C 1
ATOM 2492 O O . PHE A 1 332 ? -25.596 12.998 -0.427 1.00 87.75 332 PHE A O 1
ATOM 2499 N N . ALA A 1 333 ? -23.915 14.499 -0.479 1.00 90.88 333 ALA A N 1
ATOM 2500 C CA . ALA A 1 333 ? -22.928 13.691 0.223 1.00 90.88 333 ALA A CA 1
ATOM 2501 C C . ALA A 1 333 ? -23.236 13.644 1.729 1.00 90.88 333 ALA A C 1
ATOM 2503 O O . ALA A 1 333 ? -23.519 14.666 2.376 1.00 90.88 333 ALA A O 1
ATOM 2504 N N . SER A 1 334 ? -23.218 12.436 2.287 1.00 92.06 334 SER A N 1
ATOM 2505 C CA . SER A 1 334 ? -23.514 12.187 3.697 1.00 92.06 334 SER A CA 1
ATOM 2506 C C . SER A 1 334 ? -22.970 10.846 4.157 1.00 92.06 334 SER A C 1
ATOM 2508 O O . SER A 1 334 ? -22.945 9.894 3.375 1.00 92.06 334 SER A O 1
ATOM 2510 N N . ASP A 1 335 ? -22.690 10.751 5.448 1.00 93.00 335 ASP A N 1
ATOM 2511 C CA . ASP A 1 335 ? -22.476 9.478 6.117 1.00 93.00 335 ASP A CA 1
ATOM 2512 C C . ASP A 1 335 ? -23.800 8.717 6.322 1.00 93.00 335 ASP A C 1
ATOM 2514 O O . ASP A 1 335 ? -24.873 9.314 6.486 1.00 93.00 335 ASP A O 1
ATOM 2518 N N . THR A 1 336 ? -23.756 7.386 6.272 1.00 92.25 336 THR A N 1
ATOM 2519 C CA . THR A 1 336 ? -24.965 6.550 6.387 1.00 92.25 336 THR A CA 1
ATOM 2520 C C . THR A 1 336 ? -25.567 6.500 7.796 1.00 92.25 336 THR A C 1
ATOM 2522 O O . THR A 1 336 ? -26.779 6.281 7.922 1.00 92.25 336 THR A O 1
ATOM 2525 N N . TYR A 1 337 ? -24.770 6.756 8.832 1.00 92.94 337 TYR A N 1
ATOM 2526 C CA . TYR A 1 337 ? -25.174 6.776 10.234 1.00 92.94 337 TYR A CA 1
ATOM 2527 C C . TYR A 1 337 ? -25.512 8.198 10.704 1.00 92.94 337 TYR A C 1
ATOM 2529 O O . TYR A 1 337 ? -26.629 8.485 11.152 1.00 92.94 337 TYR A O 1
ATOM 2537 N N . PHE A 1 338 ? -24.561 9.114 10.559 1.00 91.38 338 PHE A N 1
ATOM 2538 C CA . PHE A 1 338 ? -24.643 10.501 10.993 1.00 91.38 338 PHE A CA 1
ATOM 2539 C C . PHE A 1 338 ? -25.446 11.396 10.044 1.00 91.38 338 PHE A C 1
ATOM 2541 O O . PHE A 1 338 ? -25.976 12.439 10.447 1.00 91.38 338 PHE A O 1
ATOM 2548 N N . GLY A 1 339 ? -25.575 11.001 8.778 1.00 92.44 339 GLY A N 1
ATOM 2549 C CA . GLY A 1 339 ? -26.105 11.871 7.743 1.00 92.44 339 GLY A CA 1
ATOM 2550 C C . GLY A 1 339 ? -25.126 12.996 7.412 1.00 92.44 339 GLY A C 1
ATOM 2551 O O . GLY A 1 339 ? -23.912 12.837 7.435 1.00 92.44 339 GLY A O 1
ATOM 2552 N N . ARG A 1 340 ? -25.666 14.162 7.057 1.00 92.56 340 ARG A N 1
ATOM 2553 C CA . ARG A 1 340 ? -24.865 15.335 6.706 1.00 92.56 340 ARG A CA 1
ATOM 2554 C C . ARG A 1 340 ? -24.653 16.222 7.927 1.00 92.56 340 ARG A C 1
ATOM 2556 O O . ARG A 1 340 ? -25.590 16.890 8.374 1.00 92.56 340 ARG A O 1
ATOM 2563 N N . GLN A 1 341 ? -23.430 16.248 8.444 1.00 91.06 341 GLN A N 1
ATOM 2564 C CA . GLN A 1 341 ? -23.059 17.036 9.616 1.00 91.06 341 GLN A CA 1
ATOM 2565 C C . GLN A 1 341 ? -21.639 17.596 9.506 1.00 91.06 341 GLN A C 1
ATOM 2567 O O . GLN A 1 341 ? -20.826 17.070 8.754 1.00 91.06 341 GLN A O 1
ATOM 2572 N N . LEU A 1 342 ? -21.368 18.666 10.261 1.00 92.88 342 LEU A N 1
ATOM 2573 C CA . LEU A 1 342 ? -20.029 19.251 10.363 1.00 92.88 342 LEU A CA 1
ATOM 2574 C C . LEU A 1 342 ? -19.033 18.213 10.878 1.00 92.88 342 LEU A C 1
ATOM 2576 O O . LEU A 1 342 ? -19.374 17.457 11.796 1.00 92.88 342 LEU A O 1
ATOM 2580 N N . ALA A 1 343 ? -17.830 18.221 10.308 1.00 92.75 343 ALA A N 1
ATOM 2581 C CA . ALA A 1 343 ? -16.731 17.317 10.638 1.00 92.75 343 ALA A CA 1
ATOM 2582 C C . ALA A 1 343 ? -17.063 15.827 10.475 1.00 92.75 343 ALA A C 1
ATOM 2584 O O . ALA A 1 343 ? -16.331 14.995 10.985 1.00 92.75 343 ALA A O 1
ATOM 2585 N N . ASN A 1 344 ? -18.206 15.473 9.874 1.00 93.38 344 ASN A N 1
ATOM 2586 C CA . ASN A 1 344 ? -18.646 14.092 9.670 1.00 93.38 344 ASN A CA 1
ATOM 2587 C C . ASN A 1 344 ? -18.521 13.165 10.911 1.00 93.38 344 ASN A C 1
ATOM 2589 O O . ASN A 1 344 ? -18.237 11.981 10.799 1.00 93.38 344 ASN A O 1
ATOM 2593 N N . GLY A 1 345 ? -18.759 13.695 12.118 1.00 90.94 345 GLY A N 1
ATOM 2594 C CA . GLY A 1 345 ? -18.634 12.932 13.377 1.00 90.94 345 GLY A CA 1
ATOM 2595 C C . GLY A 1 345 ? -17.380 13.237 14.196 1.00 90.94 345 GLY A C 1
ATOM 2596 O O . GLY A 1 345 ? -17.277 12.761 15.325 1.00 90.94 345 GLY A O 1
ATOM 2597 N N . GLY A 1 346 ? -16.497 14.105 13.695 1.00 93.69 346 GLY A N 1
ATOM 2598 C CA . GLY A 1 346 ? -15.215 14.435 14.319 1.00 93.69 346 GLY A CA 1
ATOM 2599 C C . GLY A 1 346 ? -14.164 13.373 14.019 1.00 93.69 346 GLY A C 1
ATOM 2600 O O . GLY A 1 346 ? -14.267 12.663 13.025 1.00 93.69 346 GLY A O 1
ATOM 2601 N N . ASP A 1 347 ? -13.169 13.244 14.885 1.00 95.00 347 ASP A N 1
ATOM 2602 C CA . ASP A 1 347 ? -12.073 12.301 14.688 1.00 95.00 347 ASP A CA 1
ATOM 2603 C C . ASP A 1 347 ? -12.539 10.857 14.936 1.00 95.00 347 ASP A C 1
ATOM 2605 O O . ASP A 1 347 ? -12.895 10.478 16.061 1.00 95.00 347 ASP A O 1
ATOM 2609 N N . TRP A 1 348 ? -12.562 10.050 13.873 1.00 96.94 348 TRP A N 1
ATOM 2610 C CA . TRP A 1 348 ? -12.838 8.619 13.947 1.00 96.94 348 TRP A CA 1
ATOM 2611 C C . TRP A 1 348 ? -12.157 7.837 12.825 1.00 96.94 348 TRP A C 1
ATOM 2613 O O . TRP A 1 348 ? -11.902 8.349 11.735 1.00 96.94 348 TRP A O 1
ATOM 2623 N N . PHE A 1 349 ? -11.898 6.568 13.116 1.00 97.69 349 PHE A N 1
ATOM 2624 C CA . PHE A 1 349 ? -11.458 5.573 12.148 1.00 97.69 349 PHE A CA 1
ATOM 2625 C C . PHE A 1 349 ? -12.116 4.230 12.456 1.00 97.69 349 PHE A C 1
ATOM 2627 O O . PHE A 1 349 ? -12.567 3.962 13.572 1.00 97.69 349 PHE A O 1
ATOM 2634 N N . GLU A 1 350 ? -12.167 3.377 11.452 1.00 96.69 350 GLU A N 1
ATOM 2635 C CA . GLU A 1 350 ? -12.842 2.099 11.459 1.00 96.69 350 GLU A CA 1
ATOM 2636 C C . GLU A 1 350 ? -11.905 1.000 10.977 1.00 96.69 350 GLU A C 1
ATOM 2638 O O . GLU A 1 350 ? -11.099 1.191 10.070 1.00 96.69 350 GLU A O 1
ATOM 2643 N N . MET A 1 351 ? -12.026 -0.167 11.594 1.00 95.50 351 MET A N 1
ATOM 2644 C CA . MET A 1 351 ? -11.239 -1.348 11.288 1.00 95.50 351 MET A CA 1
ATOM 2645 C C . MET A 1 351 ? -12.148 -2.563 11.129 1.00 95.50 351 MET A C 1
ATOM 2647 O O . MET A 1 351 ? -13.223 -2.624 11.724 1.00 95.50 351 MET A O 1
ATOM 2651 N N . VAL A 1 352 ? -11.680 -3.578 10.410 1.00 93.25 352 VAL A N 1
ATOM 2652 C CA . VAL A 1 352 ? -12.357 -4.874 10.298 1.00 93.25 352 VAL A CA 1
ATOM 2653 C C . VAL A 1 352 ? -11.493 -5.961 10.920 1.00 93.25 352 VAL A C 1
ATOM 2655 O O . VAL A 1 352 ? -10.326 -6.138 10.563 1.00 93.25 352 VAL A O 1
ATOM 2658 N N . VAL A 1 353 ? -12.076 -6.714 11.853 1.00 91.81 353 VAL A N 1
ATOM 2659 C CA . VAL A 1 353 ? -11.438 -7.890 12.451 1.00 91.81 353 VAL A CA 1
ATOM 2660 C C . VAL A 1 353 ? -11.424 -9.022 11.433 1.00 91.81 353 VAL A C 1
ATOM 2662 O O . VAL A 1 353 ? -12.467 -9.445 10.943 1.00 91.81 353 VAL A O 1
ATOM 2665 N N . ILE A 1 354 ? -10.240 -9.542 11.135 1.00 87.38 354 ILE A N 1
ATOM 2666 C CA . ILE A 1 354 ? -10.039 -10.622 10.159 1.00 87.38 354 ILE A CA 1
ATOM 2667 C C . ILE A 1 354 ? -9.857 -11.958 10.868 1.00 87.38 354 ILE A C 1
ATOM 2669 O O . ILE A 1 354 ? -10.348 -12.991 10.419 1.00 87.38 354 ILE A O 1
ATOM 2673 N N . GLN A 1 355 ? -9.163 -11.938 11.999 1.00 84.44 355 GLN A N 1
ATOM 2674 C CA . GLN A 1 355 ? -8.865 -13.128 12.768 1.00 84.44 355 GLN A CA 1
ATOM 2675 C C . GLN A 1 355 ? -10.002 -13.442 13.753 1.00 84.44 355 GLN A C 1
ATOM 2677 O O . GLN A 1 355 ? -10.348 -12.613 14.593 1.00 84.44 355 GLN A O 1
ATOM 2682 N N . ASP A 1 356 ? -10.558 -14.657 13.692 1.00 84.38 356 ASP A N 1
ATOM 2683 C CA . ASP A 1 356 ? -11.685 -15.028 14.558 1.00 84.38 356 ASP A CA 1
ATOM 2684 C C . ASP A 1 356 ? -11.269 -15.175 16.025 1.00 84.38 356 ASP A C 1
ATOM 2686 O O . ASP A 1 356 ? -10.278 -15.830 16.346 1.00 84.38 356 ASP A O 1
ATOM 2690 N N . GLY A 1 357 ? -12.037 -14.573 16.931 1.00 83.50 357 GLY A N 1
ATOM 2691 C CA . GLY A 1 357 ? -11.717 -14.576 18.355 1.00 83.50 357 GLY A CA 1
ATOM 2692 C C . GLY A 1 357 ? -10.521 -13.689 18.710 1.00 83.50 357 GLY A C 1
ATOM 2693 O O . GLY A 1 357 ? -9.820 -13.990 19.676 1.00 83.50 357 GLY A O 1
ATOM 2694 N N . LEU A 1 358 ? -10.283 -12.608 17.957 1.00 88.94 358 LEU A N 1
ATOM 2695 C CA . LEU A 1 358 ? -9.223 -11.645 18.248 1.00 88.94 358 LEU A CA 1
ATOM 2696 C C . LEU A 1 358 ? -9.373 -11.085 19.669 1.00 88.94 358 LEU A C 1
ATOM 2698 O O . LEU A 1 358 ? -10.439 -10.616 20.066 1.00 88.94 358 LEU A O 1
ATOM 2702 N N . ASP A 1 359 ? -8.299 -11.135 20.448 1.00 89.62 359 ASP A N 1
ATOM 2703 C CA . ASP A 1 359 ? -8.242 -10.514 21.766 1.00 89.62 359 ASP A CA 1
ATOM 2704 C C . ASP A 1 359 ? -7.668 -9.106 21.639 1.00 89.62 359 ASP A C 1
ATOM 2706 O O . ASP A 1 359 ? -6.484 -8.945 21.346 1.00 89.62 359 ASP A O 1
ATOM 2710 N N . MET A 1 360 ? -8.519 -8.099 21.841 1.00 95.25 360 MET A N 1
ATOM 2711 C CA . MET A 1 360 ? -8.153 -6.696 21.679 1.00 95.25 360 MET A CA 1
ATOM 2712 C C . MET A 1 360 ? -7.656 -6.026 22.957 1.00 95.25 360 MET A C 1
ATOM 2714 O O . MET A 1 360 ? -7.284 -4.851 22.952 1.00 95.25 360 MET A O 1
ATOM 2718 N N . ARG A 1 361 ? -7.622 -6.756 24.073 1.00 95.06 361 ARG A N 1
ATOM 2719 C CA . ARG A 1 361 ? -7.196 -6.203 25.360 1.00 95.06 361 ARG A CA 1
ATOM 2720 C C . ARG A 1 361 ? -5.721 -5.820 25.327 1.00 95.06 361 ARG A C 1
ATOM 2722 O O . ARG A 1 361 ? -4.869 -6.611 24.928 1.00 95.06 361 ARG A O 1
ATOM 2729 N N . GLY A 1 362 ? -5.416 -4.601 25.767 1.00 91.69 362 GLY A N 1
ATOM 2730 C CA . GLY A 1 362 ? -4.051 -4.073 25.759 1.00 91.69 362 GLY A CA 1
ATOM 2731 C C . GLY A 1 362 ? -3.476 -3.778 24.370 1.00 91.69 362 GLY A C 1
ATOM 2732 O O . GLY A 1 362 ? -2.313 -3.385 24.302 1.00 91.69 362 GLY A O 1
ATOM 2733 N N . MET A 1 363 ? -4.239 -3.949 23.278 1.00 97.06 363 MET A N 1
ATOM 2734 C CA . MET A 1 363 ? -3.767 -3.596 21.935 1.00 97.06 363 MET A CA 1
ATOM 2735 C C . MET A 1 363 ? -3.361 -2.124 21.869 1.00 97.06 363 MET A C 1
ATOM 2737 O O . MET A 1 363 ? -3.968 -1.254 22.502 1.00 97.06 363 MET A O 1
ATOM 2741 N N . ILE A 1 364 ? -2.323 -1.871 21.078 1.00 96.19 364 ILE A N 1
ATOM 2742 C CA . ILE A 1 364 ? -1.680 -0.575 20.915 1.00 96.19 364 ILE A CA 1
ATOM 2743 C C . ILE A 1 364 ? -1.980 -0.089 19.499 1.00 96.19 364 ILE A C 1
ATOM 2745 O O . ILE A 1 364 ? -1.518 -0.685 18.528 1.00 96.19 364 ILE A O 1
ATOM 2749 N N . LEU A 1 365 ? -2.745 0.992 19.388 1.00 96.75 365 LEU A N 1
ATOM 2750 C CA . LEU A 1 365 ? -3.067 1.649 18.126 1.00 96.75 365 LEU A CA 1
ATOM 2751 C C . LEU A 1 365 ? -2.214 2.906 18.033 1.00 96.75 365 LEU A C 1
ATOM 2753 O O . LEU A 1 365 ? -2.268 3.765 18.911 1.00 96.75 365 LEU A O 1
ATOM 2757 N N . THR A 1 366 ? -1.390 3.001 17.004 1.00 93.94 366 THR A N 1
ATOM 2758 C CA . THR A 1 366 ? -0.437 4.087 16.800 1.00 93.94 366 THR A CA 1
ATOM 2759 C C . THR A 1 366 ? -0.841 4.873 15.572 1.00 93.94 366 THR A C 1
ATOM 2761 O O . THR A 1 366 ? -0.943 4.292 14.499 1.00 93.94 366 THR A O 1
ATOM 2764 N N . TRP A 1 367 ? -1.041 6.178 15.723 1.00 92.62 367 TRP A N 1
ATOM 2765 C CA . TRP A 1 367 ? -1.386 7.053 14.609 1.00 92.62 367 TRP A CA 1
ATOM 2766 C C . TRP A 1 367 ? -0.298 8.096 14.367 1.00 92.62 367 TRP A C 1
ATOM 2768 O O . TRP A 1 367 ? 0.431 8.488 15.289 1.00 92.62 367 TRP A O 1
ATOM 2778 N N . ALA A 1 368 ? -0.169 8.509 13.113 1.00 88.50 368 ALA A N 1
ATOM 2779 C CA . ALA A 1 368 ? 0.793 9.500 12.659 1.00 88.50 368 ALA A CA 1
ATOM 2780 C C . ALA A 1 368 ? 0.107 10.580 11.828 1.00 88.50 368 ALA A C 1
ATOM 2782 O O . ALA A 1 368 ? -0.896 10.324 11.173 1.00 88.50 368 ALA A O 1
ATOM 2783 N N . GLU A 1 369 ? 0.703 11.764 11.870 1.00 78.00 369 GLU A N 1
ATOM 2784 C CA . GLU A 1 369 ? 0.378 12.926 11.050 1.00 78.00 369 GLU A CA 1
ATOM 2785 C C . GLU A 1 369 ? 1.713 13.490 10.581 1.00 78.00 369 GLU A C 1
ATOM 2787 O O . GLU A 1 369 ? 2.633 13.599 11.399 1.00 78.00 369 GLU A O 1
ATOM 2792 N N . SER A 1 370 ? 1.805 13.884 9.315 1.00 60.00 370 SER A N 1
ATOM 2793 C CA . SER A 1 370 ? 3.006 14.259 8.556 1.00 60.00 370 SER A CA 1
ATOM 2794 C C . SER A 1 370 ? 3.633 13.110 7.772 1.00 60.00 370 SER A C 1
ATOM 2796 O O . SER A 1 370 ? 4.009 12.090 8.348 1.00 60.00 370 SER A O 1
ATOM 2798 N N . GLY A 1 371 ? 3.817 13.340 6.465 1.00 50.53 371 GLY A N 1
ATOM 2799 C CA . GLY A 1 371 ? 4.406 12.450 5.457 1.00 50.53 371 GLY A CA 1
ATOM 2800 C C . GLY A 1 371 ? 5.851 11.990 5.678 1.00 50.53 371 GLY A C 1
ATOM 2801 O O . GLY A 1 371 ? 6.592 11.762 4.725 1.00 50.53 371 GLY A O 1
ATOM 2802 N N . GLU A 1 372 ? 6.293 11.838 6.926 1.00 44.97 372 GLU A N 1
ATOM 2803 C CA . GLU A 1 372 ? 7.439 11.014 7.283 1.00 44.97 372 GLU A CA 1
ATOM 2804 C C . GLU A 1 372 ? 6.949 9.655 7.811 1.00 44.97 372 GLU A C 1
ATOM 2806 O O . GLU A 1 372 ? 6.530 9.530 8.963 1.00 44.97 372 GLU A O 1
ATOM 2811 N N . PHE A 1 373 ? 7.136 8.622 6.982 1.00 45.06 373 PHE A N 1
ATOM 2812 C CA . PHE A 1 373 ? 6.862 7.181 7.165 1.00 45.06 373 PHE A CA 1
ATOM 2813 C C . PHE A 1 373 ? 7.300 6.537 8.512 1.00 45.06 373 PHE A C 1
ATOM 2815 O O . PHE A 1 373 ? 7.110 5.344 8.730 1.00 45.06 373 PHE A O 1
ATOM 2822 N N . SER A 1 374 ? 7.911 7.279 9.443 1.00 50.75 374 SER A N 1
ATOM 2823 C CA . SER A 1 374 ? 8.433 6.751 10.714 1.00 50.75 374 SER A CA 1
ATOM 2824 C C . SER A 1 374 ? 8.077 7.551 11.973 1.00 50.75 374 SER A C 1
ATOM 2826 O O . SER A 1 374 ? 8.580 7.219 13.053 1.00 50.75 374 SER A O 1
ATOM 2828 N N . SER A 1 375 ? 7.244 8.595 11.882 1.00 64.06 375 SER A N 1
ATOM 2829 C CA . SER A 1 375 ? 6.947 9.442 13.043 1.00 64.06 375 SER A CA 1
ATOM 2830 C C . SER A 1 375 ? 5.591 9.112 13.674 1.00 64.06 375 SER A C 1
ATOM 2832 O O . SER A 1 375 ? 4.540 9.409 13.137 1.00 64.06 375 SER A O 1
ATOM 2834 N N . THR A 1 376 ? 5.599 8.470 14.843 1.00 80.81 376 THR A N 1
ATOM 2835 C CA . THR A 1 376 ? 4.387 8.325 15.662 1.00 80.81 376 THR A CA 1
ATOM 2836 C C . THR A 1 376 ? 3.972 9.682 16.227 1.00 80.81 376 THR A C 1
ATOM 2838 O O . THR A 1 376 ? 4.745 10.295 16.976 1.00 80.81 376 THR A O 1
ATOM 2841 N N . THR A 1 377 ? 2.741 10.108 15.944 1.00 89.12 377 THR A N 1
ATOM 2842 C CA . THR A 1 377 ? 2.138 11.319 16.524 1.00 89.12 377 THR A CA 1
ATOM 2843 C C . THR A 1 377 ? 1.432 10.997 17.833 1.00 89.12 377 THR A C 1
ATOM 2845 O O . THR A 1 377 ? 1.675 11.665 18.843 1.00 89.12 377 THR A O 1
ATOM 2848 N N . GLY A 1 378 ? 0.659 9.910 17.877 1.00 92.25 378 GLY A N 1
ATOM 2849 C CA . GLY A 1 378 ? -0.017 9.485 19.096 1.00 92.25 378 GLY A CA 1
ATOM 2850 C C . GLY A 1 378 ? -0.273 7.989 19.204 1.00 92.25 378 GLY A C 1
ATOM 2851 O O . GLY A 1 378 ? 0.095 7.177 18.354 1.00 92.25 378 GLY A O 1
ATOM 2852 N N . THR A 1 379 ? -0.839 7.595 20.339 1.00 95.12 379 THR A N 1
ATOM 2853 C CA . THR A 1 379 ? -1.105 6.194 20.676 1.00 95.12 379 THR A CA 1
ATOM 2854 C C . THR A 1 379 ? -2.373 6.073 21.505 1.00 95.12 379 THR A C 1
ATOM 2856 O O . THR A 1 379 ? -2.613 6.908 22.375 1.00 95.12 379 THR A O 1
ATOM 2859 N N . ILE A 1 380 ? -3.138 5.009 21.278 1.00 97.81 380 ILE A N 1
ATOM 2860 C CA . ILE A 1 380 ? -4.268 4.560 22.093 1.00 97.81 380 ILE A CA 1
ATOM 2861 C C . ILE A 1 380 ? -3.936 3.149 22.584 1.00 97.81 380 ILE A C 1
ATOM 2863 O O . ILE A 1 380 ? -3.578 2.286 21.784 1.00 97.81 380 ILE A O 1
ATOM 2867 N N . ILE A 1 381 ? -4.053 2.905 23.888 1.00 97.50 381 ILE A N 1
ATOM 2868 C CA . ILE A 1 381 ? -3.920 1.573 24.485 1.00 97.50 381 ILE A CA 1
ATOM 2869 C C . ILE A 1 381 ? -5.289 1.147 25.005 1.00 97.50 381 ILE A C 1
ATOM 2871 O O . ILE A 1 381 ? -5.855 1.798 25.892 1.00 97.50 381 ILE A O 1
ATOM 2875 N N . LEU A 1 382 ? -5.814 0.052 24.460 1.00 98.19 382 LEU A N 1
ATOM 2876 C CA . LEU A 1 382 ? -7.083 -0.526 24.900 1.00 98.19 382 LEU A CA 1
ATOM 2877 C C . LEU A 1 382 ? -6.955 -1.135 26.305 1.00 98.19 382 LEU A C 1
ATOM 2879 O O . LEU A 1 382 ? -5.885 -1.590 26.712 1.00 98.19 382 LEU A O 1
ATOM 2883 N N . SER A 1 383 ? -8.039 -1.117 27.078 1.00 97.44 383 SER A N 1
ATOM 2884 C CA . SER A 1 383 ? -8.052 -1.624 28.454 1.00 97.44 383 SER A CA 1
ATOM 2885 C C . SER A 1 383 ? -8.066 -3.155 28.524 1.00 97.44 383 SER A C 1
ATOM 2887 O O . SER A 1 383 ? -8.041 -3.858 27.514 1.00 97.44 383 SER A O 1
ATOM 2889 N N . ASP A 1 384 ? -8.105 -3.685 29.746 1.00 90.50 384 ASP A N 1
ATOM 2890 C CA . ASP A 1 384 ? -8.266 -5.109 30.035 1.00 90.50 384 ASP A CA 1
ATOM 2891 C C . ASP A 1 384 ? -9.741 -5.554 30.115 1.00 90.50 384 ASP A C 1
ATOM 2893 O O . ASP A 1 384 ? -10.029 -6.655 30.600 1.00 90.50 384 ASP A O 1
ATOM 2897 N N . ASP A 1 385 ? -10.690 -4.729 29.647 1.00 95.25 385 ASP A N 1
ATOM 2898 C CA . ASP A 1 385 ? -12.116 -5.044 29.732 1.00 95.25 385 ASP A CA 1
ATOM 2899 C C . ASP A 1 385 ? -12.460 -6.332 28.970 1.00 95.25 385 ASP A C 1
ATOM 2901 O O . ASP A 1 385 ? -12.084 -6.551 27.819 1.00 95.25 385 ASP A O 1
ATOM 2905 N N . SER A 1 386 ? -13.224 -7.207 29.624 1.00 88.81 386 SER A N 1
ATOM 2906 C CA . SER A 1 386 ? -13.594 -8.516 29.078 1.00 88.81 386 SER A CA 1
ATOM 2907 C C . SER A 1 386 ? -14.420 -8.461 27.790 1.00 88.81 386 SER A C 1
ATOM 2909 O O . SER A 1 386 ? -14.484 -9.466 27.088 1.00 88.81 386 SER A O 1
ATOM 2911 N N . SER A 1 387 ? -15.069 -7.333 27.491 1.00 92.62 387 SER A N 1
ATOM 2912 C CA . SER A 1 387 ? -15.826 -7.151 26.249 1.00 92.62 387 SER A CA 1
ATOM 2913 C C . SER A 1 387 ? -14.942 -6.941 25.019 1.00 92.62 387 SER A C 1
ATOM 2915 O O . SER A 1 387 ? -15.429 -7.115 23.909 1.00 92.62 387 SER A O 1
ATOM 2917 N N . LEU A 1 388 ? -13.652 -6.647 25.212 1.00 94.88 388 LEU A N 1
ATOM 2918 C CA . LEU A 1 388 ? -12.648 -6.563 24.147 1.00 94.88 388 LEU A CA 1
ATOM 2919 C C . LEU A 1 388 ? -11.977 -7.915 23.851 1.00 94.88 388 LEU A C 1
ATOM 2921 O O . LEU A 1 388 ? -11.104 -8.003 22.995 1.00 94.88 388 LEU A O 1
ATOM 2925 N N . ALA A 1 389 ? -12.358 -8.977 24.563 1.00 88.31 389 ALA A N 1
ATOM 2926 C CA . ALA A 1 389 ? -11.841 -10.318 24.330 1.00 88.31 389 ALA A CA 1
ATOM 2927 C C . ALA A 1 389 ? -12.702 -11.079 23.312 1.00 88.31 389 ALA A C 1
ATOM 2929 O O . ALA A 1 389 ? -13.931 -10.995 23.346 1.00 88.31 389 ALA A O 1
ATOM 2930 N N . ASN A 1 390 ? -12.064 -11.933 22.505 1.00 84.62 390 ASN A N 1
ATOM 2931 C CA . ASN A 1 390 ? -12.736 -12.878 21.609 1.00 84.62 390 ASN A CA 1
ATOM 2932 C C . ASN A 1 390 ? -13.694 -12.192 20.613 1.00 84.62 390 ASN A C 1
ATOM 2934 O O . ASN A 1 390 ? -14.854 -12.592 20.465 1.00 84.62 390 ASN A O 1
ATOM 2938 N N . ILE A 1 391 ? -13.202 -11.153 19.942 1.00 91.88 391 ILE A N 1
ATOM 2939 C CA . ILE A 1 391 ? -13.938 -10.430 18.912 1.00 91.88 391 ILE A CA 1
ATOM 2940 C C . ILE A 1 391 ? -14.027 -11.306 17.650 1.00 91.88 391 ILE A C 1
ATOM 2942 O O . ILE A 1 391 ? -12.992 -11.751 17.148 1.00 91.88 391 ILE A O 1
ATOM 2946 N N . PRO A 1 392 ? -15.237 -11.620 17.152 1.00 88.12 392 PRO A N 1
ATOM 2947 C CA . PRO A 1 392 ? -15.409 -12.464 15.974 1.00 88.12 392 PRO A CA 1
ATOM 2948 C C . PRO A 1 392 ? -14.827 -11.841 14.706 1.00 88.12 392 PRO A C 1
ATOM 2950 O O . PRO A 1 392 ? -14.882 -10.621 14.522 1.00 88.12 392 PRO A O 1
ATOM 2953 N N . ALA A 1 393 ? -14.365 -12.689 13.791 1.00 87.94 393 ALA A N 1
ATOM 2954 C CA . ALA A 1 393 ? -13.995 -12.243 12.453 1.00 87.94 393 ALA A CA 1
ATOM 2955 C C . ALA A 1 393 ? -15.207 -11.641 11.719 1.00 87.94 393 ALA A C 1
ATOM 2957 O O . ALA A 1 393 ? -16.342 -12.102 11.866 1.00 87.94 393 ALA A O 1
ATOM 2958 N N . GLY A 1 394 ? -14.952 -10.604 10.929 1.00 88.25 394 GLY A N 1
ATOM 2959 C CA . GLY A 1 394 ? -15.950 -9.773 10.266 1.00 88.25 394 GLY A CA 1
ATOM 2960 C C . GLY A 1 394 ? -16.603 -8.716 11.154 1.00 88.25 394 GLY A C 1
ATOM 2961 O O . GLY A 1 394 ? -17.493 -8.018 10.678 1.00 88.25 394 GLY A O 1
ATOM 2962 N N . THR A 1 395 ? -16.179 -8.578 12.416 1.00 94.44 395 THR A N 1
ATOM 2963 C CA . THR A 1 395 ? -16.634 -7.471 13.267 1.00 94.44 395 THR A CA 1
ATOM 2964 C C . THR A 1 395 ? -16.008 -6.165 12.796 1.00 94.44 395 THR A C 1
ATOM 2966 O O . THR A 1 395 ? -14.784 -6.075 12.673 1.00 94.44 395 THR A O 1
ATOM 2969 N N . ILE A 1 396 ? -16.841 -5.151 12.592 1.00 96.12 396 ILE A N 1
ATOM 2970 C CA . ILE A 1 396 ? -16.409 -3.774 12.379 1.00 96.12 396 ILE A CA 1
ATOM 2971 C C . ILE A 1 396 ? -16.141 -3.131 13.741 1.00 96.12 396 ILE A C 1
ATOM 2973 O O . ILE A 1 396 ? -16.975 -3.199 14.643 1.00 96.12 396 ILE A O 1
ATOM 2977 N N . VAL A 1 397 ? -14.979 -2.508 13.902 1.00 98.00 397 VAL A N 1
ATOM 2978 C CA . VAL A 1 397 ? -14.589 -1.792 15.119 1.00 98.00 397 VAL A CA 1
ATOM 2979 C C . VAL A 1 397 ? -14.354 -0.337 14.769 1.00 98.00 397 VAL A C 1
ATOM 2981 O O . VAL A 1 397 ? -13.369 -0.009 14.110 1.00 98.00 397 VAL A O 1
ATOM 2984 N N . THR A 1 398 ? -15.219 0.540 15.262 1.00 97.81 398 THR A N 1
ATOM 2985 C CA . THR A 1 398 ? -15.032 1.984 15.125 1.00 97.81 398 THR A CA 1
ATOM 2986 C C . THR A 1 398 ? -14.408 2.550 16.392 1.00 97.81 398 THR A C 1
ATOM 2988 O O . THR A 1 398 ? -14.809 2.208 17.507 1.00 97.81 398 THR A O 1
ATOM 2991 N N . VAL A 1 399 ? -13.422 3.427 16.232 1.00 98.38 399 VAL A N 1
ATOM 2992 C CA . VAL A 1 399 ? -12.829 4.211 17.314 1.00 98.38 399 VAL A CA 1
ATOM 2993 C C . VAL A 1 399 ? -13.148 5.674 17.050 1.00 98.38 399 VAL A C 1
ATOM 2995 O O . VAL A 1 399 ? -12.818 6.195 15.989 1.00 98.38 399 VAL A O 1
ATOM 2998 N N . ILE A 1 400 ? -13.791 6.335 18.012 1.00 97.50 400 ILE A N 1
ATOM 2999 C CA . ILE A 1 400 ? -14.243 7.726 17.890 1.00 97.50 400 ILE A CA 1
ATOM 3000 C C . ILE A 1 400 ? -13.805 8.558 19.092 1.00 97.50 400 ILE A C 1
ATOM 3002 O O . ILE A 1 400 ? -13.852 8.109 20.239 1.00 97.50 400 ILE A O 1
ATOM 3006 N N . GLU A 1 401 ? -13.408 9.802 18.845 1.00 95.56 401 GLU A N 1
ATOM 3007 C CA . GLU A 1 401 ? -12.933 10.698 19.899 1.00 95.56 401 GLU A CA 1
ATOM 3008 C C . GLU A 1 401 ? -14.066 11.149 20.834 1.00 95.56 401 GLU A C 1
ATOM 3010 O O . GLU A 1 401 ? -13.948 11.148 22.065 1.00 95.56 401 GLU A O 1
ATOM 3015 N N . ARG A 1 402 ? -15.201 11.543 20.246 1.00 91.62 402 ARG A N 1
ATOM 3016 C CA . ARG A 1 402 ? -16.250 12.290 20.949 1.00 91.62 402 ARG A CA 1
ATOM 3017 C C . ARG A 1 402 ? -17.404 11.394 21.393 1.00 91.62 402 ARG A C 1
ATOM 3019 O O . ARG A 1 402 ? -17.933 10.636 20.583 1.00 91.62 402 ARG A O 1
ATOM 3026 N N . PRO A 1 403 ? -17.897 11.542 22.635 1.00 93.19 403 PRO A N 1
ATOM 3027 C CA . PRO A 1 403 ? -19.136 10.901 23.056 1.00 93.19 403 PRO A CA 1
ATOM 3028 C C . PRO A 1 403 ? -20.357 11.556 22.390 1.00 93.19 403 PRO A C 1
ATOM 3030 O O . PRO A 1 403 ? -20.301 12.672 21.860 1.00 93.19 403 PRO A O 1
ATOM 3033 N N . THR A 1 404 ? -21.522 10.925 22.531 1.00 93.19 404 THR A N 1
ATOM 3034 C CA . THR A 1 404 ? -22.810 11.401 21.982 1.00 93.19 404 THR A CA 1
ATOM 3035 C C . THR A 1 404 ? -23.155 12.818 22.448 1.00 93.19 404 THR A C 1
ATOM 3037 O O . THR A 1 404 ? -23.759 13.610 21.724 1.00 93.19 404 THR A O 1
ATOM 3040 N N . ALA A 1 405 ? -22.769 13.172 23.678 1.00 90.44 405 ALA A N 1
ATOM 3041 C CA . ALA A 1 405 ? -23.002 14.504 24.239 1.00 90.44 405 ALA A CA 1
ATOM 3042 C C . ALA A 1 405 ? -22.228 15.625 23.513 1.00 90.44 405 ALA A C 1
ATOM 3044 O O . ALA A 1 405 ? -22.606 16.793 23.637 1.00 90.44 405 ALA A O 1
ATOM 3045 N N . GLU A 1 406 ? -21.176 15.269 22.775 1.00 88.44 406 GLU A N 1
ATOM 3046 C CA . GLU A 1 406 ? -20.265 16.165 22.053 1.00 88.44 406 GLU A CA 1
ATOM 3047 C C . GLU A 1 406 ? -20.388 16.014 20.525 1.00 88.44 406 GLU A C 1
ATOM 3049 O O . GLU A 1 406 ? -19.664 16.673 19.786 1.00 88.44 406 GLU A O 1
ATOM 3054 N N . GLY A 1 407 ? -21.358 15.222 20.049 1.00 83.56 407 GLY A N 1
ATOM 3055 C CA . GLY A 1 407 ? -21.663 15.053 18.624 1.00 83.56 407 GLY A CA 1
ATOM 3056 C C . GLY A 1 407 ? -21.059 13.813 17.962 1.00 83.56 407 GLY A C 1
ATOM 3057 O O . GLY A 1 407 ? -21.299 13.631 16.774 1.00 83.56 407 GLY A O 1
ATOM 3058 N N . GLY A 1 408 ? -20.336 12.972 18.709 1.00 89.94 408 GLY A N 1
ATOM 3059 C CA . GLY A 1 408 ? -19.889 11.653 18.250 1.00 89.94 408 GLY A CA 1
ATOM 3060 C C . GLY A 1 408 ? -20.797 10.531 18.763 1.00 89.94 408 GLY A C 1
ATOM 3061 O O . GLY A 1 408 ? -22.026 10.662 18.730 1.00 89.94 408 GLY A O 1
ATOM 3062 N N . LEU A 1 409 ? -20.211 9.444 19.272 1.00 94.94 409 LEU A N 1
ATOM 3063 C CA . LEU A 1 409 ? -20.937 8.260 19.731 1.00 94.94 409 LEU A CA 1
ATOM 3064 C C . LEU A 1 409 ? -20.314 7.655 21.000 1.00 94.94 409 LEU A C 1
ATOM 3066 O O . LEU A 1 409 ? -19.099 7.534 21.115 1.00 94.94 409 LEU A O 1
ATOM 3070 N N . ASP A 1 410 ? -21.159 7.280 21.967 1.00 96.81 410 ASP A N 1
ATOM 3071 C CA . ASP A 1 410 ? -20.711 6.606 23.198 1.00 96.81 410 ASP A CA 1
ATOM 3072 C C . ASP A 1 410 ? -20.263 5.166 22.892 1.00 96.81 410 ASP A C 1
ATOM 3074 O O . ASP A 1 410 ? -20.747 4.558 21.937 1.00 96.81 410 ASP A O 1
ATOM 3078 N N . SER A 1 411 ? -19.375 4.597 23.711 1.00 97.56 411 SER A N 1
ATOM 3079 C CA . SER A 1 411 ? -18.921 3.221 23.504 1.00 97.56 411 SER A CA 1
ATOM 3080 C C . SER A 1 411 ? -20.056 2.197 23.593 1.00 97.56 411 SER A C 1
ATOM 3082 O O . SER A 1 411 ? -20.886 2.247 24.508 1.00 97.56 411 SER A O 1
ATOM 3084 N N . GLU A 1 412 ? -20.016 1.200 22.715 1.00 95.56 412 GLU A N 1
ATOM 3085 C CA . GLU A 1 412 ? -20.796 -0.026 22.814 1.00 95.56 412 GLU A CA 1
ATOM 3086 C C . GLU A 1 412 ? -20.007 -1.235 22.311 1.00 95.56 412 GLU A C 1
ATOM 3088 O O . GLU A 1 412 ? -19.250 -1.151 21.351 1.00 95.56 412 GLU A O 1
ATOM 3093 N N . THR A 1 413 ? -20.194 -2.375 22.969 1.00 94.88 413 THR A N 1
ATOM 3094 C CA . THR A 1 413 ? -19.489 -3.626 22.652 1.00 94.88 413 THR A CA 1
ATOM 3095 C C . THR A 1 413 ? -20.459 -4.795 22.439 1.00 94.88 413 THR A C 1
ATOM 3097 O O . THR A 1 413 ? -20.116 -5.960 22.646 1.00 94.88 413 THR A O 1
ATOM 3100 N N . ASP A 1 414 ? -21.711 -4.499 22.069 1.00 91.06 414 ASP A N 1
ATOM 3101 C CA . ASP A 1 414 ? -22.718 -5.517 21.757 1.00 91.06 414 ASP A CA 1
ATOM 3102 C C . ASP A 1 414 ? -22.504 -6.064 20.341 1.00 91.06 414 ASP A C 1
ATOM 3104 O O . ASP A 1 414 ? -22.902 -5.463 19.361 1.00 91.06 414 ASP A O 1
ATOM 3108 N N . LEU A 1 415 ? -21.942 -7.265 20.241 1.00 87.50 415 LEU A N 1
ATOM 3109 C CA . LEU A 1 415 ? -21.608 -7.917 18.970 1.00 87.50 415 LEU A CA 1
ATOM 3110 C C . LEU A 1 415 ? -22.820 -8.403 18.141 1.00 87.50 415 LEU A C 1
ATOM 3112 O O . LEU A 1 415 ? -22.651 -9.187 17.205 1.00 87.50 415 LEU A O 1
ATOM 3116 N N . THR A 1 416 ? -24.061 -8.058 18.497 1.00 85.88 416 THR A N 1
ATOM 3117 C CA . THR A 1 416 ? -25.253 -8.644 17.851 1.00 85.88 416 THR A CA 1
ATOM 3118 C C . THR A 1 416 ? -25.509 -8.179 16.422 1.00 85.88 416 THR A C 1
ATOM 3120 O O . THR A 1 416 ? -26.177 -8.909 15.680 1.00 85.88 416 THR A O 1
ATOM 3123 N N . ASP A 1 417 ? -25.001 -7.018 16.026 1.00 86.56 417 ASP A N 1
ATOM 3124 C CA . ASP A 1 417 ? -25.098 -6.481 14.665 1.00 86.56 417 ASP A CA 1
ATOM 3125 C C . ASP A 1 417 ? -23.785 -6.576 13.871 1.00 86.56 417 ASP A C 1
ATOM 3127 O O . ASP A 1 417 ? -23.782 -6.256 12.685 1.00 86.56 417 ASP A O 1
ATOM 3131 N N . GLY A 1 418 ? -22.724 -7.122 14.475 1.00 89.81 418 GLY A N 1
ATOM 3132 C CA . GLY A 1 418 ? -21.413 -7.263 13.839 1.00 89.81 418 GLY A CA 1
ATOM 3133 C C . GLY A 1 418 ? -20.569 -5.990 13.883 1.00 89.81 418 GLY A C 1
ATOM 3134 O O . GLY A 1 418 ? -19.581 -5.908 13.159 1.00 89.81 418 GLY A O 1
ATOM 3135 N N . TRP A 1 419 ? -20.933 -5.022 14.723 1.00 96.12 419 TRP A N 1
ATOM 3136 C CA . TRP A 1 419 ? -20.217 -3.768 14.901 1.00 96.12 419 TRP A CA 1
ATOM 3137 C C . TRP A 1 419 ? -20.019 -3.462 16.392 1.00 96.12 419 TRP A C 1
ATOM 3139 O O . TRP A 1 419 ? -20.837 -3.827 17.233 1.00 96.12 419 TRP A O 1
ATOM 3149 N N . ILE A 1 420 ? -18.900 -2.828 16.736 1.00 97.62 420 ILE A N 1
ATOM 3150 C CA . ILE A 1 420 ? -18.673 -2.223 18.051 1.00 97.62 420 ILE A CA 1
ATOM 3151 C C . ILE A 1 420 ? -18.091 -0.821 17.879 1.00 97.62 420 ILE A C 1
ATOM 3153 O O . ILE A 1 420 ? -17.321 -0.559 16.954 1.00 97.62 420 ILE A O 1
ATOM 3157 N N . ASN A 1 421 ? -18.405 0.064 18.821 1.00 97.69 421 ASN A N 1
ATOM 3158 C CA . ASN A 1 421 ? -17.877 1.421 18.868 1.00 97.69 421 ASN A CA 1
ATOM 3159 C C . ASN A 1 421 ? -17.103 1.641 20.171 1.00 97.69 421 ASN A C 1
ATOM 3161 O O . ASN A 1 421 ? -17.611 1.379 21.262 1.00 97.69 421 ASN A O 1
ATOM 3165 N N . 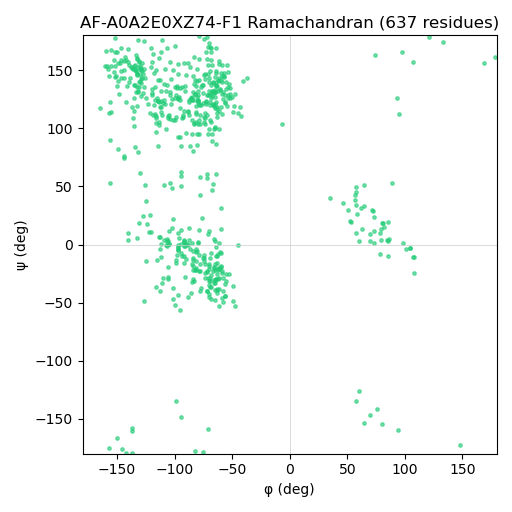ILE A 1 422 ? -15.888 2.168 20.078 1.00 98.38 422 ILE A N 1
ATOM 3166 C CA . ILE A 1 422 ? -15.039 2.496 21.222 1.00 98.38 422 ILE A CA 1
ATOM 3167 C C . ILE A 1 422 ? -14.832 4.007 21.231 1.00 98.38 422 ILE A C 1
ATOM 3169 O O . ILE A 1 422 ? -14.127 4.560 20.389 1.00 98.38 422 ILE A O 1
ATOM 3173 N N . CYS A 1 423 ? -15.418 4.687 22.215 1.00 97.94 423 CYS A N 1
ATOM 3174 C CA . CYS A 1 423 ? -15.105 6.089 22.452 1.00 97.94 423 CYS A CA 1
ATOM 3175 C C . CYS A 1 423 ? -13.786 6.182 23.226 1.00 97.94 423 CYS A C 1
ATOM 3177 O O . CYS A 1 423 ? -13.665 5.637 24.325 1.00 97.94 423 CYS A O 1
ATOM 3179 N N . THR A 1 424 ? -12.800 6.903 22.698 1.00 97.81 424 THR A N 1
ATOM 3180 C CA . THR A 1 424 ? -11.461 7.017 23.312 1.00 97.81 424 THR A CA 1
ATOM 3181 C C . THR A 1 424 ? -11.480 7.676 24.693 1.00 97.81 424 THR A C 1
ATOM 3183 O O . THR A 1 424 ? -10.586 7.458 25.511 1.00 97.81 424 THR A O 1
ATOM 3186 N N . ARG A 1 425 ? -12.524 8.459 24.990 1.00 96.38 425 ARG A N 1
ATOM 3187 C CA . ARG A 1 425 ? -12.756 9.098 26.295 1.00 96.38 425 ARG A CA 1
ATOM 3188 C C . ARG A 1 425 ? -13.388 8.153 27.323 1.00 96.38 425 ARG A C 1
ATOM 3190 O O . ARG A 1 425 ? -13.506 8.510 28.501 1.00 96.38 425 ARG A O 1
ATOM 3197 N N . ASP A 1 426 ? -13.780 6.946 26.922 1.00 97.56 426 ASP A N 1
ATOM 3198 C CA . ASP A 1 426 ? -14.284 5.920 27.827 1.00 97.56 426 ASP A CA 1
ATOM 3199 C C . ASP A 1 426 ? -13.141 5.180 28.529 1.00 97.56 426 ASP A C 1
ATOM 3201 O O . ASP A 1 426 ? -12.608 4.175 28.066 1.00 97.56 426 ASP A O 1
ATOM 3205 N N . THR A 1 427 ? -12.826 5.652 29.731 1.00 96.38 427 THR A N 1
ATOM 3206 C CA . THR A 1 427 ? -11.809 5.058 30.615 1.00 96.38 427 THR A CA 1
ATOM 3207 C C . THR A 1 427 ? -12.070 3.608 31.049 1.00 96.38 427 THR A C 1
ATOM 3209 O O . THR A 1 427 ? -11.233 3.035 31.745 1.00 96.38 427 THR A O 1
ATOM 3212 N N . SER A 1 428 ? -13.229 3.016 30.727 1.00 96.94 428 SER A N 1
ATOM 3213 C CA . SER A 1 428 ? -13.452 1.579 30.931 1.00 96.94 428 SER A CA 1
ATOM 3214 C C . SER A 1 428 ? -12.894 0.722 29.794 1.00 96.94 428 SER A C 1
ATOM 3216 O O . SER A 1 428 ? -12.430 -0.381 30.067 1.00 96.94 428 SER A O 1
ATOM 3218 N N . LEU A 1 429 ? -12.868 1.235 28.560 1.00 98.00 429 LEU A N 1
ATOM 3219 C CA . LEU A 1 429 ? -12.383 0.523 27.369 1.00 98.00 429 LEU A CA 1
ATOM 3220 C C . LEU A 1 429 ? -11.014 1.012 26.882 1.00 98.00 429 LEU A C 1
ATOM 3222 O O . LEU A 1 429 ? -10.324 0.285 26.173 1.00 98.00 429 LEU A O 1
ATOM 3226 N N . VAL A 1 430 ? -10.592 2.212 27.288 1.00 98.31 430 VAL A N 1
ATOM 3227 C CA . VAL A 1 430 ? -9.277 2.779 26.965 1.00 98.31 430 VAL A CA 1
ATOM 3228 C C . VAL A 1 430 ? -8.471 2.988 28.241 1.00 98.31 430 VAL A C 1
ATOM 3230 O O . VAL A 1 430 ? -8.917 3.647 29.183 1.00 98.31 430 VAL A O 1
ATOM 3233 N N . ALA A 1 431 ? -7.275 2.405 28.276 1.00 96.94 431 ALA A N 1
ATOM 3234 C CA . ALA A 1 431 ? -6.359 2.500 29.406 1.00 96.94 431 ALA A CA 1
ATOM 3235 C C . ALA A 1 431 ? -5.488 3.759 29.340 1.00 96.94 431 ALA A C 1
ATOM 3237 O O . ALA A 1 431 ? -5.266 4.410 30.364 1.00 96.94 431 ALA A O 1
ATOM 3238 N N . GLU A 1 432 ? -4.994 4.104 28.151 1.00 96.19 432 GLU A N 1
ATOM 3239 C CA . GLU A 1 432 ? -4.066 5.217 27.954 1.00 96.19 432 GLU A CA 1
ATOM 3240 C C . GLU A 1 432 ? -4.230 5.827 26.561 1.00 96.19 432 GLU A C 1
ATOM 3242 O O . GLU A 1 432 ? -4.464 5.113 25.588 1.00 96.19 432 GLU A O 1
ATOM 3247 N N . THR A 1 433 ? -4.061 7.146 26.466 1.00 95.81 433 THR A N 1
ATOM 3248 C CA . THR A 1 433 ? -3.804 7.831 25.200 1.00 95.81 433 THR A CA 1
ATOM 3249 C C . THR A 1 433 ? -2.601 8.752 25.351 1.00 95.81 433 THR A C 1
ATOM 3251 O O . THR A 1 433 ? -2.371 9.335 26.415 1.00 95.81 433 THR A O 1
ATOM 3254 N N . THR A 1 434 ? -1.824 8.884 24.284 1.00 93.00 434 THR A N 1
ATOM 3255 C CA . THR A 1 434 ? -0.726 9.849 24.195 1.00 93.00 434 THR A CA 1
ATOM 3256 C C . THR A 1 434 ? -0.777 10.553 22.852 1.00 93.00 434 THR A C 1
ATOM 3258 O O . THR A 1 434 ? -1.213 9.970 21.865 1.00 93.00 434 THR A O 1
ATOM 3261 N N . SER A 1 435 ? -0.305 11.792 22.822 1.00 90.44 435 SER A N 1
ATOM 3262 C CA . SER A 1 435 ? -0.150 12.576 21.605 1.00 90.44 435 SER A CA 1
ATOM 3263 C C . SER A 1 435 ? 0.991 13.565 21.794 1.00 90.44 435 SER A C 1
ATOM 3265 O O . SER A 1 435 ? 1.214 14.081 22.899 1.00 90.44 435 SER A O 1
ATOM 3267 N N . ASN A 1 436 ? 1.741 13.807 20.726 1.00 87.19 436 ASN A N 1
ATOM 3268 C CA . ASN A 1 436 ? 2.723 14.879 20.655 1.00 87.19 436 ASN A CA 1
ATOM 3269 C C . ASN A 1 436 ? 2.171 16.141 19.957 1.00 87.19 436 ASN A C 1
ATOM 3271 O O . ASN A 1 436 ? 2.862 17.166 19.972 1.00 87.19 436 ASN A O 1
ATOM 3275 N N . ASP A 1 437 ? 0.940 16.094 19.432 1.00 84.00 437 ASP A N 1
ATOM 3276 C CA . ASP A 1 437 ? 0.225 17.263 18.926 1.00 84.00 437 ASP A CA 1
ATOM 3277 C C . ASP A 1 437 ? -0.145 18.171 20.117 1.00 84.00 437 ASP A C 1
ATOM 3279 O O . ASP A 1 437 ? -0.849 17.736 21.035 1.00 84.00 437 ASP A O 1
ATOM 3283 N N . PRO A 1 438 ? 0.334 19.431 20.150 1.00 83.31 438 PRO A N 1
ATOM 3284 C CA . PRO A 1 438 ? 0.052 20.361 21.241 1.00 83.31 438 PRO A CA 1
ATOM 3285 C C . PRO A 1 438 ? -1.436 20.679 21.446 1.00 83.31 438 PRO A C 1
ATOM 3287 O O . PRO A 1 438 ? -1.778 21.148 22.537 1.00 83.31 438 PRO A O 1
ATOM 3290 N N . ASP A 1 439 ? -2.283 20.457 20.440 1.00 82.81 439 ASP A N 1
ATOM 3291 C CA . ASP A 1 439 ? -3.721 20.722 20.493 1.00 82.81 439 ASP A CA 1
ATOM 3292 C C . ASP A 1 439 ? -4.549 19.488 20.916 1.00 82.81 439 ASP A C 1
ATOM 3294 O O . ASP A 1 439 ? -5.708 19.657 21.289 1.00 82.81 439 ASP A O 1
ATOM 3298 N N . HIS A 1 440 ? -3.942 18.292 20.982 1.00 84.62 440 HIS A N 1
ATOM 3299 C CA . HIS A 1 440 ? -4.604 17.014 21.305 1.00 84.62 440 HIS A CA 1
ATOM 3300 C C . HIS A 1 440 ? -3.918 16.283 22.472 1.00 84.62 440 HIS A C 1
ATOM 3302 O O . HIS A 1 440 ? -3.530 15.126 22.353 1.00 84.62 440 HIS A O 1
ATOM 3308 N N . VAL A 1 441 ? -3.696 16.963 23.603 1.00 84.81 441 VAL A N 1
ATOM 3309 C CA . VAL A 1 441 ? -2.887 16.438 24.728 1.00 84.81 441 VAL A CA 1
ATOM 3310 C C . VAL A 1 441 ? -3.689 15.824 25.880 1.00 84.81 441 VAL A C 1
ATOM 3312 O O . VAL A 1 441 ? -3.078 15.277 26.808 1.00 84.81 441 VAL A O 1
ATOM 3315 N N . ASP A 1 442 ? -5.018 15.953 25.889 1.00 91.69 442 ASP A N 1
ATOM 3316 C CA . ASP A 1 442 ? -5.845 15.401 26.961 1.00 91.69 442 ASP A CA 1
ATOM 3317 C C . ASP A 1 442 ? -6.147 13.908 26.720 1.00 91.69 442 ASP A C 1
ATOM 3319 O O . ASP A 1 442 ? -5.986 13.355 25.632 1.00 91.69 442 ASP A O 1
ATOM 3323 N N . PHE A 1 443 ? -6.550 13.206 27.783 1.00 94.12 443 PHE A N 1
ATOM 3324 C CA . PHE A 1 443 ? -6.918 11.794 27.671 1.00 94.12 443 PHE A CA 1
ATOM 3325 C C . PHE A 1 443 ? -8.119 11.623 26.731 1.00 94.12 443 PHE A C 1
ATOM 3327 O O . PHE A 1 443 ? -9.150 12.272 26.920 1.00 94.12 443 PHE A O 1
ATOM 3334 N N . GLY A 1 444 ? -8.004 10.680 25.801 1.00 93.00 444 GLY A N 1
ATOM 3335 C CA . GLY A 1 444 ? -8.991 10.411 24.765 1.00 93.00 444 GLY A CA 1
ATOM 3336 C C . GLY A 1 444 ? -8.839 11.280 23.518 1.00 93.00 444 GLY A C 1
ATOM 3337 O O . GLY A 1 444 ? -9.476 10.969 22.519 1.00 93.00 444 GLY A O 1
ATOM 3338 N N . ASP A 1 445 ? -8.001 12.316 23.522 1.00 92.81 445 ASP A N 1
ATOM 3339 C CA . ASP A 1 445 ? -7.798 13.110 22.313 1.00 92.81 445 ASP A CA 1
ATOM 3340 C C . ASP A 1 445 ? -7.040 12.277 21.266 1.00 92.81 445 ASP A C 1
ATOM 3342 O O . ASP A 1 445 ? -6.000 11.668 21.545 1.00 92.81 445 ASP A O 1
ATOM 3346 N N . ILE A 1 446 ? -7.596 12.245 20.061 1.00 92.44 446 ILE A N 1
ATOM 3347 C CA . ILE A 1 446 ? -6.997 11.697 18.846 1.00 92.44 446 ILE A CA 1
ATOM 3348 C C . ILE A 1 446 ? -7.203 12.719 17.739 1.00 92.44 446 ILE A C 1
ATOM 3350 O O . ILE A 1 446 ? -8.093 13.560 17.852 1.00 92.44 446 ILE A O 1
ATOM 3354 N N . LYS A 1 447 ? -6.402 12.624 16.684 1.00 90.19 447 LYS A N 1
ATOM 3355 C CA . LYS A 1 447 ? -6.599 13.429 15.490 1.00 90.19 447 LYS A CA 1
ATOM 3356 C C . LYS A 1 447 ? -6.525 12.536 14.257 1.00 90.19 447 LYS A C 1
ATOM 3358 O O . LYS A 1 447 ? -5.664 11.654 14.165 1.00 90.19 447 LYS A O 1
ATOM 3363 N N . VAL A 1 448 ? -7.508 12.712 13.385 1.00 91.19 448 VAL A N 1
ATOM 3364 C CA . VAL A 1 448 ? -7.639 12.046 12.089 1.00 91.19 448 VAL A CA 1
ATOM 3365 C C . VAL A 1 448 ? -7.876 13.150 11.065 1.00 91.19 448 VAL A C 1
ATOM 3367 O O . VAL A 1 448 ? -8.701 14.032 11.299 1.00 91.19 448 VAL A O 1
ATOM 3370 N N . ASN A 1 449 ? -7.088 13.179 9.994 1.00 87.12 449 ASN A N 1
ATOM 3371 C CA . ASN A 1 449 ? -7.017 14.339 9.108 1.00 87.12 449 ASN A CA 1
ATOM 3372 C C . ASN A 1 449 ? -6.529 13.963 7.697 1.00 87.12 449 ASN A C 1
ATOM 3374 O O . ASN A 1 449 ? -6.352 12.783 7.406 1.00 87.12 449 ASN A O 1
ATOM 3378 N N . GLU A 1 450 ? -6.337 14.994 6.877 1.00 83.44 450 GLU A N 1
ATOM 3379 C CA . GLU A 1 450 ? -5.778 15.000 5.517 1.00 83.44 450 GLU A CA 1
ATOM 3380 C C . GLU A 1 450 ? -4.235 15.068 5.442 1.00 83.44 450 GLU A C 1
ATOM 3382 O O . GLU A 1 450 ? -3.655 15.202 4.367 1.00 83.44 450 GLU A O 1
ATOM 3387 N N . ASP A 1 451 ? -3.538 15.097 6.582 1.00 80.62 451 ASP A N 1
ATOM 3388 C CA . ASP A 1 451 ? -2.099 15.384 6.654 1.00 80.62 451 ASP A CA 1
ATOM 3389 C C . ASP A 1 451 ? -1.264 14.088 6.645 1.00 80.62 451 ASP A C 1
ATOM 3391 O O . ASP A 1 451 ? -0.492 13.833 7.583 1.00 80.62 451 ASP A O 1
ATOM 3395 N N . ASP A 1 452 ? -1.390 13.270 5.597 1.00 79.56 452 ASP A N 1
ATOM 3396 C CA . ASP A 1 452 ? -0.675 11.991 5.475 1.00 79.56 452 ASP A CA 1
ATOM 3397 C C . ASP A 1 452 ? -0.973 11.046 6.653 1.00 79.56 452 ASP A C 1
ATOM 3399 O O . ASP A 1 452 ? -0.072 10.460 7.271 1.00 79.56 452 ASP A O 1
ATOM 3403 N N . TRP A 1 453 ? -2.248 10.927 7.026 1.00 88.19 453 TRP A N 1
ATOM 3404 C CA . TRP A 1 453 ? -2.623 10.155 8.203 1.00 88.19 453 TRP A CA 1
ATOM 3405 C C . TRP A 1 453 ? -2.349 8.657 8.024 1.00 88.19 453 TRP A C 1
ATOM 3407 O O . TRP A 1 453 ? -2.611 8.067 6.973 1.00 88.19 453 TRP A O 1
ATOM 3417 N N . THR A 1 454 ? -1.843 8.004 9.077 1.00 88.69 454 THR A N 1
ATOM 3418 C CA . THR A 1 454 ? -1.714 6.537 9.109 1.00 88.69 454 THR A CA 1
ATOM 3419 C C . THR A 1 454 ? -2.076 5.938 10.461 1.00 88.69 454 THR A C 1
ATOM 3421 O O . THR A 1 454 ? -1.910 6.575 11.501 1.00 88.69 454 THR A O 1
ATOM 3424 N N . LEU A 1 455 ? -2.491 4.669 10.444 1.00 92.19 455 LEU A N 1
ATOM 3425 C CA . LEU A 1 455 ? -2.753 3.822 11.604 1.00 92.19 455 LEU A CA 1
ATOM 3426 C C . LEU A 1 455 ? -1.920 2.547 11.538 1.00 92.19 455 LEU A C 1
ATOM 3428 O O . LEU A 1 455 ? -2.089 1.759 10.619 1.00 92.19 455 LEU A O 1
ATOM 3432 N N . GLY A 1 456 ? -1.077 2.303 12.536 1.00 90.44 456 GLY A N 1
ATOM 3433 C CA . GLY A 1 456 ? -0.455 1.005 12.801 1.00 90.44 456 GLY A CA 1
ATOM 3434 C C . GLY A 1 456 ? -1.047 0.361 14.052 1.00 90.44 456 GLY A C 1
ATOM 3435 O O . GLY A 1 456 ? -1.475 1.057 14.976 1.00 90.44 456 GLY A O 1
ATOM 3436 N N . ILE A 1 457 ? -1.068 -0.970 14.108 1.00 92.25 457 ILE A N 1
ATOM 3437 C CA . ILE A 1 457 ? -1.661 -1.708 15.228 1.00 92.25 457 ILE A CA 1
ATOM 3438 C C . ILE A 1 457 ? -0.718 -2.814 15.681 1.00 92.25 457 ILE A C 1
ATOM 3440 O O . ILE A 1 457 ? -0.261 -3.632 14.883 1.00 92.25 457 ILE A O 1
ATOM 3444 N N . SER A 1 458 ? -0.496 -2.885 16.988 1.00 90.62 458 SER A N 1
ATOM 3445 C CA . SER A 1 458 ? 0.298 -3.923 17.636 1.00 90.62 458 SER A CA 1
ATOM 3446 C C . SER A 1 458 ? -0.468 -4.567 18.784 1.00 90.62 458 SER A C 1
ATOM 3448 O O . SER A 1 458 ? -1.370 -3.981 19.386 1.00 90.62 458 SER A O 1
ATOM 3450 N N . ASN A 1 459 ? -0.081 -5.792 19.113 1.00 88.12 459 ASN A N 1
ATOM 3451 C CA . ASN A 1 459 ? -0.544 -6.484 20.302 1.00 88.12 459 ASN A CA 1
ATOM 3452 C C . ASN A 1 459 ? 0.030 -5.826 21.573 1.00 88.12 459 ASN A C 1
ATOM 3454 O O . ASN A 1 459 ? 0.943 -4.999 21.501 1.00 88.12 459 ASN A O 1
ATOM 3458 N N . TRP A 1 460 ? -0.464 -6.224 22.746 1.00 84.44 460 TRP A N 1
ATOM 3459 C CA . TRP A 1 460 ? -0.039 -5.679 24.044 1.00 84.44 460 TRP A CA 1
ATOM 3460 C C . TRP A 1 460 ? 1.463 -5.843 24.334 1.00 84.44 460 TRP A C 1
ATOM 3462 O O . TRP A 1 460 ? 2.038 -5.076 25.106 1.00 84.44 460 TRP A O 1
ATOM 3472 N N . ASP A 1 461 ? 2.113 -6.828 23.709 1.00 79.00 461 ASP A N 1
ATOM 3473 C CA . ASP A 1 461 ? 3.554 -7.082 23.816 1.00 79.00 461 ASP A CA 1
ATOM 3474 C C . ASP A 1 461 ? 4.395 -6.316 22.774 1.00 79.00 461 ASP A C 1
ATOM 3476 O O . ASP A 1 461 ? 5.624 -6.427 22.760 1.00 79.00 461 ASP A O 1
ATOM 3480 N N . GLY A 1 462 ? 3.746 -5.518 21.919 1.00 81.06 462 GLY A N 1
ATOM 3481 C CA . GLY A 1 462 ? 4.365 -4.756 20.837 1.00 81.06 462 GLY A CA 1
ATOM 3482 C C . GLY A 1 462 ? 4.553 -5.536 19.535 1.00 81.06 462 GLY A C 1
ATOM 3483 O O . GLY A 1 462 ? 5.113 -4.979 18.591 1.00 81.06 462 GLY A O 1
ATOM 3484 N N . THR A 1 463 ? 4.102 -6.792 19.451 1.00 82.31 463 THR A N 1
ATOM 3485 C CA . THR A 1 463 ? 4.103 -7.549 18.191 1.00 82.31 463 THR A CA 1
ATOM 3486 C C . THR A 1 463 ? 3.169 -6.871 17.182 1.00 82.31 463 THR A C 1
ATOM 3488 O O . THR A 1 463 ? 1.987 -6.730 17.497 1.00 82.31 463 THR A O 1
ATOM 3491 N N . PRO A 1 464 ? 3.638 -6.477 15.983 1.00 84.12 464 PRO A N 1
ATOM 3492 C CA . PRO A 1 464 ? 2.776 -5.876 14.969 1.00 84.12 464 PRO A CA 1
ATOM 3493 C C . PRO A 1 464 ? 1.653 -6.829 14.548 1.00 84.12 464 PRO A C 1
ATOM 3495 O O . PRO A 1 464 ? 1.892 -8.011 14.299 1.00 84.12 464 PRO A O 1
ATOM 3498 N N . LEU A 1 465 ? 0.434 -6.303 14.484 1.00 84.31 465 LEU A N 1
ATOM 3499 C CA . LEU A 1 465 ? -0.772 -6.980 13.998 1.00 84.31 465 LEU A CA 1
ATOM 3500 C C . LEU A 1 465 ? -1.241 -6.404 12.655 1.00 84.31 465 LEU A C 1
ATOM 3502 O O . LEU A 1 465 ? -1.835 -7.128 11.859 1.00 84.31 465 LEU A O 1
ATOM 3506 N N . MET A 1 466 ? -0.954 -5.122 12.425 1.00 86.38 466 MET A N 1
ATOM 3507 C CA . MET A 1 466 ? -1.179 -4.389 11.186 1.00 86.38 466 MET A CA 1
ATOM 3508 C C . MET A 1 466 ? -0.086 -3.325 11.061 1.00 86.38 466 MET A C 1
ATOM 3510 O O . MET A 1 466 ? 0.155 -2.566 12.006 1.00 86.38 466 MET A O 1
ATOM 3514 N N . ASN A 1 467 ? 0.580 -3.256 9.912 1.00 79.75 467 ASN A N 1
ATOM 3515 C CA . ASN A 1 467 ? 1.478 -2.138 9.626 1.00 79.75 467 ASN A CA 1
ATOM 3516 C C . ASN A 1 467 ? 0.691 -0.836 9.449 1.00 79.75 467 ASN A C 1
ATOM 3518 O O . ASN A 1 467 ? -0.526 -0.889 9.277 1.00 79.75 467 ASN A O 1
ATOM 3522 N N . PRO A 1 468 ? 1.370 0.325 9.480 1.00 83.81 468 PRO A N 1
ATOM 3523 C CA . PRO A 1 468 ? 0.737 1.584 9.138 1.00 83.81 468 PRO A CA 1
ATOM 3524 C C . PRO A 1 468 ? -0.058 1.486 7.824 1.00 83.81 468 PRO A C 1
ATOM 3526 O O . PRO A 1 468 ? 0.441 0.979 6.820 1.00 83.81 468 PRO A O 1
ATOM 3529 N N . ALA A 1 469 ? -1.307 1.931 7.864 1.00 84.12 469 ALA A N 1
ATOM 3530 C CA . ALA A 1 469 ? -2.237 1.996 6.744 1.00 84.12 469 ALA A CA 1
ATOM 3531 C C . ALA A 1 469 ? -2.930 3.360 6.749 1.00 84.12 469 ALA A C 1
ATOM 3533 O O . ALA A 1 469 ? -3.107 3.939 7.819 1.00 84.12 469 ALA A O 1
ATOM 3534 N N . GLY A 1 470 ? -3.325 3.860 5.584 1.00 83.69 470 GLY A N 1
ATOM 3535 C CA . GLY A 1 470 ? -3.849 5.217 5.407 1.00 83.69 470 GLY A CA 1
ATOM 3536 C C . GLY A 1 470 ? -3.002 6.018 4.426 1.00 83.69 470 GLY A C 1
ATOM 3537 O O . GLY A 1 470 ? -2.019 5.494 3.895 1.00 83.69 470 GLY A O 1
ATOM 3538 N N . GLU A 1 471 ? -3.394 7.264 4.168 1.00 80.50 471 GLU A N 1
ATOM 3539 C CA . GLU A 1 471 ? -2.852 8.026 3.044 1.00 80.50 471 GLU A CA 1
ATOM 3540 C C . GLU A 1 471 ? -1.348 8.316 3.143 1.00 80.50 471 GLU A C 1
ATOM 3542 O O . GLU A 1 471 ? -0.654 8.358 2.132 1.00 80.50 471 GLU A O 1
ATOM 3547 N N . GLY A 1 472 ? -0.816 8.431 4.364 1.00 77.62 472 GLY A N 1
ATOM 3548 C CA . GLY A 1 472 ? 0.611 8.673 4.580 1.00 77.62 472 GLY A CA 1
ATOM 3549 C C . GLY A 1 472 ? 1.493 7.434 4.464 1.00 77.62 472 GLY A C 1
ATOM 3550 O O . GLY A 1 472 ? 2.697 7.499 4.738 1.00 77.62 472 GLY A O 1
ATOM 3551 N N . PHE A 1 473 ? 0.925 6.270 4.136 1.00 76.12 473 PHE A N 1
ATOM 3552 C CA . PHE A 1 473 ? 1.718 5.066 3.923 1.00 76.12 473 PHE A CA 1
ATOM 3553 C C . PHE A 1 473 ? 2.366 5.088 2.537 1.00 76.12 473 PHE A C 1
ATOM 3555 O O . PHE A 1 473 ? 1.728 5.428 1.555 1.00 76.12 473 PHE A O 1
ATOM 3562 N N . VAL A 1 474 ? 3.613 4.620 2.423 1.00 63.81 474 VAL A N 1
ATOM 3563 C CA . VAL A 1 474 ? 4.374 4.645 1.154 1.00 63.81 474 VAL A CA 1
ATOM 3564 C C . VAL A 1 474 ? 3.694 3.902 -0.006 1.00 63.81 474 VAL A C 1
ATOM 3566 O O . VAL A 1 474 ? 3.890 4.254 -1.161 1.00 63.81 474 VAL A O 1
ATOM 3569 N N . ALA A 1 475 ? 2.900 2.872 0.297 1.00 60.81 475 ALA A N 1
ATOM 3570 C CA . ALA A 1 475 ? 2.116 2.129 -0.691 1.00 60.81 475 ALA A CA 1
ATOM 3571 C C . ALA A 1 475 ? 0.655 2.590 -0.789 1.00 60.81 475 ALA A C 1
ATOM 3573 O O . ALA A 1 475 ? -0.136 1.895 -1.421 1.00 60.81 475 ALA A O 1
ATOM 3574 N N . TYR A 1 476 ? 0.277 3.701 -0.154 1.00 66.94 476 TYR A N 1
ATOM 3575 C CA . TYR A 1 476 ? -0.945 4.405 -0.507 1.00 66.94 476 TYR A CA 1
ATOM 3576 C C . TYR A 1 476 ? -0.669 5.258 -1.733 1.00 66.94 476 TYR A C 1
ATOM 3578 O O . TYR A 1 476 ? 0.295 6.015 -1.773 1.00 66.94 476 TYR A O 1
ATOM 3586 N N . TRP A 1 477 ? -1.493 5.103 -2.766 1.00 55.59 477 TRP A N 1
ATOM 3587 C CA . TRP A 1 477 ? -1.266 5.819 -4.017 1.00 55.59 477 TRP A CA 1
ATOM 3588 C C . TRP A 1 477 ? -2.462 6.638 -4.466 1.00 55.59 477 TRP A C 1
ATOM 3590 O O . TRP A 1 477 ? -2.241 7.442 -5.359 1.00 55.59 477 TRP A O 1
ATOM 3600 N N . ARG A 1 478 ? -3.696 6.483 -3.928 1.00 61.75 478 ARG A N 1
ATOM 3601 C CA . ARG A 1 478 ? -4.969 7.013 -4.505 1.00 61.75 478 ARG A CA 1
ATOM 3602 C C . ARG A 1 478 ? -5.126 8.531 -4.659 1.00 61.75 478 ARG A C 1
ATOM 3604 O O . ARG A 1 478 ? -6.024 8.957 -5.378 1.00 61.75 478 ARG A O 1
ATOM 3611 N N . GLY A 1 479 ? -4.102 9.297 -4.300 1.00 59.75 479 GLY A N 1
ATOM 3612 C CA . GLY A 1 479 ? -4.105 10.759 -4.300 1.00 59.75 479 GLY A CA 1
ATOM 3613 C C . GLY A 1 479 ? -4.394 11.249 -2.888 1.00 59.75 479 GLY A C 1
ATOM 3614 O O . GLY A 1 479 ? -4.792 10.451 -2.047 1.00 59.75 479 GLY A O 1
ATOM 3615 N N . GLY A 1 480 ? -4.156 12.523 -2.597 1.00 68.19 480 GLY A N 1
ATOM 3616 C CA . GLY A 1 480 ? -4.373 13.029 -1.240 1.00 68.19 480 GLY A CA 1
ATOM 3617 C C . GLY A 1 480 ? -5.846 12.976 -0.829 1.00 68.19 480 GLY A C 1
ATOM 3618 O O . GLY A 1 480 ? -6.742 13.141 -1.665 1.00 68.19 480 GLY A O 1
ATOM 3619 N N . VAL A 1 481 ? -6.102 12.686 0.444 1.00 81.69 481 VAL A N 1
ATOM 3620 C CA . VAL A 1 481 ? -7.444 12.717 1.021 1.00 81.69 481 VAL A CA 1
ATOM 3621 C C . VAL A 1 481 ? -7.680 14.135 1.500 1.00 81.69 481 VAL A C 1
ATOM 3623 O O . VAL A 1 481 ? -7.075 14.568 2.461 1.00 81.69 481 VAL A O 1
ATOM 3626 N N . SER A 1 482 ? -8.587 14.875 0.868 1.00 84.88 482 SER A N 1
ATOM 3627 C CA . SER A 1 482 ? -8.824 16.262 1.281 1.00 84.88 482 SER A CA 1
ATOM 3628 C C . SER A 1 482 ? -9.572 16.382 2.619 1.00 84.88 482 SER A C 1
ATOM 3630 O O . SER A 1 482 ? -10.265 15.456 3.053 1.00 84.88 482 SER A O 1
ATOM 3632 N N . SER A 1 483 ? -9.569 17.588 3.202 1.00 88.94 483 SER A N 1
ATOM 3633 C CA . SER A 1 483 ? -10.367 17.934 4.392 1.00 88.94 483 SER A CA 1
ATOM 3634 C C . SER A 1 483 ? -11.890 17.898 4.169 1.00 88.94 483 SER A C 1
ATOM 3636 O O . SER A 1 483 ? -12.673 18.242 5.053 1.00 88.94 483 SER A O 1
ATOM 3638 N N . GLU A 1 484 ? -12.352 17.514 2.983 1.00 92.00 484 GLU A N 1
ATOM 3639 C CA . GLU A 1 484 ? -13.761 17.316 2.643 1.00 92.00 484 GLU A CA 1
ATOM 3640 C C . GLU A 1 484 ? -14.078 15.839 2.360 1.00 92.00 484 GLU A C 1
ATOM 3642 O O . GLU A 1 484 ? -15.202 15.516 1.967 1.00 92.00 484 GLU A O 1
ATOM 3647 N N . ASN A 1 485 ? -13.121 14.934 2.579 1.00 90.44 485 ASN A N 1
ATOM 3648 C CA . ASN A 1 485 ? -13.210 13.537 2.180 1.00 90.44 485 ASN A CA 1
ATOM 3649 C C . ASN A 1 485 ? -13.131 12.595 3.387 1.00 90.44 485 ASN A C 1
ATOM 3651 O O . ASN A 1 485 ? -12.726 12.937 4.497 1.00 90.44 485 ASN A O 1
ATOM 3655 N N . THR A 1 486 ? -13.542 11.363 3.141 1.00 91.69 486 THR A N 1
ATOM 3656 C CA . THR A 1 486 ? -13.146 10.200 3.939 1.00 91.69 486 THR A CA 1
ATOM 3657 C C . THR A 1 486 ? -12.117 9.409 3.153 1.00 91.69 486 THR A C 1
ATOM 3659 O O . THR A 1 486 ? -12.069 9.526 1.933 1.00 91.69 486 THR A O 1
ATOM 3662 N N . CYS A 1 487 ? -11.302 8.614 3.828 1.00 89.88 487 CYS A N 1
ATOM 3663 C CA . CYS A 1 487 ? -10.446 7.635 3.176 1.00 89.88 487 CYS A CA 1
ATOM 3664 C C . CYS A 1 487 ? -11.009 6.255 3.475 1.00 89.88 487 CYS A C 1
ATOM 3666 O O . CYS A 1 487 ? -11.148 5.900 4.644 1.00 89.88 487 CYS A O 1
ATOM 3668 N N . HIS A 1 488 ? -11.367 5.488 2.453 1.00 88.62 488 HIS A N 1
ATOM 3669 C CA . HIS A 1 488 ? -12.020 4.192 2.632 1.00 88.62 488 HIS A CA 1
ATOM 3670 C C . HIS A 1 488 ? -11.380 3.115 1.767 1.00 88.62 488 HIS A C 1
ATOM 3672 O O . HIS A 1 488 ? -10.880 3.372 0.678 1.00 88.62 488 HIS A O 1
ATOM 3678 N N . LEU A 1 489 ? -11.371 1.890 2.266 1.00 87.31 489 LEU A N 1
ATOM 3679 C CA . LEU A 1 489 ? -10.877 0.733 1.550 1.00 87.31 489 LEU A CA 1
ATOM 3680 C C . LEU A 1 489 ? -11.852 0.341 0.428 1.00 87.31 489 LEU A C 1
ATOM 3682 O O . LEU A 1 489 ? -12.944 -0.161 0.708 1.00 87.31 489 LEU A O 1
ATOM 3686 N N . GLU A 1 490 ? -11.455 0.516 -0.835 1.00 83.69 490 GLU A N 1
ATOM 3687 C CA . GLU A 1 490 ? -12.260 0.165 -2.014 1.00 83.69 490 GLU A CA 1
ATOM 3688 C C . GLU A 1 490 ? -11.952 -1.233 -2.555 1.00 83.69 490 GLU A C 1
ATOM 3690 O O . GLU A 1 490 ? -11.711 -1.441 -3.748 1.00 83.69 490 GLU A O 1
ATOM 3695 N N . MET A 1 491 ? -11.968 -2.220 -1.668 1.00 80.88 491 MET A N 1
ATOM 3696 C CA . MET A 1 491 ? -11.889 -3.619 -2.064 1.00 80.88 491 MET A CA 1
ATOM 3697 C C . MET A 1 491 ? -12.666 -4.508 -1.112 1.00 80.88 491 MET A C 1
ATOM 3699 O O . MET A 1 491 ? -12.863 -4.180 0.061 1.00 80.88 491 MET A O 1
ATOM 3703 N N . ASP A 1 492 ? -13.057 -5.667 -1.630 1.00 82.69 492 ASP A N 1
ATOM 3704 C CA . ASP A 1 492 ? -13.562 -6.756 -0.812 1.00 82.69 492 ASP A CA 1
ATOM 3705 C C . ASP A 1 492 ? -12.469 -7.259 0.133 1.00 82.69 492 ASP A C 1
ATOM 3707 O O . ASP A 1 492 ? -11.319 -7.479 -0.252 1.00 82.69 492 ASP A O 1
ATOM 3711 N N . ILE A 1 493 ? -12.855 -7.492 1.379 1.00 79.88 493 ILE A N 1
ATOM 3712 C CA . ILE A 1 493 ? -11.975 -8.042 2.396 1.00 79.88 493 ILE A CA 1
ATOM 3713 C C . ILE A 1 493 ? -12.022 -9.558 2.248 1.00 79.88 493 ILE A C 1
ATOM 3715 O O . ILE A 1 493 ? -12.917 -10.226 2.767 1.00 79.88 493 ILE A O 1
ATOM 3719 N N . MET A 1 494 ? -11.056 -10.095 1.511 1.00 69.69 494 MET A N 1
ATOM 3720 C CA . MET A 1 494 ? -10.829 -11.531 1.387 1.00 69.69 494 MET A CA 1
ATOM 3721 C C . MET A 1 494 ? -9.768 -11.910 2.413 1.00 69.69 494 MET A C 1
ATOM 3723 O O . MET A 1 494 ? -8.724 -11.269 2.452 1.00 69.69 494 MET A O 1
ATOM 3727 N N . GLY A 1 495 ? -10.050 -12.871 3.297 1.00 60.25 495 GLY A N 1
ATOM 3728 C CA . GLY A 1 495 ? -9.227 -13.164 4.483 1.00 60.25 495 GLY A CA 1
ATOM 3729 C C . GLY A 1 495 ? -7.823 -13.730 4.223 1.00 60.25 495 GLY A C 1
ATOM 3730 O O . GLY A 1 495 ? -7.460 -14.726 4.829 1.00 60.25 495 GLY A O 1
ATOM 3731 N N . THR A 1 496 ? -7.015 -13.086 3.390 1.00 55.44 496 THR A N 1
ATOM 3732 C CA . THR A 1 496 ? -5.604 -13.371 3.140 1.00 55.44 496 THR A CA 1
ATOM 3733 C C . THR A 1 496 ? -4.813 -12.055 3.115 1.00 55.44 496 THR A C 1
ATOM 3735 O O . THR A 1 496 ? -4.818 -11.304 2.149 1.00 55.44 496 THR A O 1
ATOM 3738 N N . HIS A 1 497 ? -4.135 -11.799 4.234 1.00 57.00 497 HIS A N 1
ATOM 3739 C CA . HIS A 1 497 ? -2.724 -11.397 4.314 1.00 57.00 497 HIS A CA 1
ATOM 3740 C C . HIS A 1 497 ? -2.158 -10.164 3.603 1.00 57.00 497 HIS A C 1
ATOM 3742 O O . HIS A 1 497 ? -1.014 -10.198 3.141 1.00 57.00 497 HIS A O 1
ATOM 3748 N N . TYR A 1 498 ? -2.874 -9.061 3.537 1.00 59.97 498 TYR A N 1
ATOM 3749 C CA . TYR A 1 498 ? -2.267 -7.863 2.984 1.00 59.97 498 TYR A CA 1
ATOM 3750 C C . TYR A 1 498 ? -2.878 -6.642 3.648 1.00 59.97 498 TYR A C 1
ATOM 3752 O O . TYR A 1 498 ? -4.063 -6.653 3.972 1.00 59.97 498 TYR A O 1
ATOM 3760 N N . SER A 1 499 ? -2.054 -5.631 3.933 1.00 59.62 499 SER A N 1
ATOM 3761 C CA . SER A 1 499 ? -2.563 -4.282 4.159 1.00 59.62 499 SER A CA 1
ATOM 3762 C C . SER A 1 499 ? -2.727 -3.681 2.775 1.00 59.62 499 SER A C 1
ATOM 3764 O O . SER A 1 499 ? -1.709 -3.340 2.163 1.00 59.62 499 SER A O 1
ATOM 3766 N N . PRO A 1 500 ? -3.957 -3.580 2.253 1.00 64.81 500 PRO A N 1
ATOM 3767 C CA . PRO A 1 500 ? -4.211 -3.030 0.937 1.00 64.81 500 PRO A CA 1
ATOM 3768 C C . PRO A 1 500 ? -4.152 -1.521 0.975 1.00 64.81 500 PRO A C 1
ATOM 3770 O O . PRO A 1 500 ? -5.096 -0.822 0.628 1.00 64.81 500 PRO A O 1
ATOM 3773 N N . ASN A 1 501 ? -3.000 -1.021 1.414 1.00 69.19 501 ASN A N 1
ATOM 3774 C CA . ASN A 1 501 ? -2.672 0.394 1.398 1.00 69.19 501 ASN A CA 1
ATOM 3775 C C . ASN A 1 501 ? -2.879 0.957 -0.013 1.00 69.19 501 ASN A C 1
ATOM 3777 O O . ASN A 1 501 ? -3.238 2.113 -0.178 1.00 69.19 501 ASN A O 1
ATOM 3781 N N . ASP A 1 502 ? -2.784 0.070 -0.997 1.00 63.81 502 ASP A N 1
ATOM 3782 C CA . ASP A 1 502 ? -2.974 0.291 -2.404 1.00 63.81 502 ASP A CA 1
ATOM 3783 C C . ASP A 1 502 ? -4.457 0.480 -2.823 1.00 63.81 502 ASP A C 1
ATOM 3785 O O . ASP A 1 502 ? -4.775 1.249 -3.734 1.00 63.81 502 ASP A O 1
ATOM 3789 N N . ALA A 1 503 ? -5.401 -0.120 -2.103 1.00 75.56 503 ALA A N 1
ATOM 3790 C CA . ALA A 1 503 ? -6.821 -0.074 -2.429 1.00 75.56 503 ALA A CA 1
ATOM 3791 C C . ALA A 1 503 ? -7.629 0.996 -1.674 1.00 75.56 503 ALA A C 1
ATOM 3793 O O . ALA A 1 503 ? -8.816 1.144 -1.967 1.00 75.56 503 ALA A O 1
ATOM 3794 N N . TYR A 1 504 ? -7.044 1.740 -0.728 1.00 81.50 504 TYR A N 1
ATOM 3795 C CA . TYR A 1 504 ? -7.749 2.870 -0.105 1.00 81.50 504 TYR A CA 1
ATOM 3796 C C . TYR A 1 504 ? -7.909 4.021 -1.082 1.00 81.50 504 TYR A C 1
ATOM 3798 O O . TYR A 1 504 ? -6.956 4.315 -1.792 1.00 81.50 504 TYR A O 1
ATOM 3806 N N . ASP A 1 505 ? -9.065 4.684 -1.071 1.00 80.56 505 ASP A N 1
ATOM 3807 C CA . ASP A 1 505 ? -9.385 5.851 -1.898 1.00 80.56 505 ASP A CA 1
ATOM 3808 C C . ASP A 1 505 ? -9.971 7.001 -1.088 1.00 80.56 505 ASP A C 1
ATOM 3810 O O . ASP A 1 505 ? -10.580 6.786 -0.034 1.00 80.56 505 ASP A O 1
ATOM 3814 N N . ASP A 1 506 ? -9.864 8.207 -1.635 1.00 82.25 506 ASP A N 1
ATOM 3815 C CA . ASP A 1 506 ? -10.565 9.369 -1.125 1.00 82.25 506 ASP A CA 1
ATOM 3816 C C . ASP A 1 506 ? -12.031 9.361 -1.599 1.00 82.25 506 ASP A C 1
ATOM 3818 O O . ASP A 1 506 ? -12.360 9.317 -2.783 1.00 82.25 506 ASP A O 1
ATOM 3822 N N . SER A 1 507 ? -12.967 9.423 -0.658 1.00 83.06 507 SER A N 1
ATOM 3823 C CA . SER A 1 507 ? -14.397 9.508 -0.934 1.00 83.06 507 SER A CA 1
ATOM 3824 C C . SER A 1 507 ? -14.956 10.824 -0.427 1.00 83.06 507 SER A C 1
ATOM 3826 O O . SER A 1 507 ? -15.169 11.026 0.770 1.00 83.06 507 SER A O 1
ATOM 3828 N N . ALA A 1 508 ? -15.296 11.698 -1.371 1.00 83.62 508 ALA A N 1
ATOM 3829 C CA . ALA A 1 508 ? -16.170 12.834 -1.112 1.00 83.62 508 ALA A CA 1
ATOM 3830 C C . ALA A 1 508 ? -17.658 12.417 -1.127 1.00 83.62 508 ALA A C 1
ATOM 3832 O O . ALA A 1 508 ? -18.523 13.068 -0.560 1.00 83.62 508 ALA A O 1
ATOM 3833 N N . ARG A 1 509 ? -18.030 11.307 -1.773 1.00 81.06 509 ARG A N 1
ATOM 3834 C CA . ARG A 1 509 ? -19.445 11.043 -2.116 1.00 81.06 509 ARG A CA 1
ATOM 3835 C C . ARG A 1 509 ? -20.279 10.451 -0.982 1.00 81.06 509 ARG A C 1
ATOM 3837 O O . ARG A 1 509 ? -21.512 10.512 -1.030 1.00 81.06 509 ARG A O 1
ATOM 3844 N N . GLY A 1 510 ? -19.645 9.833 0.000 1.00 86.31 510 GLY A N 1
ATOM 3845 C CA . GLY A 1 510 ? -20.333 9.153 1.089 1.00 86.31 510 GLY A CA 1
ATOM 3846 C C . GLY A 1 510 ? -19.355 8.492 2.043 1.00 86.31 510 GLY A C 1
ATOM 3847 O O . GLY A 1 510 ? -18.209 8.263 1.677 1.00 86.31 510 GLY A O 1
ATOM 3848 N N . SER A 1 511 ? -19.852 8.202 3.239 1.00 93.44 511 SER A N 1
ATOM 3849 C CA . SER A 1 511 ? -19.118 7.555 4.324 1.00 93.44 511 SER A CA 1
ATOM 3850 C C . SER A 1 511 ? -20.016 6.506 4.987 1.00 93.44 511 SER A C 1
ATOM 3852 O O . SER A 1 511 ? -21.256 6.591 4.894 1.00 93.44 511 SER A O 1
ATOM 3854 N N . THR A 1 512 ? -19.410 5.475 5.565 1.00 93.56 512 THR A N 1
ATOM 3855 C CA . THR A 1 512 ? -20.085 4.251 6.010 1.00 93.56 512 THR A CA 1
ATOM 3856 C C . THR A 1 512 ? -19.841 3.937 7.478 1.00 93.56 512 THR A C 1
ATOM 3858 O O . THR A 1 512 ? -19.807 2.772 7.842 1.00 93.56 512 THR A O 1
ATOM 3861 N N . PHE A 1 513 ? -19.786 4.951 8.346 1.00 94.44 513 PHE A N 1
ATOM 3862 C CA . PHE A 1 513 ? -19.563 4.768 9.782 1.00 94.44 513 PHE A CA 1
ATOM 3863 C C . PHE A 1 513 ? -20.375 3.602 10.382 1.00 94.44 513 PHE A C 1
ATOM 3865 O O . PHE A 1 513 ? -21.615 3.612 10.386 1.00 94.44 513 PHE A O 1
ATOM 3872 N N . GLY A 1 514 ? -19.665 2.609 10.921 1.00 93.69 514 GLY A N 1
ATOM 3873 C CA . GLY A 1 514 ? -20.223 1.409 11.540 1.00 93.69 514 GLY A CA 1
ATOM 3874 C C . GLY A 1 514 ? -20.813 0.408 10.548 1.00 93.69 514 GLY A C 1
ATOM 3875 O O . GLY A 1 514 ? -21.741 -0.333 10.884 1.00 93.69 514 GLY A O 1
ATOM 3876 N N . SER A 1 515 ? -20.378 0.423 9.291 1.00 93.44 515 SER A N 1
ATOM 3877 C CA . SER A 1 515 ? -20.903 -0.413 8.211 1.00 93.44 515 SER A CA 1
ATOM 3878 C C . SER A 1 515 ? -19.841 -0.671 7.149 1.00 93.44 515 SER A C 1
ATOM 3880 O O . SER A 1 515 ? -18.882 0.066 7.002 1.00 93.44 515 SER A O 1
ATOM 3882 N N . VAL A 1 516 ? -20.033 -1.739 6.378 1.00 92.69 516 VAL A N 1
ATOM 3883 C CA . VAL A 1 516 ? -19.126 -2.079 5.278 1.00 92.69 516 VAL A CA 1
ATOM 3884 C C . VAL A 1 516 ? -19.041 -0.942 4.256 1.00 92.69 516 VAL A C 1
ATOM 3886 O O . VAL A 1 516 ? -20.055 -0.291 3.965 1.00 92.69 516 VAL A O 1
ATOM 3889 N N . ASN A 1 517 ? -17.853 -0.749 3.676 1.00 92.31 517 ASN A N 1
ATOM 3890 C CA . ASN A 1 517 ? -17.621 0.338 2.730 1.00 92.31 517 ASN A CA 1
ATOM 3891 C C . ASN A 1 517 ? -18.507 0.224 1.494 1.00 92.31 517 ASN A C 1
ATOM 3893 O O . ASN A 1 517 ? -18.950 -0.857 1.083 1.00 92.31 517 ASN A O 1
ATOM 3897 N N . ARG A 1 518 ? -18.749 1.365 0.849 1.00 90.12 518 ARG A N 1
ATOM 3898 C CA . ARG A 1 518 ? -19.470 1.394 -0.421 1.00 90.12 518 ARG A CA 1
ATOM 3899 C C . ARG A 1 518 ? -18.893 2.438 -1.356 1.00 90.12 518 ARG A C 1
ATOM 3901 O O . ARG A 1 518 ? -18.970 3.631 -1.080 1.00 90.12 518 ARG A O 1
ATOM 3908 N N . TRP A 1 519 ? -18.467 2.004 -2.533 1.00 85.69 519 TRP A N 1
ATOM 3909 C CA . TRP A 1 519 ? -17.908 2.880 -3.561 1.00 85.69 519 TRP A CA 1
ATOM 3910 C C . TRP A 1 519 ? -18.620 2.720 -4.901 1.00 85.69 519 TRP A C 1
ATOM 3912 O O . TRP A 1 519 ? -19.546 1.918 -5.064 1.00 85.69 519 TRP A O 1
ATOM 3922 N N . ARG A 1 520 ? -18.248 3.548 -5.876 1.00 78.69 520 ARG A N 1
ATOM 3923 C CA . ARG A 1 520 ? -18.786 3.481 -7.237 1.00 78.69 520 ARG A CA 1
ATOM 3924 C C . ARG A 1 520 ? -17.801 2.747 -8.134 1.00 78.69 520 ARG A C 1
ATOM 3926 O O . ARG A 1 520 ? -16.655 3.147 -8.252 1.00 78.69 520 ARG A O 1
ATOM 3933 N N . ALA A 1 521 ? -18.280 1.714 -8.817 1.00 74.25 521 ALA A N 1
ATOM 3934 C CA . ALA A 1 521 ? -17.539 1.027 -9.858 1.00 74.25 521 ALA A CA 1
ATOM 3935 C C . ALA A 1 521 ? -17.136 2.009 -10.960 1.00 74.25 521 ALA A C 1
ATOM 3937 O O . ALA A 1 521 ? -17.988 2.710 -11.514 1.00 74.25 521 ALA A O 1
ATOM 3938 N N . CYS A 1 522 ? -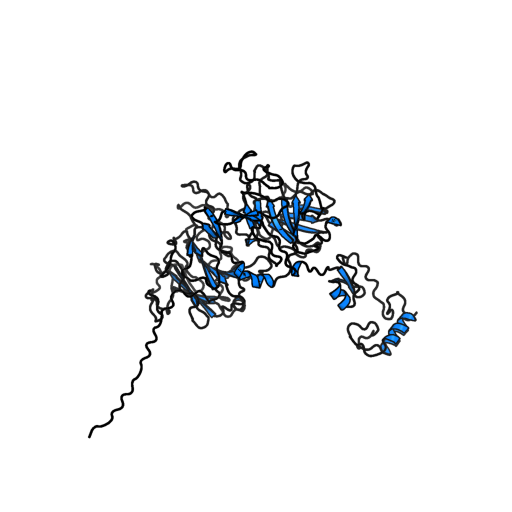15.870 1.985 -11.343 1.00 66.88 522 CYS A N 1
ATOM 3939 C CA . CYS A 1 522 ? -15.393 2.672 -12.530 1.00 66.88 522 CYS A CA 1
ATOM 3940 C C . CYS A 1 522 ? -15.463 1.739 -13.753 1.00 66.88 522 CYS A C 1
ATOM 3942 O O . CYS A 1 522 ? -15.100 0.569 -13.623 1.00 66.88 522 CYS A O 1
ATOM 3944 N N . PRO A 1 523 ? -15.923 2.176 -14.944 1.00 64.75 523 PRO A N 1
ATOM 3945 C CA . PRO A 1 523 ? -16.590 3.442 -15.281 1.00 64.75 523 PRO A CA 1
ATOM 3946 C C . PRO A 1 523 ? -18.129 3.357 -15.188 1.00 64.75 523 PRO A C 1
ATOM 3948 O O . PRO A 1 523 ? -18.839 4.293 -15.554 1.00 64.75 523 PRO A O 1
ATOM 3951 N N . GLU A 1 524 ? -18.678 2.207 -14.780 1.00 69.00 524 GLU A N 1
ATOM 3952 C CA . GLU A 1 524 ? -20.122 1.930 -14.835 1.00 69.00 524 GLU A CA 1
ATOM 3953 C C . GLU A 1 524 ? -20.955 2.763 -13.838 1.00 69.00 524 GLU A C 1
ATOM 3955 O O . GLU A 1 524 ? -22.186 2.782 -13.938 1.00 69.00 524 GLU A O 1
ATOM 3960 N N . ASP A 1 525 ? -20.293 3.437 -12.889 1.00 73.88 525 ASP A N 1
ATOM 3961 C CA . ASP A 1 525 ? -20.856 4.229 -11.788 1.00 73.88 525 ASP A CA 1
ATOM 3962 C C . ASP A 1 525 ? -21.924 3.446 -11.001 1.00 73.88 525 ASP A C 1
ATOM 3964 O O . ASP A 1 525 ? -22.882 3.995 -10.456 1.00 73.88 525 ASP A O 1
ATOM 3968 N N . ALA A 1 526 ? -21.808 2.119 -10.944 1.00 82.94 526 ALA A N 1
ATOM 3969 C CA . ALA A 1 526 ? -22.671 1.269 -10.134 1.00 82.94 526 ALA A CA 1
ATOM 3970 C C . ALA A 1 526 ? -22.160 1.247 -8.691 1.00 82.94 526 ALA A C 1
ATOM 3972 O O . ALA A 1 526 ? -20.960 1.220 -8.473 1.00 82.94 526 ALA A O 1
ATOM 3973 N N . TRP A 1 527 ? -23.042 1.243 -7.691 1.00 84.38 527 TRP A N 1
ATOM 3974 C CA . TRP A 1 527 ? -22.589 1.036 -6.313 1.00 84.38 527 TRP A CA 1
ATOM 3975 C C . TRP A 1 527 ? -22.066 -0.392 -6.132 1.00 84.38 527 TRP A C 1
ATOM 3977 O O . TRP A 1 527 ? -22.785 -1.345 -6.448 1.00 84.38 527 TRP A O 1
ATOM 3987 N N . ILE A 1 528 ? -20.855 -0.504 -5.596 1.00 87.31 528 ILE A N 1
ATOM 3988 C CA . ILE A 1 528 ? -20.260 -1.726 -5.064 1.00 87.31 528 ILE A CA 1
ATOM 3989 C C . ILE A 1 528 ? -20.321 -1.616 -3.547 1.00 87.31 528 ILE A C 1
ATOM 3991 O O . ILE A 1 528 ? -19.959 -0.588 -2.984 1.00 87.31 528 ILE A O 1
ATOM 3995 N N . GLU A 1 529 ? -20.848 -2.652 -2.910 1.00 91.12 529 GLU A N 1
ATOM 3996 C CA . GLU A 1 529 ? -20.860 -2.800 -1.458 1.00 91.12 529 GLU A CA 1
ATOM 3997 C C . GLU A 1 529 ? -19.764 -3.795 -1.113 1.00 91.12 529 GLU A C 1
ATOM 3999 O O . GLU A 1 529 ? -19.747 -4.893 -1.679 1.00 91.12 529 GLU A O 1
ATOM 4004 N N . GLN A 1 530 ? -18.858 -3.379 -0.235 1.00 90.38 530 GLN A N 1
ATOM 4005 C CA . GLN A 1 530 ? -17.769 -4.204 0.246 1.00 90.38 530 GLN A CA 1
ATOM 4006 C C . GLN A 1 530 ? -18.326 -5.491 0.840 1.00 90.38 530 GLN A C 1
ATOM 4008 O O . GLN A 1 530 ? -19.271 -5.490 1.636 1.00 90.38 530 GLN A O 1
ATOM 4013 N N . THR A 1 531 ? -17.718 -6.604 0.473 1.00 88.00 531 THR A N 1
ATOM 4014 C CA . THR A 1 531 ? -17.961 -7.882 1.119 1.00 88.00 531 THR A CA 1
ATOM 4015 C C . THR A 1 531 ? -16.808 -8.222 2.046 1.00 88.00 531 THR A C 1
ATOM 4017 O O . THR A 1 531 ? -15.645 -7.951 1.757 1.00 88.00 531 THR A O 1
ATOM 4020 N N . ILE A 1 532 ? -17.150 -8.819 3.185 1.00 85.81 532 ILE A N 1
ATOM 4021 C CA . ILE A 1 532 ? -16.183 -9.383 4.118 1.00 85.81 532 ILE A CA 1
ATOM 4022 C C . ILE A 1 532 ? -16.294 -10.905 4.005 1.00 85.81 532 ILE A C 1
ATOM 4024 O O . ILE A 1 532 ? -17.224 -11.509 4.547 1.00 85.81 532 ILE A O 1
ATOM 4028 N N . ASP A 1 533 ? -15.374 -11.513 3.256 1.00 80.06 533 ASP A N 1
ATOM 4029 C CA . ASP A 1 533 ? -15.267 -12.960 3.053 1.00 80.06 533 ASP A CA 1
ATOM 4030 C C . ASP A 1 533 ? -13.963 -13.472 3.673 1.00 80.06 533 ASP A C 1
ATOM 4032 O O . ASP A 1 533 ? -12.909 -13.578 3.042 1.00 80.06 533 ASP A O 1
ATOM 4036 N N . ILE A 1 534 ? -14.022 -13.745 4.973 1.00 76.44 534 ILE A N 1
ATOM 4037 C CA . ILE A 1 534 ? -12.859 -14.203 5.726 1.00 76.44 534 ILE A CA 1
ATOM 4038 C C . ILE A 1 534 ? -12.535 -15.650 5.341 1.00 76.44 534 ILE A C 1
ATOM 4040 O O . ILE A 1 534 ? -13.350 -16.555 5.549 1.00 76.44 534 ILE A O 1
ATOM 4044 N N . ASP A 1 535 ? -11.318 -15.876 4.835 1.00 70.94 535 ASP A N 1
ATOM 4045 C CA . ASP A 1 535 ? -10.808 -17.207 4.515 1.00 70.94 535 ASP A CA 1
ATOM 4046 C C . ASP A 1 535 ? -10.937 -18.133 5.736 1.00 70.94 535 ASP A C 1
ATOM 4048 O O . ASP A 1 535 ? -10.594 -17.788 6.872 1.00 70.94 535 ASP A O 1
ATOM 4052 N N . ALA A 1 536 ? -11.405 -19.358 5.498 1.00 68.00 536 ALA A N 1
ATOM 4053 C CA . ALA A 1 536 ? -11.517 -20.395 6.516 1.00 68.00 536 ALA A CA 1
ATOM 4054 C C . ALA A 1 536 ? -10.190 -20.692 7.243 1.00 68.00 536 ALA A C 1
ATOM 4056 O O . ALA A 1 536 ? -10.212 -21.155 8.385 1.00 68.00 536 ALA A O 1
ATOM 4057 N N . ASN A 1 537 ? -9.051 -20.426 6.606 1.00 66.12 537 ASN A N 1
ATOM 4058 C CA . ASN A 1 537 ? -7.718 -20.523 7.188 1.00 66.12 537 ASN A CA 1
ATOM 4059 C C . ASN A 1 537 ? -7.463 -19.430 8.242 1.00 66.12 537 ASN A C 1
ATOM 4061 O O . ASN A 1 537 ? -6.743 -19.699 9.202 1.00 66.12 537 ASN A O 1
ATOM 4065 N N . CYS A 1 538 ? -8.102 -18.259 8.134 1.00 66.62 538 CYS A N 1
ATOM 4066 C CA . CYS A 1 538 ? -8.042 -17.182 9.134 1.00 66.62 538 CYS A CA 1
ATOM 4067 C C . CYS A 1 538 ? -9.146 -17.243 10.194 1.00 66.62 538 CYS A C 1
ATOM 4069 O O . CYS A 1 538 ? -8.995 -16.692 11.284 1.00 66.62 538 CYS A O 1
ATOM 4071 N N . LEU A 1 539 ? -10.197 -18.025 9.943 1.00 64.56 539 LEU A N 1
ATOM 4072 C CA . LEU A 1 539 ? -11.156 -18.444 10.970 1.00 64.56 539 LEU A CA 1
ATOM 4073 C C . LEU A 1 539 ? -10.589 -19.519 11.916 1.00 64.56 539 LEU A C 1
ATOM 4075 O O . LEU A 1 539 ? -11.191 -19.841 12.939 1.00 64.56 539 LEU A O 1
ATOM 4079 N N . ALA A 1 540 ? -9.441 -20.112 11.581 1.00 56.03 540 ALA A N 1
ATOM 4080 C CA . ALA A 1 540 ? -8.804 -21.161 12.366 1.00 56.03 540 ALA A CA 1
ATOM 4081 C C . ALA A 1 540 ? -7.746 -20.591 13.322 1.00 56.03 540 ALA A C 1
ATOM 4083 O O . ALA A 1 540 ? -6.566 -20.937 13.240 1.00 56.03 540 ALA A O 1
ATOM 4084 N N . VAL A 1 541 ? -8.149 -19.748 14.276 1.00 52.91 541 VAL A N 1
ATOM 4085 C CA . VAL A 1 541 ? -7.240 -19.383 15.369 1.00 52.91 541 VAL A CA 1
ATOM 4086 C C . VAL A 1 541 ? -7.112 -20.558 16.311 1.00 52.91 541 VAL A C 1
ATOM 4088 O O . VAL A 1 541 ? -8.011 -20.899 17.078 1.00 52.91 541 VAL A O 1
ATOM 4091 N N . VAL A 1 542 ? -5.942 -21.180 16.275 1.00 55.28 542 VAL A N 1
ATOM 4092 C CA . VAL A 1 542 ? -5.473 -21.973 17.401 1.00 55.28 542 VAL A CA 1
ATOM 4093 C C . VAL A 1 542 ? -5.134 -20.966 18.494 1.00 55.28 542 VAL A C 1
ATOM 4095 O O . VAL A 1 542 ? -4.071 -20.344 18.468 1.00 55.28 542 VAL A O 1
ATOM 4098 N N . ALA A 1 543 ? -6.087 -20.726 19.390 1.00 61.59 543 ALA A N 1
ATOM 4099 C CA . ALA A 1 543 ? -5.900 -19.813 20.500 1.00 61.59 543 ALA A CA 1
ATOM 4100 C C . ALA A 1 543 ? -4.627 -20.190 21.277 1.00 61.59 543 ALA A C 1
ATOM 4102 O O . ALA A 1 543 ? -4.289 -21.371 21.435 1.00 61.59 543 ALA A O 1
ATOM 4103 N N . ARG A 1 544 ? -3.860 -19.161 21.654 1.00 69.88 544 ARG A N 1
ATOM 4104 C CA . ARG A 1 544 ? -2.621 -19.296 22.423 1.00 69.88 544 ARG A CA 1
ATOM 4105 C C . ARG A 1 544 ? -2.882 -18.948 23.875 1.00 69.88 544 ARG A C 1
ATOM 4107 O O . ARG A 1 544 ? -3.710 -18.100 24.187 1.00 69.88 544 ARG A O 1
ATOM 4114 N N . GLY A 1 545 ? -2.119 -19.570 24.749 1.00 78.94 545 GLY A N 1
ATOM 4115 C CA . GLY A 1 545 ? -2.225 -19.429 26.188 1.00 78.94 545 GLY A CA 1
ATOM 4116 C C . GLY A 1 545 ? -0.927 -19.852 26.852 1.00 78.94 545 GLY A C 1
ATOM 4117 O O . GLY A 1 545 ? -0.046 -20.446 26.218 1.00 78.94 545 GLY A O 1
ATOM 4118 N N . GLY A 1 546 ? -0.794 -19.515 28.128 1.00 82.75 546 GLY A N 1
ATOM 4119 C CA . GLY A 1 546 ? 0.357 -19.860 28.938 1.00 82.75 546 GLY A CA 1
ATOM 4120 C C . GLY A 1 546 ? 0.554 -21.368 28.920 1.00 82.75 546 GLY A C 1
ATOM 4121 O O . GLY A 1 546 ? -0.343 -22.138 29.257 1.00 82.75 546 GLY A O 1
ATOM 4122 N N . CYS A 1 547 ? 1.725 -21.792 28.481 1.00 88.56 547 CYS A N 1
ATOM 4123 C CA . CYS A 1 547 ? 2.157 -23.170 28.472 1.00 88.56 547 CYS A CA 1
ATOM 4124 C C . CYS A 1 547 ? 3.263 -23.332 29.501 1.00 88.56 547 CYS A C 1
ATOM 4126 O O . CYS A 1 547 ? 4.368 -22.812 29.318 1.00 88.56 547 CYS A O 1
ATOM 4128 N N . CYS A 1 548 ? 2.957 -24.058 30.570 1.00 87.56 548 CYS A N 1
ATOM 4129 C CA . CYS A 1 548 ? 3.914 -24.385 31.612 1.00 87.56 548 CYS A CA 1
ATOM 4130 C C . CYS A 1 548 ? 4.653 -25.671 31.256 1.00 87.56 548 CYS A C 1
ATOM 4132 O O . CYS A 1 548 ? 4.048 -26.744 31.240 1.00 87.56 548 CYS A O 1
ATOM 4134 N N . ILE A 1 549 ? 5.955 -25.572 31.003 1.00 82.12 549 ILE A N 1
ATOM 4135 C CA . ILE A 1 549 ? 6.856 -26.724 30.888 1.00 82.12 549 ILE A CA 1
ATOM 4136 C C . ILE A 1 549 ? 7.859 -26.608 32.036 1.00 82.12 549 ILE A C 1
ATOM 4138 O O . ILE A 1 549 ? 8.748 -25.752 32.021 1.00 82.12 549 ILE A O 1
ATOM 4142 N N . GLY A 1 550 ? 7.682 -27.433 33.070 1.00 74.25 550 GLY A N 1
ATOM 4143 C CA . GLY A 1 550 ? 8.346 -27.207 34.356 1.00 74.25 550 GLY A CA 1
ATOM 4144 C C . GLY A 1 550 ? 7.977 -25.830 34.922 1.00 74.25 550 GLY A C 1
ATOM 4145 O O . GLY A 1 550 ? 6.823 -25.426 34.839 1.00 74.25 550 GLY A O 1
ATOM 4146 N N . SER A 1 551 ? 8.964 -25.080 35.422 1.00 71.38 551 SER A N 1
ATOM 4147 C CA . SER A 1 551 ? 8.776 -23.728 35.980 1.00 71.38 551 SER A CA 1
ATOM 4148 C C . SER A 1 551 ? 8.713 -22.606 34.933 1.00 71.38 551 SER A C 1
ATOM 4150 O O . SER A 1 551 ? 8.518 -21.438 35.282 1.00 71.38 551 SER A O 1
ATOM 4152 N N . SER A 1 552 ? 8.911 -22.923 33.649 1.00 77.75 552 SER A N 1
ATOM 4153 C CA . SER A 1 552 ? 8.946 -21.932 32.576 1.00 77.75 552 SER A CA 1
ATOM 4154 C C . SER A 1 552 ? 7.592 -21.837 31.884 1.00 77.75 552 SER A C 1
ATOM 4156 O O . SER A 1 552 ? 7.069 -22.831 31.379 1.00 77.75 552 SER A O 1
ATOM 4158 N N . CYS A 1 553 ? 7.049 -20.620 31.834 1.00 83.00 553 CYS A N 1
ATOM 4159 C CA . CYS A 1 553 ? 5.878 -20.307 31.031 1.00 83.00 553 CYS A CA 1
ATOM 4160 C C . CYS A 1 553 ? 6.289 -19.727 29.676 1.00 83.00 553 CYS A C 1
ATOM 4162 O O . CYS A 1 553 ? 7.124 -18.821 29.610 1.00 83.00 553 CYS A O 1
ATOM 4164 N N . SER A 1 554 ? 5.656 -20.200 28.606 1.00 85.25 554 SER A N 1
ATOM 4165 C CA . SER A 1 554 ? 5.711 -19.579 27.277 1.00 85.25 554 SER A CA 1
ATOM 4166 C C . SER A 1 554 ? 4.327 -19.566 26.632 1.00 85.25 554 SER A C 1
ATOM 4168 O O . SER A 1 554 ? 3.509 -20.426 26.933 1.00 85.25 554 SER A O 1
ATOM 4170 N N . LEU A 1 555 ? 4.038 -18.611 25.748 1.00 76.94 555 LEU A N 1
ATOM 4171 C CA . LEU A 1 555 ? 2.777 -18.613 25.001 1.00 76.94 555 LEU A CA 1
ATOM 4172 C C . LEU A 1 555 ? 2.847 -19.644 23.870 1.00 76.94 555 LEU A C 1
ATOM 4174 O O . LEU A 1 555 ? 3.682 -19.537 22.970 1.00 76.94 555 LEU A O 1
ATOM 4178 N N . ALA A 1 556 ? 1.953 -20.629 23.892 1.00 72.50 556 ALA A N 1
ATOM 4179 C CA . ALA A 1 556 ? 1.838 -21.647 22.850 1.00 72.50 556 ALA A CA 1
ATOM 4180 C C . ALA A 1 556 ? 0.366 -21.963 22.575 1.00 72.50 556 ALA A C 1
ATOM 4182 O O . ALA A 1 556 ? -0.506 -21.558 23.328 1.00 72.50 556 ALA A O 1
ATOM 4183 N N . ILE A 1 557 ? 0.083 -22.682 21.494 1.00 75.94 557 ILE A N 1
ATOM 4184 C CA . ILE A 1 557 ? -1.253 -23.233 21.216 1.00 75.94 557 ILE A CA 1
ATOM 4185 C C . ILE A 1 557 ? -1.439 -24.526 22.026 1.00 75.94 557 ILE A C 1
ATOM 4187 O O . ILE A 1 557 ? -0.444 -25.222 22.262 1.00 75.94 557 ILE A O 1
ATOM 4191 N N . GLU A 1 558 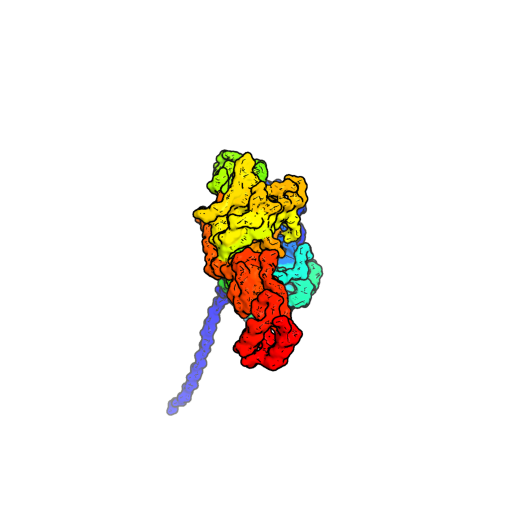? -2.668 -24.896 22.411 1.00 76.19 558 GLU A N 1
ATOM 4192 C CA . GLU A 1 558 ? -2.922 -26.079 23.266 1.00 76.19 558 GLU A CA 1
ATOM 4193 C C . GLU A 1 558 ? -2.206 -27.335 22.742 1.00 76.19 558 GLU A C 1
ATOM 4195 O O . GLU A 1 558 ? -1.471 -28.002 23.472 1.00 76.19 558 GLU A O 1
ATOM 4200 N N . SER A 1 559 ? -2.342 -27.624 21.445 1.00 70.56 559 SER A N 1
ATOM 4201 C CA . SER A 1 559 ? -1.736 -28.806 20.828 1.00 70.56 559 SER A CA 1
ATOM 4202 C C . SER A 1 559 ? -0.209 -28.799 20.887 1.00 70.56 559 SER A C 1
ATOM 4204 O O . SER A 1 559 ? 0.393 -29.848 21.102 1.00 70.56 559 SER A O 1
ATOM 4206 N N . ALA A 1 560 ? 0.422 -27.635 20.712 1.00 71.94 560 ALA A N 1
ATOM 4207 C CA . ALA A 1 560 ? 1.873 -27.494 20.786 1.00 71.94 560 ALA A CA 1
ATOM 4208 C C . ALA A 1 560 ? 2.363 -27.630 22.232 1.00 71.94 560 ALA A C 1
ATOM 4210 O O . ALA A 1 560 ? 3.370 -28.300 22.473 1.00 71.94 560 ALA A O 1
ATOM 4211 N N . CYS A 1 561 ? 1.617 -27.062 23.184 1.00 79.75 561 CYS A N 1
ATOM 4212 C CA . CYS A 1 561 ? 1.917 -27.149 24.605 1.00 79.75 561 CYS A CA 1
ATOM 4213 C C . CYS A 1 561 ? 1.884 -28.598 25.096 1.00 79.75 561 CYS A C 1
ATOM 4215 O O . CYS A 1 561 ? 2.880 -29.106 25.607 1.00 79.75 561 CYS A O 1
ATOM 4217 N N . VAL A 1 562 ? 0.778 -29.297 24.824 1.00 79.31 562 VAL A N 1
ATOM 4218 C CA . VAL A 1 562 ? 0.603 -30.706 25.195 1.00 79.31 562 VAL A CA 1
ATOM 4219 C C . VAL A 1 562 ? 1.626 -31.595 24.485 1.00 79.31 562 VAL A C 1
ATOM 4221 O O . VAL A 1 562 ? 2.177 -32.503 25.101 1.00 79.31 562 VAL A O 1
ATOM 4224 N N . SER A 1 563 ? 1.936 -31.330 23.208 1.00 69.06 563 SER A N 1
ATOM 4225 C CA . SER A 1 563 ? 2.961 -32.098 22.480 1.00 69.06 563 SER A CA 1
ATOM 4226 C C . SER A 1 563 ? 4.379 -31.902 23.019 1.00 69.06 563 SER A C 1
ATOM 4228 O O . SER A 1 563 ? 5.224 -32.765 22.811 1.00 69.06 563 SER A O 1
ATOM 4230 N N . SER A 1 564 ? 4.623 -30.790 23.715 1.00 69.12 564 SER A N 1
ATOM 4231 C CA . SER A 1 564 ? 5.903 -30.469 24.352 1.00 69.12 564 SER A CA 1
ATOM 4232 C C . SER A 1 564 ? 5.945 -30.893 25.829 1.00 69.12 564 SER A C 1
ATOM 4234 O O . SER A 1 564 ? 6.822 -30.442 26.560 1.00 69.12 564 SER A O 1
ATOM 4236 N N . GLY A 1 565 ? 4.985 -31.708 26.289 1.00 74.81 565 GLY A N 1
ATOM 4237 C CA . GLY A 1 565 ? 4.887 -32.157 27.685 1.00 74.81 565 GLY A CA 1
ATOM 4238 C C . GLY A 1 565 ? 4.410 -31.078 28.665 1.00 74.81 565 GLY A C 1
ATOM 4239 O O . GLY A 1 565 ? 4.501 -31.261 29.876 1.00 74.81 565 GLY A O 1
ATOM 4240 N N . GLY A 1 566 ? 3.917 -29.945 28.160 1.00 79.94 566 GLY A N 1
ATOM 4241 C CA . GLY A 1 566 ? 3.491 -28.807 28.964 1.00 79.94 566 GLY A CA 1
ATOM 4242 C C . GLY A 1 566 ? 2.031 -28.863 29.405 1.00 79.94 566 GLY A C 1
ATOM 4243 O O . GLY A 1 566 ? 1.178 -29.484 28.767 1.00 79.94 566 GLY A O 1
ATOM 4244 N N . SER A 1 567 ? 1.732 -28.155 30.493 1.00 85.75 567 SER A N 1
ATOM 4245 C CA . SER A 1 567 ? 0.368 -27.881 30.943 1.00 85.75 567 SER A CA 1
ATOM 4246 C C . SER A 1 567 ? -0.122 -26.567 30.353 1.00 85.75 567 SER A C 1
ATOM 4248 O O . SER A 1 567 ? 0.404 -25.496 30.659 1.00 85.75 567 SER A O 1
ATOM 4250 N N . TYR A 1 568 ? -1.142 -26.661 29.507 1.00 83.12 568 TYR A N 1
ATOM 4251 C CA . TYR A 1 568 ? -1.789 -25.505 28.910 1.00 83.12 568 TYR A CA 1
ATOM 4252 C C . TYR A 1 568 ? -2.761 -24.868 29.907 1.00 83.12 568 TYR A C 1
ATOM 4254 O O . TYR A 1 568 ? -3.657 -25.540 30.419 1.00 83.12 568 TYR A O 1
ATOM 4262 N N . LEU A 1 569 ? -2.581 -23.580 30.193 1.00 80.00 569 LEU A N 1
ATOM 4263 C CA . LEU A 1 569 ? -3.373 -22.843 31.183 1.00 80.00 569 LEU A CA 1
ATOM 4264 C C . LEU A 1 569 ? -4.732 -22.373 30.651 1.00 80.00 569 LEU A C 1
ATOM 4266 O O . LEU A 1 569 ? -5.562 -21.894 31.421 1.00 80.00 569 LEU A O 1
ATOM 4270 N N . GLY A 1 570 ? -4.976 -22.581 29.359 1.00 70.94 570 GLY A N 1
ATOM 4271 C CA . GLY A 1 570 ? -6.179 -22.159 28.666 1.00 70.94 570 GLY A CA 1
ATOM 4272 C C . GLY A 1 570 ? -5.912 -20.982 27.742 1.00 70.94 570 GLY A C 1
ATOM 4273 O O . GLY A 1 570 ? -4.956 -20.223 27.905 1.00 70.94 570 GLY A O 1
ATOM 4274 N N . ASP A 1 571 ? -6.788 -20.853 26.759 1.00 71.81 571 ASP A N 1
ATOM 4275 C CA . ASP A 1 571 ? -6.744 -19.799 25.757 1.00 71.81 571 ASP A CA 1
ATOM 4276 C C . ASP A 1 571 ? -6.720 -18.410 26.399 1.00 71.81 571 ASP A C 1
ATOM 4278 O O . ASP A 1 571 ? -7.417 -18.160 27.386 1.00 71.81 571 ASP A O 1
ATOM 4282 N N . HIS A 1 572 ? -5.910 -17.513 25.835 1.00 65.06 572 HIS A N 1
ATOM 4283 C CA . HIS A 1 572 ? -5.784 -16.111 26.247 1.00 65.06 572 HIS A CA 1
ATOM 4284 C C . HIS A 1 572 ? -5.360 -15.920 27.712 1.00 65.06 572 HIS A C 1
ATOM 4286 O O . HIS A 1 572 ? -5.664 -14.902 28.334 1.00 65.06 572 HIS A O 1
ATOM 4292 N N . THR A 1 573 ? -4.656 -16.905 28.277 1.00 74.00 573 THR A N 1
ATOM 4293 C CA . THR A 1 573 ? -4.020 -16.789 29.594 1.00 74.00 573 THR A CA 1
ATOM 4294 C C . THR A 1 573 ? -2.566 -16.370 29.408 1.00 74.00 573 THR A C 1
ATOM 4296 O O . THR A 1 573 ? -1.796 -17.099 28.786 1.00 74.00 573 THR A O 1
ATOM 4299 N N . GLY A 1 574 ? -2.180 -15.202 29.921 1.00 68.50 574 GLY A N 1
ATOM 4300 C CA . GLY A 1 574 ? -0.804 -14.709 29.860 1.00 68.50 574 GLY A CA 1
ATOM 4301 C C . GLY A 1 574 ? 0.139 -15.471 30.792 1.00 68.50 574 GLY A C 1
ATOM 4302 O O . GLY A 1 574 ? -0.275 -16.090 31.773 1.00 68.50 574 GLY A O 1
ATOM 4303 N N . CYS A 1 575 ? 1.441 -15.404 30.515 1.00 75.69 575 CYS A N 1
ATOM 4304 C CA . CYS A 1 575 ? 2.451 -15.967 31.414 1.00 75.69 575 CYS A CA 1
ATOM 4305 C C . CYS A 1 575 ? 2.689 -15.128 32.678 1.00 75.69 575 CYS A C 1
ATOM 4307 O O . CYS A 1 575 ? 3.369 -15.590 33.591 1.00 75.69 575 CYS A O 1
ATOM 4309 N N . GLU A 1 576 ? 2.132 -13.917 32.757 1.00 67.44 576 GLU A N 1
ATOM 4310 C CA . GLU A 1 576 ? 2.178 -13.096 33.973 1.00 67.44 576 GLU A CA 1
ATOM 4311 C C . GLU A 1 576 ? 1.243 -13.586 35.087 1.00 67.44 576 GLU A C 1
ATOM 4313 O O . GLU A 1 576 ? 1.537 -13.367 36.263 1.00 67.44 576 GLU A O 1
ATOM 4318 N N . ASP A 1 577 ? 0.183 -14.313 34.727 1.00 54.34 577 ASP A N 1
ATOM 4319 C CA . ASP A 1 577 ? -0.760 -14.940 35.662 1.00 54.34 577 ASP A CA 1
ATOM 4320 C C . ASP A 1 577 ? -0.435 -16.424 35.928 1.00 54.34 577 ASP A C 1
ATOM 4322 O O . ASP A 1 577 ? -1.105 -17.095 36.720 1.00 54.34 577 ASP A O 1
ATOM 4326 N N . ALA A 1 578 ? 0.599 -16.951 35.265 1.00 63.38 578 ALA A N 1
ATOM 4327 C CA . ALA A 1 578 ? 0.967 -18.358 35.280 1.00 63.38 578 ALA A CA 1
ATOM 4328 C C . ALA A 1 578 ? 1.817 -18.725 36.508 1.00 63.38 578 ALA A C 1
ATOM 4330 O O . ALA A 1 578 ? 3.022 -18.478 36.556 1.00 63.38 578 ALA A O 1
ATOM 4331 N N . ASP A 1 579 ? 1.206 -19.396 37.484 1.00 70.00 579 ASP A N 1
ATOM 4332 C CA . ASP A 1 579 ? 1.937 -20.129 38.523 1.00 70.00 579 ASP A CA 1
ATOM 4333 C C . ASP A 1 579 ? 2.304 -21.520 37.982 1.00 70.00 579 ASP A C 1
ATOM 4335 O O . ASP A 1 579 ? 1.608 -22.504 38.232 1.00 70.00 579 ASP A O 1
ATOM 4339 N N . CYS A 1 580 ? 3.378 -21.602 37.187 1.00 70.19 580 CYS A N 1
ATOM 4340 C CA . CYS A 1 580 ? 3.863 -22.864 36.605 1.00 70.19 580 CYS A CA 1
ATOM 4341 C C . CYS A 1 580 ? 4.478 -23.838 37.630 1.00 70.19 580 CYS A C 1
ATOM 4343 O O . CYS A 1 580 ? 5.080 -24.838 37.250 1.00 70.19 580 CYS A O 1
ATOM 4345 N N . GLY A 1 581 ? 4.302 -23.575 38.927 1.00 60.50 581 GLY A N 1
ATOM 4346 C CA . GLY A 1 581 ? 4.861 -24.379 40.003 1.00 60.50 581 GLY A CA 1
ATOM 4347 C C . GLY A 1 581 ? 6.372 -24.168 40.186 1.00 60.50 581 GLY A C 1
ATOM 4348 O O . GLY A 1 581 ? 7.052 -23.590 39.332 1.00 60.50 581 GLY A O 1
ATOM 4349 N N . PRO A 1 582 ? 6.922 -24.576 41.343 1.00 54.91 582 PRO A N 1
ATOM 4350 C CA . PRO A 1 582 ? 8.361 -24.534 41.579 1.00 54.91 582 PRO A CA 1
ATOM 4351 C C . PRO A 1 582 ? 9.097 -25.538 40.676 1.00 54.91 582 PRO A C 1
ATOM 4353 O O . PRO A 1 582 ? 8.527 -26.552 40.283 1.00 54.91 582 PRO A O 1
ATOM 4356 N N . ASP A 1 583 ? 10.375 -25.272 40.375 1.00 56.38 583 ASP A N 1
ATOM 4357 C CA . ASP A 1 583 ? 11.278 -26.264 39.770 1.00 56.38 583 ASP A CA 1
ATOM 4358 C C . ASP A 1 583 ? 11.174 -27.578 40.558 1.00 56.38 583 ASP A C 1
ATOM 4360 O O . ASP A 1 583 ? 11.481 -27.582 41.753 1.00 56.38 583 ASP A O 1
ATOM 4364 N N . CYS A 1 584 ? 10.752 -28.675 39.918 1.00 66.88 584 CYS A N 1
ATOM 4365 C CA . CYS A 1 584 ? 10.720 -29.973 40.587 1.00 66.88 584 CYS A CA 1
ATOM 4366 C C . CYS A 1 584 ? 12.162 -30.338 40.954 1.00 66.88 584 CYS A C 1
ATOM 4368 O O . CYS A 1 584 ? 13.022 -30.534 40.086 1.00 66.88 584 CYS A O 1
ATOM 4370 N N . GLU A 1 585 ? 12.467 -30.316 42.253 1.00 70.75 585 GLU A N 1
ATOM 4371 C CA . GLU A 1 585 ? 13.807 -30.622 42.737 1.00 70.75 585 GLU A CA 1
ATOM 4372 C C . GLU A 1 585 ? 14.145 -32.071 42.355 1.00 70.75 585 GLU A C 1
ATOM 4374 O O . GLU A 1 585 ? 13.294 -32.954 42.406 1.00 70.75 585 GLU A O 1
ATOM 4379 N N . THR A 1 586 ? 15.395 -32.341 41.964 1.00 76.00 586 THR A N 1
ATOM 4380 C CA . THR A 1 586 ? 15.824 -33.688 41.554 1.00 76.00 586 THR A CA 1
ATOM 4381 C C . THR A 1 586 ? 15.403 -34.738 42.584 1.00 76.00 586 THR A C 1
ATOM 4383 O O . THR A 1 586 ? 15.937 -34.731 43.691 1.00 76.00 586 THR A O 1
ATOM 4386 N N . GLY A 1 587 ? 14.501 -35.649 42.201 1.00 79.38 587 GLY A N 1
ATOM 4387 C CA . GLY A 1 587 ? 13.959 -36.717 43.049 1.00 79.38 587 GLY A CA 1
ATOM 4388 C C . GLY A 1 587 ? 12.498 -36.542 43.490 1.00 79.38 587 GLY A C 1
ATOM 4389 O O . GLY A 1 587 ? 11.951 -37.515 43.996 1.00 79.38 587 GLY A O 1
ATOM 4390 N N . ASP A 1 588 ? 11.893 -35.370 43.273 1.00 84.38 588 ASP A N 1
ATOM 4391 C CA . ASP A 1 588 ? 10.450 -35.092 43.383 1.00 84.38 588 ASP A CA 1
ATOM 4392 C C . ASP A 1 588 ? 9.839 -35.173 41.968 1.00 84.38 588 ASP A C 1
ATOM 4394 O O . ASP A 1 588 ? 9.947 -34.250 41.160 1.00 84.38 588 ASP A O 1
ATOM 4398 N N . VAL A 1 589 ? 9.356 -36.362 41.616 1.00 83.31 589 VAL A N 1
ATOM 4399 C CA . VAL A 1 589 ? 8.916 -36.773 40.275 1.00 83.31 589 VAL A CA 1
ATOM 4400 C C . VAL A 1 589 ? 7.463 -36.374 40.014 1.00 83.31 589 VAL A C 1
ATOM 4402 O O . VAL A 1 589 ? 7.126 -36.109 38.859 1.00 83.31 589 VAL A O 1
ATOM 4405 N N . ASP A 1 590 ? 6.602 -36.346 41.037 1.00 81.62 590 ASP A N 1
ATOM 4406 C CA . ASP A 1 590 ? 5.227 -35.834 40.908 1.00 81.62 590 ASP A CA 1
ATOM 4407 C C . ASP A 1 590 ? 5.056 -34.357 41.290 1.00 81.62 590 ASP A C 1
ATOM 4409 O O . ASP A 1 590 ? 3.968 -33.800 41.098 1.00 81.62 590 ASP A O 1
ATOM 4413 N N . CYS A 1 591 ? 6.154 -33.705 41.683 1.00 78.38 591 CYS A N 1
ATOM 4414 C CA . CYS A 1 591 ? 6.264 -32.273 41.933 1.00 78.38 591 CYS A CA 1
ATOM 4415 C C . CYS A 1 591 ? 5.353 -31.792 43.073 1.00 78.38 591 CYS A C 1
ATOM 4417 O O . CYS A 1 591 ? 4.856 -30.657 43.044 1.00 78.38 591 CYS A O 1
ATOM 4419 N N . ASP A 1 592 ? 5.106 -32.642 44.072 1.00 77.62 592 ASP A N 1
ATOM 4420 C CA . ASP A 1 592 ? 4.269 -32.308 45.226 1.00 77.62 592 ASP A CA 1
ATOM 4421 C C . ASP A 1 592 ? 5.025 -31.551 46.340 1.00 77.62 592 ASP A C 1
ATOM 4423 O O . ASP A 1 592 ? 4.411 -31.020 47.278 1.00 77.62 592 ASP A O 1
ATOM 4427 N N . GLY A 1 593 ? 6.345 -31.404 46.177 1.00 77.88 593 GLY A N 1
ATOM 4428 C CA . GLY A 1 593 ? 7.253 -30.684 47.062 1.00 77.88 593 GLY A CA 1
ATOM 4429 C C . GLY A 1 593 ? 8.064 -31.579 48.004 1.00 77.88 593 GLY A C 1
ATOM 4430 O O . GLY A 1 593 ? 8.913 -31.051 48.742 1.00 77.88 593 GLY A O 1
ATOM 4431 N N . ASP A 1 594 ? 7.845 -32.897 48.010 1.00 84.25 594 ASP A N 1
ATOM 4432 C CA . ASP A 1 594 ? 8.542 -33.848 48.873 1.00 84.25 594 ASP A CA 1
ATOM 4433 C C . ASP A 1 594 ? 8.969 -35.124 48.120 1.00 84.25 594 ASP A C 1
ATOM 4435 O O . ASP A 1 594 ? 8.168 -36.009 47.901 1.00 84.25 594 ASP A O 1
ATOM 4439 N N . ALA A 1 595 ? 10.278 -35.305 47.883 1.00 88.25 595 ALA A N 1
ATOM 4440 C CA . ALA A 1 595 ? 10.824 -36.567 47.363 1.00 88.25 595 ALA A CA 1
ATOM 4441 C C . ALA A 1 595 ? 10.566 -3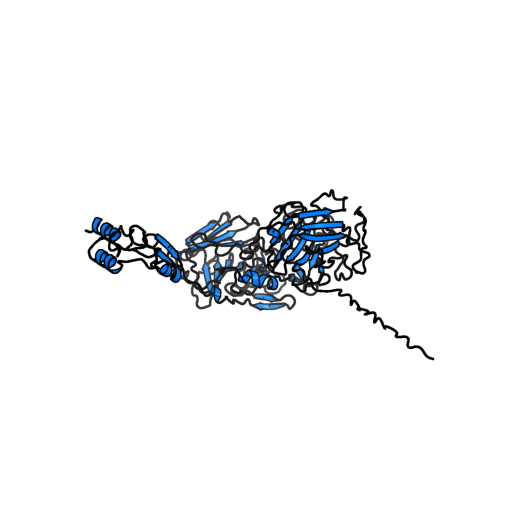7.754 48.323 1.00 88.25 595 ALA A C 1
ATOM 4443 O O . ALA A 1 595 ? 11.305 -37.933 49.307 1.00 88.25 595 ALA A O 1
ATOM 4444 N N . ASP A 1 596 ? 9.548 -38.572 48.055 1.00 90.75 596 ASP A N 1
ATOM 4445 C CA . ASP A 1 596 ? 9.070 -39.614 48.959 1.00 90.75 596 ASP A CA 1
ATOM 4446 C C . ASP A 1 596 ? 8.746 -40.967 48.276 1.00 90.75 596 ASP A C 1
ATOM 4448 O O . ASP A 1 596 ? 9.356 -41.380 47.281 1.00 90.75 596 ASP A O 1
ATOM 4452 N N . VAL A 1 597 ? 7.905 -41.781 48.923 1.00 92.81 597 VAL A N 1
ATOM 4453 C CA . VAL A 1 597 ? 7.561 -43.119 48.432 1.00 92.81 597 VAL A CA 1
ATOM 4454 C C . VAL A 1 597 ? 6.781 -43.067 47.122 1.00 92.81 597 VAL A C 1
ATOM 4456 O O . VAL A 1 597 ? 6.902 -44.011 46.337 1.00 92.81 597 VAL A O 1
ATOM 4459 N N . ASP A 1 598 ? 5.998 -42.019 46.894 1.00 89.38 598 ASP A N 1
ATOM 4460 C CA . ASP A 1 598 ? 5.165 -41.884 45.707 1.00 89.38 598 ASP A CA 1
ATOM 4461 C C . ASP A 1 598 ? 6.055 -41.601 44.477 1.00 89.38 598 ASP A C 1
ATOM 4463 O O . ASP A 1 598 ? 5.949 -42.329 43.481 1.00 89.38 598 ASP A O 1
ATOM 4467 N N . ASP A 1 599 ? 7.097 -40.772 44.611 1.00 89.81 599 ASP A N 1
ATOM 4468 C CA . ASP A 1 599 ? 8.139 -40.582 43.584 1.00 89.81 599 ASP A CA 1
ATOM 4469 C C . ASP A 1 599 ? 8.943 -41.845 43.299 1.00 89.81 599 ASP A C 1
ATOM 4471 O O . ASP A 1 599 ? 9.237 -42.197 42.151 1.00 89.81 599 ASP A O 1
ATOM 4475 N N . LEU A 1 600 ? 9.295 -42.582 44.356 1.00 93.06 600 LEU A N 1
ATOM 4476 C CA . LEU A 1 600 ? 10.000 -43.851 44.216 1.00 93.06 600 LEU A CA 1
ATOM 4477 C C . LEU A 1 600 ? 9.160 -44.864 43.427 1.00 93.06 600 LEU A C 1
ATOM 4479 O O . LEU A 1 600 ? 9.705 -45.655 42.650 1.00 93.06 600 LEU A O 1
ATOM 4483 N N . LEU A 1 601 ? 7.843 -44.884 43.634 1.00 91.19 601 LEU A N 1
ATOM 4484 C CA . LEU A 1 601 ? 6.943 -45.770 42.900 1.00 91.19 601 LEU A CA 1
ATOM 4485 C C . LEU A 1 601 ? 6.801 -45.349 41.435 1.00 91.19 601 LEU A C 1
ATOM 4487 O O . LEU A 1 601 ? 6.729 -46.237 40.579 1.00 91.19 601 LEU A O 1
ATOM 4491 N N . LEU A 1 602 ? 6.820 -44.048 41.141 1.00 87.31 602 LEU A N 1
ATOM 4492 C CA . LEU A 1 602 ? 6.837 -43.521 39.774 1.00 87.31 602 LEU A CA 1
ATOM 4493 C C . LEU A 1 602 ? 8.133 -43.891 39.046 1.00 87.31 602 LEU A C 1
ATOM 4495 O O . LEU A 1 602 ? 8.074 -44.488 37.968 1.00 87.31 602 LEU A O 1
ATOM 4499 N N . LEU A 1 603 ? 9.290 -43.689 39.684 1.00 91.44 603 LEU A N 1
ATOM 4500 C CA . LEU A 1 603 ? 10.591 -44.086 39.139 1.00 91.44 603 LEU A CA 1
ATOM 4501 C C . LEU A 1 603 ? 10.667 -45.590 38.860 1.00 91.44 603 LEU A C 1
ATOM 4503 O O . LEU A 1 603 ? 11.108 -46.023 37.796 1.00 91.44 603 LEU A O 1
ATOM 4507 N N . LEU A 1 604 ? 10.210 -46.422 39.799 1.00 91.00 604 LEU A N 1
ATOM 4508 C CA . LEU A 1 604 ? 10.197 -47.875 39.606 1.00 91.00 604 LEU A CA 1
ATOM 4509 C C . LEU A 1 604 ? 9.186 -48.325 38.540 1.00 91.00 604 LEU A C 1
ATOM 4511 O O . LEU A 1 604 ? 9.373 -49.388 37.944 1.00 91.00 604 LEU A O 1
ATOM 4515 N N . GLY A 1 605 ? 8.128 -47.546 38.308 1.00 87.19 605 GLY A N 1
ATOM 4516 C CA . GLY A 1 605 ? 7.158 -47.770 37.237 1.00 87.19 605 GLY A CA 1
ATOM 4517 C C . GLY A 1 605 ? 7.732 -47.519 35.841 1.00 87.19 605 GLY A C 1
ATOM 4518 O O . GLY A 1 605 ? 7.346 -48.219 34.905 1.00 87.19 605 GLY A O 1
ATOM 4519 N N . ALA A 1 606 ? 8.682 -46.588 35.730 1.00 87.38 606 ALA A N 1
ATOM 4520 C CA . ALA A 1 606 ? 9.355 -46.196 34.491 1.00 87.38 606 ALA A CA 1
ATOM 4521 C C . ALA A 1 606 ? 10.714 -46.893 34.262 1.00 87.38 606 ALA A C 1
ATOM 4523 O O . ALA A 1 606 ? 11.417 -46.585 33.307 1.00 87.38 606 ALA A O 1
ATOM 4524 N N . PHE A 1 607 ? 11.097 -47.850 35.116 1.00 91.88 607 PHE A N 1
ATOM 4525 C CA . PHE A 1 607 ? 12.428 -48.465 35.093 1.00 91.88 607 PHE A CA 1
ATOM 4526 C C . PHE A 1 607 ? 12.730 -49.188 33.763 1.00 91.88 607 PHE A C 1
ATOM 4528 O O . PHE A 1 607 ? 12.132 -50.227 33.455 1.00 91.88 607 PHE A O 1
ATOM 4535 N N . GLY A 1 608 ? 13.709 -48.685 33.007 1.00 90.50 608 GLY A N 1
ATOM 4536 C CA . GLY A 1 608 ? 14.052 -49.150 31.663 1.00 90.50 608 GLY A CA 1
ATOM 4537 C C . GLY A 1 608 ? 14.576 -48.035 30.754 1.00 90.50 608 GLY A C 1
ATOM 4538 O O . GLY A 1 608 ? 14.820 -46.917 31.198 1.00 90.50 608 GLY A O 1
ATOM 4539 N N . ASP A 1 609 ? 14.764 -48.365 29.476 1.00 91.81 609 ASP A N 1
ATOM 4540 C CA . ASP A 1 609 ? 15.124 -47.387 28.444 1.00 91.81 609 ASP A CA 1
ATOM 4541 C C . ASP A 1 609 ? 13.931 -46.443 28.206 1.00 91.81 609 ASP A C 1
ATOM 4543 O O . ASP A 1 609 ? 12.788 -46.906 28.138 1.00 91.81 609 ASP A O 1
ATOM 4547 N N . CYS A 1 610 ? 14.189 -45.141 28.071 1.00 82.88 610 CYS A N 1
ATOM 4548 C CA . CYS A 1 610 ? 13.143 -44.161 27.778 1.00 82.88 610 CYS A CA 1
ATOM 4549 C C . CYS A 1 610 ? 12.758 -44.231 26.288 1.00 82.88 610 CYS A C 1
ATOM 4551 O O . CYS A 1 610 ? 13.635 -44.287 25.423 1.00 82.88 610 CYS A O 1
ATOM 4553 N N . ASP A 1 611 ? 11.458 -44.214 25.975 1.00 80.69 611 ASP A N 1
ATOM 4554 C CA . ASP A 1 611 ? 10.977 -44.213 24.582 1.00 80.69 611 ASP A CA 1
ATOM 4555 C C . ASP A 1 611 ? 11.243 -42.862 23.878 1.00 80.69 611 ASP A C 1
ATOM 4557 O O . ASP A 1 611 ? 11.463 -42.831 22.665 1.00 80.69 611 ASP A O 1
ATOM 4561 N N . ASP A 1 612 ? 11.286 -41.767 24.644 1.00 79.56 612 ASP A N 1
ATOM 4562 C CA . ASP A 1 612 ? 11.699 -40.427 24.218 1.00 79.56 612 ASP A CA 1
ATOM 4563 C C . ASP A 1 612 ? 12.693 -39.849 25.243 1.00 79.56 612 ASP A C 1
ATOM 4565 O O . ASP A 1 612 ? 12.371 -39.700 26.420 1.00 79.56 612 ASP A O 1
ATOM 4569 N N . CYS A 1 613 ? 13.921 -39.536 24.814 1.00 77.44 613 CYS A N 1
ATOM 4570 C CA . CYS A 1 613 ? 14.959 -39.008 25.708 1.00 77.44 613 CYS A CA 1
ATOM 4571 C C . CYS A 1 613 ? 14.667 -37.577 26.193 1.00 77.44 613 CYS A C 1
ATOM 4573 O O . CYS A 1 613 ? 15.287 -37.126 27.151 1.00 77.44 613 CYS A O 1
ATOM 4575 N N . SER A 1 614 ? 13.786 -36.847 25.505 1.00 72.62 614 SER A N 1
ATOM 4576 C CA . SER A 1 614 ? 13.364 -35.491 25.884 1.00 72.62 614 SER A CA 1
ATOM 4577 C C . SER A 1 614 ? 12.237 -35.488 26.919 1.00 72.62 614 SER A C 1
ATOM 4579 O O . SER A 1 614 ? 12.035 -34.467 27.567 1.00 72.62 614 SER A O 1
ATOM 4581 N N . ASP A 1 615 ? 11.525 -36.610 27.070 1.00 72.25 615 ASP A N 1
ATOM 4582 C CA . ASP A 1 615 ? 10.342 -36.766 27.926 1.00 72.25 615 ASP A CA 1
ATOM 4583 C C . ASP A 1 615 ? 10.491 -38.010 28.817 1.00 72.25 615 ASP A C 1
ATOM 4585 O O . ASP A 1 615 ? 9.761 -38.998 28.722 1.00 72.25 615 ASP A O 1
ATOM 4589 N N . CYS A 1 616 ? 11.520 -37.986 29.668 1.00 77.81 616 CYS A N 1
ATOM 4590 C CA . CYS A 1 616 ? 11.775 -39.036 30.650 1.00 77.81 616 CYS A CA 1
ATOM 4591 C C . CYS A 1 616 ? 12.040 -38.423 32.032 1.00 77.81 616 CYS A C 1
ATOM 4593 O O . CYS A 1 616 ? 13.195 -38.311 32.444 1.00 77.81 616 CYS A O 1
ATOM 4595 N N . PRO A 1 617 ? 10.986 -38.026 32.773 1.00 81.00 617 PRO A N 1
ATOM 4596 C CA . PRO A 1 617 ? 11.121 -37.299 34.043 1.00 81.00 617 PRO A CA 1
ATOM 4597 C C . PRO A 1 617 ? 11.913 -38.048 35.124 1.00 81.00 617 PRO A C 1
ATOM 4599 O O . PRO A 1 617 ? 12.380 -37.447 36.085 1.00 81.00 617 PRO A O 1
ATOM 4602 N N . THR A 1 618 ? 12.061 -39.366 34.975 1.00 87.19 618 THR A N 1
ATOM 4603 C CA . THR A 1 618 ? 12.758 -40.260 35.906 1.00 87.19 618 THR A CA 1
ATOM 4604 C C . THR A 1 618 ? 14.212 -40.560 35.514 1.00 87.19 618 THR A C 1
ATOM 4606 O O . THR A 1 618 ? 14.875 -41.299 36.240 1.00 87.19 618 THR A O 1
ATOM 4609 N N . ASP A 1 619 ? 14.711 -40.019 34.394 1.00 89.44 619 ASP A N 1
ATOM 4610 C CA . ASP A 1 619 ? 16.124 -40.065 33.976 1.00 89.44 619 ASP A CA 1
ATOM 4611 C C . ASP A 1 619 ? 16.840 -38.779 34.414 1.00 89.44 619 ASP A C 1
ATOM 4613 O O . ASP A 1 619 ? 16.832 -37.755 33.729 1.00 89.44 619 ASP A O 1
ATOM 4617 N N . PHE A 1 620 ? 17.443 -38.816 35.598 1.00 87.31 620 PHE A N 1
ATOM 4618 C CA . PHE A 1 620 ? 18.011 -37.631 36.235 1.00 87.31 620 PHE A CA 1
ATOM 4619 C C . PHE A 1 620 ? 19.432 -37.310 35.763 1.00 87.31 620 PHE A C 1
ATOM 4621 O O . PHE A 1 620 ? 19.876 -36.171 35.922 1.00 87.31 620 PHE A O 1
ATOM 4628 N N . ASP A 1 621 ? 20.177 -38.281 35.218 1.00 86.31 621 ASP A N 1
ATOM 4629 C CA . ASP A 1 621 ? 21.519 -38.031 34.666 1.00 86.31 621 ASP A CA 1
ATOM 4630 C C . ASP A 1 621 ? 21.553 -37.824 33.140 1.00 86.31 621 ASP A C 1
ATOM 4632 O O . ASP A 1 621 ? 22.614 -37.484 32.596 1.00 86.31 621 ASP A O 1
ATOM 4636 N N . GLY A 1 622 ? 20.403 -37.950 32.470 1.00 86.50 622 GLY A N 1
ATOM 4637 C CA . GLY A 1 622 ? 20.222 -37.651 31.051 1.00 86.50 622 GLY A CA 1
ATOM 4638 C C . GLY A 1 622 ? 20.873 -38.682 30.129 1.00 86.50 622 GLY A C 1
ATOM 4639 O O . GLY A 1 622 ? 21.332 -38.333 29.033 1.00 86.50 622 GLY A O 1
ATOM 4640 N N . ASN A 1 623 ? 20.984 -39.938 30.571 1.00 89.56 623 ASN A N 1
ATOM 4641 C CA . ASN A 1 623 ? 21.576 -41.026 29.786 1.00 89.56 623 ASN A CA 1
ATOM 4642 C C . ASN A 1 623 ? 20.563 -41.751 28.870 1.00 89.56 623 ASN A C 1
ATOM 4644 O O . ASN A 1 623 ? 20.946 -42.688 28.160 1.00 89.56 623 ASN A O 1
ATOM 4648 N N . CYS A 1 624 ? 19.318 -41.272 28.836 1.00 91.62 624 CYS A N 1
ATOM 4649 C CA . CYS A 1 624 ? 18.150 -41.826 28.156 1.00 91.62 624 CYS A CA 1
ATOM 4650 C C . CYS A 1 624 ? 17.694 -43.189 28.704 1.00 91.62 624 CYS A C 1
ATOM 4652 O O . CYS A 1 624 ? 17.239 -44.069 27.964 1.00 91.62 624 CYS A O 1
ATOM 4654 N N . SER A 1 625 ? 17.848 -43.425 30.007 1.00 92.50 625 SER A N 1
ATOM 4655 C CA . SER A 1 625 ? 17.396 -44.657 30.662 1.00 92.50 625 SER A CA 1
ATOM 4656 C C . SER A 1 625 ? 17.161 -44.450 32.154 1.00 92.50 625 SER A C 1
ATOM 4658 O O . SER A 1 625 ? 18.104 -44.198 32.893 1.00 92.50 625 SER A O 1
ATOM 4660 N N . THR A 1 626 ? 15.943 -44.724 32.626 1.00 92.88 626 THR A N 1
ATOM 4661 C CA . THR A 1 626 ? 15.638 -44.779 34.064 1.00 92.88 626 THR A CA 1
ATOM 4662 C C . THR A 1 626 ? 16.199 -46.063 34.662 1.00 92.88 626 THR A C 1
ATOM 4664 O O . THR A 1 626 ? 15.674 -47.163 34.450 1.00 92.88 626 THR A O 1
ATOM 4667 N N . ASN A 1 627 ? 17.289 -45.947 35.411 1.00 94.12 627 ASN A N 1
ATOM 4668 C CA . ASN A 1 627 ? 18.036 -47.090 35.899 1.00 94.12 627 ASN A CA 1
ATOM 4669 C C . ASN A 1 627 ? 18.476 -46.942 37.369 1.00 94.12 627 ASN A C 1
ATOM 4671 O O . ASN A 1 627 ? 17.867 -46.249 38.184 1.00 94.12 627 ASN A O 1
ATOM 4675 N N . VAL A 1 628 ? 19.476 -47.731 37.770 1.00 95.19 628 VAL A N 1
ATOM 4676 C CA . VAL A 1 628 ? 19.951 -47.750 39.158 1.00 95.19 628 VAL A CA 1
ATOM 4677 C C . VAL A 1 628 ? 20.585 -46.416 39.547 1.00 95.19 628 VAL A C 1
ATOM 4679 O O . VAL A 1 628 ? 20.478 -46.035 40.711 1.00 95.19 628 VAL A O 1
ATOM 4682 N N . ASP A 1 629 ? 21.229 -45.720 38.615 1.00 93.88 629 ASP A N 1
ATOM 4683 C CA . ASP A 1 629 ? 21.878 -44.441 38.886 1.00 93.88 629 ASP A CA 1
ATOM 4684 C C . ASP A 1 629 ? 20.835 -43.349 39.195 1.00 93.88 629 ASP A C 1
ATOM 4686 O O . ASP A 1 629 ? 21.015 -42.598 40.157 1.00 93.88 629 ASP A O 1
ATOM 4690 N N . ASP A 1 630 ? 19.680 -43.362 38.527 1.00 92.94 630 ASP A N 1
ATOM 4691 C CA . ASP A 1 630 ? 18.543 -42.472 38.814 1.00 92.94 630 ASP A CA 1
ATOM 4692 C C . ASP A 1 630 ? 17.864 -42.806 40.141 1.00 92.94 630 ASP A C 1
ATOM 4694 O O . ASP A 1 630 ? 17.607 -41.933 40.972 1.00 92.94 630 ASP A O 1
ATOM 4698 N N . LEU A 1 631 ? 17.664 -44.099 40.412 1.00 94.25 631 LEU A N 1
ATOM 4699 C CA . LEU A 1 631 ? 17.154 -44.558 41.704 1.00 94.25 631 LEU A CA 1
ATOM 4700 C C . LEU A 1 631 ? 18.058 -44.100 42.860 1.00 94.25 631 LEU A C 1
ATOM 4702 O O . LEU A 1 631 ? 17.574 -43.735 43.931 1.00 94.25 631 LEU A O 1
ATOM 4706 N N . LEU A 1 632 ? 19.380 -44.139 42.674 1.00 93.00 632 LEU A N 1
ATOM 4707 C CA . LEU A 1 632 ? 20.329 -43.683 43.688 1.00 93.00 632 LEU A CA 1
ATOM 4708 C C . LEU A 1 632 ? 20.306 -42.162 43.868 1.00 93.00 632 LEU A C 1
ATOM 4710 O O . LEU A 1 632 ? 20.541 -41.704 44.988 1.00 93.00 632 LEU A O 1
ATOM 4714 N N . GLN A 1 633 ? 20.010 -41.399 42.815 1.00 90.94 633 GLN A N 1
ATOM 4715 C CA . GLN A 1 633 ? 19.813 -39.953 42.903 1.00 90.94 633 GLN A CA 1
ATOM 4716 C C . GLN A 1 633 ? 18.536 -39.605 43.672 1.00 90.94 633 GLN A C 1
ATOM 4718 O O . GLN A 1 633 ? 18.627 -38.842 44.634 1.00 90.94 633 GLN A O 1
ATOM 4723 N N . LEU A 1 634 ? 17.402 -40.250 43.374 1.00 91.38 634 LEU A N 1
ATOM 4724 C CA . LEU A 1 634 ? 16.159 -40.075 44.141 1.00 91.38 634 LEU A CA 1
ATOM 4725 C C . LEU A 1 634 ? 16.363 -40.420 45.620 1.00 91.38 634 LEU A C 1
ATOM 4727 O O . LEU A 1 634 ? 16.087 -39.621 46.511 1.00 91.38 634 LEU A O 1
ATOM 4731 N N . LEU A 1 635 ? 16.954 -41.584 45.911 1.00 92.19 635 LEU A N 1
ATOM 4732 C CA . LEU A 1 635 ? 17.231 -42.005 47.290 1.00 92.19 635 LEU A CA 1
ATOM 4733 C C . LEU A 1 635 ? 18.220 -41.091 48.032 1.00 92.19 635 LEU A C 1
ATOM 4735 O O . LEU A 1 635 ? 18.328 -41.184 49.257 1.00 92.19 635 LEU A O 1
ATOM 4739 N N . SER A 1 636 ? 18.969 -40.240 47.324 1.00 89.81 636 SER A N 1
ATOM 4740 C CA . SER A 1 636 ? 19.896 -39.288 47.944 1.00 89.81 636 SER A CA 1
ATOM 4741 C C . SER A 1 636 ? 19.197 -38.060 48.534 1.00 89.81 636 SER A C 1
ATOM 4743 O O . SER A 1 636 ? 19.748 -37.445 49.452 1.00 89.81 636 SER A O 1
ATOM 4745 N N . VAL A 1 637 ? 17.990 -37.750 48.052 1.00 87.19 637 VAL A N 1
ATOM 4746 C CA . VAL A 1 637 ? 17.150 -36.636 48.519 1.00 87.19 637 VAL A CA 1
ATOM 4747 C C . VAL A 1 637 ? 15.876 -37.092 49.239 1.00 87.19 637 VAL A C 1
ATOM 4749 O O . VAL A 1 637 ? 15.237 -36.261 49.876 1.00 87.19 637 VAL A O 1
ATOM 4752 N N . TYR A 1 638 ? 15.556 -38.391 49.180 1.00 86.88 638 TYR A N 1
ATOM 4753 C CA . TYR A 1 638 ? 14.378 -39.021 49.787 1.00 86.88 638 TYR A CA 1
ATOM 4754 C C . TYR A 1 638 ? 14.203 -38.643 51.267 1.00 86.88 638 TYR A C 1
ATOM 4756 O O . TYR A 1 638 ? 15.132 -38.831 52.070 1.00 86.88 638 TYR A O 1
ATOM 4764 N N . LYS A 1 639 ? 13.020 -38.145 51.642 1.00 78.12 639 LYS A N 1
ATOM 4765 C CA . LYS A 1 639 ? 12.724 -37.624 52.990 1.00 78.12 639 LYS A CA 1
ATOM 4766 C C . LYS A 1 639 ? 11.934 -38.578 53.887 1.00 78.12 639 LYS A C 1
ATOM 4768 O O . LYS A 1 639 ? 11.086 -39.357 53.403 1.00 78.12 639 LYS A O 1
#

pLDDT: mean 78.76, std 17.36, range [25.94, 98.38]

Secondary structure (DSSP, 8-state):
-------------------------TTSEEEEEEE---TT-BTT--SS----SSS-TT-B-TTT--B----BTTTBS-BGGGSSEEEEEE-STTB--TT-EEEEEETT-SS--S------SS--SS---TT--SEEEEE-S-GGGS-BPTT-EEEEES--SSS-SSB---BGGGTB-EEEEETT-TTTEEEEE---TT---TT-----SSSEEEEEE-TTS-EEEEEESTTSTT--SPPPPTT-EEEE-S---TT--TTSSEEEESS--TTS--EEE-TTT--EEE---HHHHHHHHTTS---SEEEEEEE---TT--TTSS-SS--TTSS--EETTTBS-GGGGSSEEEEEE-STTB--TT-EEEEE-SS-TT---EEEEE---GGGSSBPTT-EEEEESS-GGGTS---B--TTSSEEEEETT-TTTEEEEEE--TTS-STT-----SSS-EEEEE-TTS-EEEEEESTTSTT--S----TT-EEEE-S-EESSS---TTTEEEESSEE-TTS--EEEPTTT--EEEPPEE--TTTS----EEEEEETTEEEEEEHHHHHHTT-EE--TT--TTS--------TT-SS-SSS-SHHHHHHHHHS-EE-S-TTS-TT-SSSSSEE-HHHHHHHHHH--

Mean predicted aligned error: 14.87 Å